Protein AF-0000000068095167 (afdb_homodimer)

InterPro domains:
  IPR005475 Transketolase-like, pyrimidine-binding domain [PF02779] (12-166)
  IPR005475 Transketolase-like, pyrimidine-binding domain [SM00861] (5-170)
  IPR009014 Transketolase C-terminal/Pyruvate-ferredoxin oxidoreductase domain II [G3DSA:3.40.50.920] (181-313)
  IPR009014 Transketolase C-terminal/Pyruvate-ferredoxin oxidoreductase domain II [SSF52922] (176-312)
  IPR029061 Thiamin diphosphate-binding fold [SSF52518] (6-178)
  IPR033248 Transketolase, C-terminal domain [PF02780] (181-286)
  IPR051157 Pyruvate Dehydrogenase/Transketolase [PTHR43825] (8-312)

Sequence (626 aa):
MSNAEHLANVMVQAFIDAVENGVDLVPVVADSTSTAKIAPFISRFPDRLVNVGIAEQSMVGTAAGLALGGKVAVTCNAAPFLISRANEQIKVDVCYNNTNVKLFGLNAGASYGPLASTHHSIDDLAIMRGFGNIQIFAPSSPRECRQIIDYALAYQGPVYIRMDGKALPELYDEGYRFVPGAVVTLREGEELALVATGSTVHEVVDAAALLADAGIQATVVSVPSIRPCDTQALLAALKGCKVVMTVEEHNVNGGLGSLVAEALAEAGSGAVLKRSGIPDGEYAAAADRGWMRQHHRFDARSVAEQAQELLKRMSNAEHLANVMVQAFIDAVENGVDLVPVVADSTSTAKIAPFISRFPDRLVNVGIAEQSMVGTAAGLALGGKVAVTCNAAPFLISRANEQIKVDVCYNNTNVKLFGLNAGASYGPLASTHHSIDDLAIMRGFGNIQIFAPSSPRECRQIIDYALAYQGPVYIRMDGKALPELYDEGYRFVPGAVVTLREGEELALVATGSTVHEVVDAAALLADAGIQATVVSVPSIRPCDTQALLAALKGCKVVMTVEEHNVNGGLGSLVAEALAEAGSGAVLKRSGIPDGEYAAAADRGWMRQHHRFDARSVAEQAQELLKR

Secondary structure (DSSP, 8-state):
----B-HHHHHHHHHHHHHHTT--EEEEESS-HHHHT-HHHHHH-TTS-EE--S-HHHHHHHHHHHHHTT-EEEEEEEHHHHHHHSHHHIIIIIIITT--EEEEEES-BTTTGGGGGGT-BSSHHHHHHTSSS-EEE--SSHHHHHHHHHHHHHSSS-EEEE--SS-B---S-TT----TB--EEEE--SSEEEEE-TTHHHHHHHHHHHHHHTT--EEEEE--EEESB-HHHHHHHTTT-SEEEEEEEEESSSSHHHHHHHHHHHHT--PEEEEEEEPTT----SS-HHHHHHHTT-SHHHHHHHHHHHH--/----B-HHHHHHHHHHHHHHTT--EEEEESS-HHHHT-HHHHHH-TTS-EE--S-HHHHHHHHHHHHHTT-EEEEEEEHHHHHHHSHHHIIIIIIITT--EEEEEES-BTTTGGGGGGT-BSSHHHHHHTSSS-EEE--SSHHHHHHHHHHHHHSSS-EEEE--SS-B---S-TT----TB--EEEE--SSEEEEE-TTHHHHHHHHHHHHHHTT--EEEEE--EEESB-HHHHHHHTTT-SEEEEEEEEESSSSHHHHHHHHHHHHT--PEEEEEEEPTT----SS-HHHHHHHTT-SHHHHHHHHHHHH--

Solvent-accessible surface area (backbone atoms only — not comparable to full-atom values): 29665 Å² total; per-residue (Å²): 129,80,71,53,37,43,46,45,57,48,49,37,53,50,51,47,52,38,42,76,69,67,43,60,58,33,48,28,24,36,66,35,49,73,84,36,50,37,57,68,45,41,72,76,39,67,87,46,61,46,70,61,39,89,29,44,44,57,25,50,47,49,28,28,52,41,14,74,70,69,30,43,13,31,36,37,34,51,20,30,49,47,49,30,58,14,31,41,40,45,48,45,52,25,20,70,62,50,19,30,28,36,38,36,22,32,31,24,17,56,52,55,15,66,64,22,72,82,42,28,21,37,32,55,57,15,44,54,52,35,36,29,59,48,31,33,35,20,40,52,20,45,70,53,35,44,46,50,50,55,50,52,74,70,47,89,31,21,34,37,38,45,31,54,58,54,63,30,45,65,80,70,66,90,83,65,74,83,54,91,15,48,62,43,75,79,36,84,46,50,51,32,31,37,35,19,33,19,64,36,33,58,26,46,54,50,14,36,54,56,30,41,76,72,74,39,52,38,18,31,35,38,39,37,23,70,32,55,49,41,56,66,59,48,48,59,73,46,57,80,25,53,35,37,35,28,36,37,69,27,26,38,44,31,26,68,38,26,51,50,16,38,50,39,14,46,66,24,63,40,31,28,39,44,67,34,25,32,53,82,49,47,71,69,62,59,28,54,63,72,59,31,31,48,73,55,40,52,26,26,68,43,40,34,53,50,52,53,57,60,67,74,101,128,80,71,54,37,44,45,45,56,47,50,36,52,50,52,47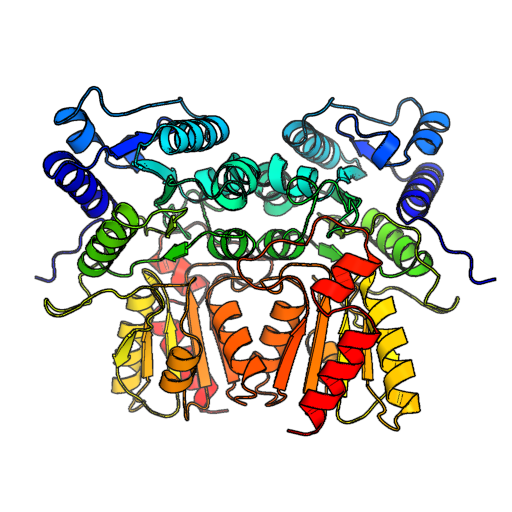,52,37,42,74,70,65,44,61,59,34,47,27,25,36,66,35,50,73,83,33,52,38,58,69,42,41,72,76,40,68,87,47,62,45,69,60,38,87,30,42,43,57,24,50,48,49,27,27,52,43,14,74,72,70,30,44,12,31,37,39,35,51,20,31,49,46,50,30,59,15,29,41,39,45,50,44,52,26,19,70,62,47,20,30,28,37,38,37,23,32,30,24,16,57,52,55,16,66,65,23,70,83,43,28,20,37,33,56,57,15,45,55,52,35,34,30,42,54,34,34,34,20,41,50,20,45,68,53,37,46,46,49,50,55,49,52,73,70,46,89,32,23,33,38,37,44,31,56,58,54,64,28,45,64,80,72,64,92,82,67,75,82,54,92,15,46,62,45,76,80,37,85,46,50,50,32,30,38,36,20,33,20,65,37,34,59,27,47,56,51,13,37,51,57,30,41,76,72,72,40,52,36,18,31,34,38,39,39,24,69,31,53,50,42,55,67,60,48,49,59,74,46,58,80,24,51,34,37,35,29,35,38,66,26,26,39,45,32,27,68,36,26,53,51,17,38,48,39,15,46,66,25,62,39,31,28,39,43,67,36,26,30,53,80,48,47,73,68,62,58,28,54,61,71,59,32,31,48,73,56,40,51,28,26,68,43,41,33,52,50,50,54,57,59,66,74,101

Nearest PDB structures (foldseek):
  6yak-assembly1_DDD  TM=9.620E-01  e=6.729E-33  Carboxydothermus hydrogenoformans
  6yaj-assembly1_BBB  TM=9.297E-01  e=1.425E-29  Carboxydothermus hydrogenoformans
  6yaj-assembly1_CCC  TM=9.189E-01  e=1.425E-29  Carboxydothermus hydrogenoformans
  6yaj-assembly1_AAA  TM=9.345E-01  e=6.905E-29  Carboxydothermus hydrogenoformans
  3ooy-assembly1_A  TM=9.356E-01  e=1.429E-24  Homo sapiens

Foldseek 3Di:
DQDFDALLVLLLVLQVVCVVVPAQEAEEEAPPCVLSVNVVVCVVPVPRYHYPHNQLLVRLLVQLVVQVVPHQYEYGDAQLCNCVVNVVSCQPSAAVVQGNYEYEHTQEFCLVFQVWDSRYHQCNLLSVVVGHFEWEFADQGSVRSNQVSVVSSVDRGHYYYYGHHDTHGHDDDPPDHDDAQDKDWSFAFAQEEEEEEHNLLVQQVLLQVVLVVVVHHYTYIYDRTQPPHPLVNVCVSCQRHQEYEYAYSHECPRHPVVSNVVSCVVVVVNRHYHYQYAYPPGTQDRHHPVVSCVVSQSGNNSVNVVRVVVVVD/DQDFDALLVLLLVLQVVCVVVPAQEAEEEAPPCVLSVNVVVCVVPVPRYHYPHNQLLVRLLVQLVVQVVPHQYEYGDAQLCNCVVNVVSCQPSAQVVFGNYEYEHTQEFCLVFQVWDSRYHQCNLLSVLPGHWEWEFADQGSVRSNQVSVVSSVDRGHYYYYGHHDTHGHDDDPPDHDDAQDKDWSFAFAQEEEEEEHNLLVQQVLLQVVLVVVVHHYTYIYDRTQPPHPLVNVCVSCQRHQEYEYAYSHECPRHPVVSNVVSCVVVVVNRHYHYQYAYPPGTQDRHHPVVSCVVSQSGNNSVNVVRVVVVVD

Organism: Citrobacter rodentium (strain ICC168) (NCBI:txid637910)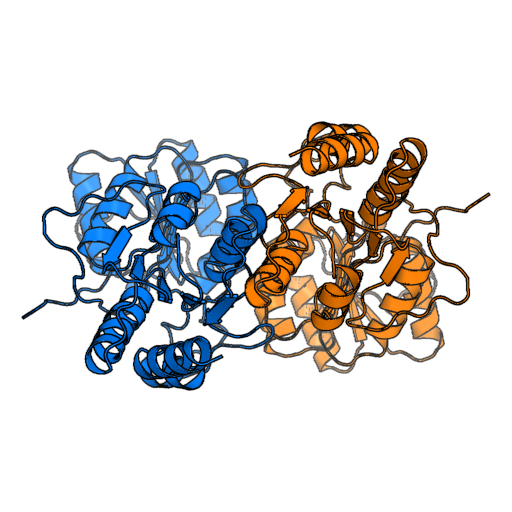

Radius of gyration: 23.98 Å; Cα contacts (8 Å, |Δi|>4): 1539; chains: 2; bounding box: 58×77×54 Å

Structure (mmCIF, N/CA/C/O backbone):
data_AF-0000000068095167-model_v1
#
loop_
_entity.id
_entity.type
_entity.pdbx_description
1 polymer 'C-terminal region of transketolase'
#
loop_
_atom_site.group_PDB
_atom_site.id
_atom_site.type_symbol
_atom_site.label_atom_id
_atom_site.label_alt_id
_atom_site.label_comp_id
_atom_site.label_asym_id
_atom_site.label_entity_id
_atom_site.label_seq_id
_atom_site.pdbx_PDB_ins_code
_atom_site.Cartn_x
_atom_site.Cartn_y
_atom_site.Cartn_z
_atom_site.occupancy
_atom_site.B_iso_or_equiv
_atom_site.auth_seq_id
_atom_site.auth_comp_id
_atom_site.auth_asym_id
_atom_site.auth_atom_id
_atom_site.pdbx_PDB_model_num
ATOM 1 N N . MET A 1 1 ? -8.812 38.562 4.949 1 40.34 1 MET A N 1
ATOM 2 C CA . MET A 1 1 ? -8.047 37.969 3.855 1 40.34 1 MET A CA 1
ATOM 3 C C . MET A 1 1 ? -7.441 36.625 4.273 1 40.34 1 MET A C 1
ATOM 5 O O . MET A 1 1 ? -6.707 36.562 5.262 1 40.34 1 MET A O 1
ATOM 9 N N . SER A 1 2 ? -8.031 35.5 4.145 1 52.94 2 SER A N 1
ATOM 10 C CA . SER A 1 2 ? -7.777 34.156 4.703 1 52.94 2 SER A CA 1
ATOM 11 C C . SER A 1 2 ? -6.355 33.719 4.414 1 52.94 2 SER A C 1
ATOM 13 O O . SER A 1 2 ? -5.98 33.5 3.254 1 52.94 2 SER A O 1
ATOM 15 N N . ASN A 1 3 ? -5.254 34.188 5.102 1 78.06 3 ASN A N 1
ATOM 16 C CA . ASN A 1 3 ? -3.832 34.125 4.77 1 78.06 3 ASN A CA 1
ATOM 17 C C . ASN A 1 3 ? -3.33 32.688 4.633 1 78.06 3 ASN A C 1
ATOM 19 O O . ASN A 1 3 ? -3.322 31.953 5.609 1 78.06 3 ASN A O 1
ATOM 23 N N . ALA A 1 4 ? -3.17 32.156 3.379 1 93.12 4 ALA A N 1
ATOM 24 C CA . ALA A 1 4 ? -2.574 30.875 3.039 1 93.12 4 ALA A CA 1
ATOM 25 C C . ALA A 1 4 ? -1.133 30.781 3.535 1 93.12 4 ALA A C 1
ATOM 27 O O . ALA A 1 4 ? -0.44 31.797 3.627 1 93.12 4 ALA A O 1
ATOM 28 N N . GLU A 1 5 ? -0.794 29.719 4.023 1 96.5 5 GLU A N 1
ATOM 29 C CA . GLU A 1 5 ? 0.551 29.516 4.551 1 96.5 5 GLU A CA 1
ATOM 30 C C . GLU A 1 5 ? 1.123 28.172 4.082 1 96.5 5 GLU A C 1
ATOM 32 O O . GLU A 1 5 ? 0.403 27.172 4.004 1 96.5 5 GLU A O 1
ATOM 37 N N . HIS A 1 6 ? 2.395 28.266 3.734 1 96.88 6 HIS A N 1
ATOM 38 C CA . HIS A 1 6 ? 3.094 27.016 3.434 1 96.88 6 HIS A CA 1
ATOM 39 C C . HIS A 1 6 ? 3.283 26.172 4.688 1 96.88 6 HIS A C 1
ATOM 41 O O . HIS A 1 6 ? 3.824 26.656 5.688 1 96.88 6 HIS A O 1
ATOM 47 N N . LEU A 1 7 ? 2.943 24.922 4.645 1 97.88 7 LEU A N 1
ATOM 48 C CA . LEU A 1 7 ? 2.994 24.062 5.824 1 97.88 7 LEU A CA 1
ATOM 49 C C . LEU A 1 7 ? 4.434 23.875 6.289 1 97.88 7 LEU A C 1
ATOM 51 O O . LEU A 1 7 ? 4.688 23.672 7.477 1 97.88 7 LEU A O 1
ATOM 55 N N . ALA A 1 8 ? 5.367 23.922 5.363 1 97.62 8 ALA A N 1
ATOM 56 C CA . ALA A 1 8 ? 6.773 23.828 5.746 1 97.62 8 ALA A CA 1
ATOM 57 C C . ALA A 1 8 ? 7.176 24.969 6.676 1 97.62 8 ALA A C 1
ATOM 59 O O . ALA A 1 8 ? 8.008 24.781 7.57 1 97.62 8 ALA A O 1
ATOM 60 N N . ASN A 1 9 ? 6.629 26.156 6.418 1 97.81 9 ASN A N 1
ATOM 61 C CA . ASN A 1 9 ? 6.887 27.266 7.32 1 97.81 9 ASN A CA 1
ATOM 62 C C . ASN A 1 9 ? 6.316 27 8.711 1 97.81 9 ASN A C 1
ATOM 64 O O . ASN A 1 9 ? 6.945 27.344 9.719 1 97.81 9 ASN A O 1
ATOM 68 N N . VAL A 1 10 ? 5.121 26.438 8.734 1 98.25 10 VAL A N 1
ATOM 69 C CA . VAL A 1 10 ? 4.5 26.047 10 1 98.25 10 VAL A CA 1
ATOM 70 C C . VAL A 1 10 ? 5.395 25.047 10.734 1 98.25 10 VAL A C 1
ATOM 72 O O . VAL A 1 10 ? 5.609 25.172 11.945 1 98.25 10 VAL A O 1
ATOM 75 N N . MET A 1 11 ? 5.918 24.094 10.031 1 98.5 11 MET A N 1
ATOM 76 C CA . MET A 1 11 ? 6.809 23.062 10.547 1 98.5 11 MET A CA 1
ATOM 77 C C . MET A 1 11 ? 8.047 23.672 11.188 1 98.5 11 MET A C 1
ATOM 79 O O . MET A 1 11 ? 8.375 23.375 12.336 1 98.5 11 MET A O 1
ATOM 83 N N . VAL A 1 12 ? 8.711 24.547 10.453 1 98.44 12 VAL A N 1
ATOM 84 C CA . VAL A 1 12 ? 9.961 25.141 10.906 1 98.44 12 VAL A CA 1
ATOM 85 C C . VAL A 1 12 ? 9.719 25.953 12.172 1 98.44 12 VAL A C 1
ATOM 87 O O . VAL A 1 12 ? 10.492 25.875 13.133 1 98.44 12 VAL A O 1
ATOM 90 N N . GLN A 1 13 ? 8.656 26.734 12.156 1 98.5 13 GLN A N 1
ATOM 91 C CA . GLN A 1 13 ? 8.328 27.5 13.344 1 98.5 13 GLN A CA 1
ATOM 92 C C . GLN A 1 13 ? 8.031 26.594 14.531 1 98.5 13 GLN A C 1
ATOM 94 O O . GLN A 1 13 ? 8.406 26.891 15.664 1 98.5 13 GLN A O 1
ATOM 99 N N . ALA A 1 14 ? 7.336 25.5 14.312 1 98.69 14 ALA A N 1
ATOM 100 C CA . ALA A 1 14 ? 7.051 24.531 15.367 1 98.69 14 ALA A CA 1
ATOM 101 C C . ALA A 1 14 ? 8.344 23.953 15.938 1 98.69 14 ALA A C 1
ATOM 103 O O . ALA A 1 14 ? 8.453 23.75 17.156 1 98.69 14 ALA A O 1
ATOM 104 N N . PHE A 1 15 ? 9.312 23.625 15.086 1 98.69 15 PHE A N 1
ATOM 105 C CA . PHE A 1 15 ? 10.609 23.125 15.531 1 98.69 15 PHE A CA 1
ATOM 106 C C . PHE A 1 15 ? 11.305 24.125 16.438 1 98.69 15 PHE A C 1
ATOM 108 O O . PHE A 1 15 ? 11.805 23.75 17.5 1 98.69 15 PHE A O 1
ATOM 115 N N . ILE A 1 16 ? 11.32 25.375 16 1 98.75 16 ILE A N 1
ATOM 116 C CA . ILE A 1 16 ? 11.969 26.438 16.766 1 98.75 16 ILE A CA 1
ATOM 117 C C . ILE A 1 16 ? 11.312 26.547 18.141 1 98.75 16 ILE A C 1
ATOM 119 O O . ILE A 1 16 ? 12 26.547 19.172 1 98.75 16 ILE A O 1
ATOM 123 N N . ASP A 1 17 ? 10.008 26.625 18.141 1 98.75 17 ASP A N 1
ATOM 124 C CA . ASP A 1 17 ? 9.266 26.719 19.391 1 98.75 17 ASP A CA 1
ATOM 125 C C . ASP A 1 17 ? 9.57 25.531 20.312 1 98.75 17 ASP A C 1
ATOM 127 O O . ASP A 1 17 ? 9.727 25.703 21.516 1 98.75 17 ASP A O 1
ATOM 131 N N . ALA A 1 18 ? 9.617 24.375 19.781 1 98.56 18 ALA A N 1
ATOM 132 C CA . ALA A 1 18 ? 9.867 23.156 20.562 1 98.56 18 ALA A CA 1
ATOM 133 C C . ALA A 1 18 ? 11.219 23.219 21.25 1 98.56 18 ALA A C 1
ATOM 135 O O . ALA A 1 18 ? 11.328 22.938 22.453 1 98.56 18 ALA A O 1
ATOM 136 N N . VAL A 1 19 ? 12.25 23.562 20.5 1 98.31 19 VAL A N 1
ATOM 137 C CA . VAL A 1 19 ? 13.594 23.656 21.062 1 98.31 19 VAL A CA 1
ATOM 138 C C . VAL A 1 19 ? 13.625 24.734 22.156 1 98.31 19 VAL A C 1
ATOM 140 O O . VAL A 1 19 ? 14.18 24.516 23.234 1 98.31 19 VAL A O 1
ATOM 143 N N . GLU A 1 20 ? 12.992 25.812 21.906 1 98.38 20 GLU A N 1
ATOM 144 C CA . GLU A 1 20 ? 12.938 26.891 22.875 1 98.38 20 GLU A CA 1
ATOM 145 C C . GLU A 1 20 ? 12.188 26.469 24.141 1 98.38 20 GLU A C 1
ATOM 147 O O . GLU A 1 20 ? 12.484 26.953 25.234 1 98.38 20 GLU A O 1
ATOM 152 N N . ASN A 1 21 ? 11.352 25.594 23.953 1 98.06 21 ASN A N 1
ATOM 153 C CA . ASN A 1 21 ? 10.578 25.094 25.094 1 98.06 21 ASN A CA 1
ATOM 154 C C . ASN A 1 21 ? 11.234 23.875 25.734 1 98.06 21 ASN A C 1
ATOM 156 O O . ASN A 1 21 ? 10.625 23.188 26.547 1 98.06 21 ASN A O 1
ATOM 160 N N . GLY A 1 22 ? 12.391 23.531 25.312 1 97.06 22 GLY A N 1
ATOM 161 C CA . GLY A 1 22 ? 13.195 22.562 26.031 1 97.06 22 GLY A CA 1
ATOM 162 C C . GLY A 1 22 ? 13.219 21.188 25.375 1 97.06 22 GLY A C 1
ATOM 163 O O . GLY A 1 22 ? 13.852 20.266 25.875 1 97.06 22 GLY A O 1
ATOM 164 N N . VAL A 1 23 ? 12.578 21.047 24.25 1 97.31 23 VAL A N 1
ATOM 165 C CA . VAL A 1 23 ? 12.602 19.766 23.531 1 97.31 23 VAL A CA 1
ATOM 166 C C . VAL A 1 23 ? 13.961 19.578 22.875 1 97.31 23 VAL A C 1
ATOM 168 O O . VAL A 1 23 ? 14.469 20.484 22.203 1 97.31 23 VAL A O 1
ATOM 171 N N . ASP A 1 24 ? 14.578 18.453 23.094 1 97.75 24 ASP A N 1
ATOM 172 C CA . ASP A 1 24 ? 15.852 18.141 22.453 1 97.75 24 ASP A CA 1
ATOM 173 C C . ASP A 1 24 ? 15.648 17.625 21.031 1 97.75 24 ASP A C 1
ATOM 175 O O . ASP A 1 24 ? 15.938 16.469 20.734 1 97.75 24 ASP A O 1
ATOM 179 N N . LEU A 1 25 ? 15.219 18.484 20.219 1 98.19 25 LEU A N 1
ATOM 180 C CA . LEU A 1 25 ? 14.859 18.219 18.828 1 98.19 25 LEU A CA 1
ATOM 181 C C . LEU A 1 25 ? 16.047 18.438 17.906 1 98.19 25 LEU A C 1
ATOM 183 O O . LEU A 1 25 ? 16.75 19.438 18.016 1 98.19 25 LEU A O 1
ATOM 187 N N . VAL A 1 26 ? 16.297 17.453 16.984 1 98.31 26 VAL A N 1
ATOM 188 C CA . VAL A 1 26 ? 17.391 17.531 16.031 1 98.31 26 VAL A CA 1
ATOM 189 C C . VAL A 1 26 ? 16.875 17.203 14.625 1 98.31 26 VAL A C 1
ATOM 191 O O . VAL A 1 26 ? 16.547 16.047 14.352 1 98.31 26 VAL A O 1
ATOM 194 N N . PRO A 1 27 ? 16.797 18.172 13.773 1 98.12 27 PRO A N 1
ATOM 195 C CA . PRO A 1 27 ? 16.469 17.859 12.375 1 98.12 27 PRO A CA 1
ATOM 196 C C . PRO A 1 27 ? 17.625 17.203 11.633 1 98.12 27 PRO A C 1
ATOM 198 O O . PRO A 1 27 ? 18.797 17.547 11.852 1 98.12 27 PRO A O 1
ATOM 201 N N . VAL A 1 28 ? 17.312 16.203 10.867 1 97.5 28 VAL A N 1
ATOM 202 C CA . VAL A 1 28 ? 18.234 15.547 9.953 1 97.5 28 VAL A CA 1
ATOM 203 C C . VAL A 1 28 ? 17.766 15.734 8.516 1 97.5 28 VAL A C 1
ATOM 205 O O . VAL A 1 28 ? 16.625 15.414 8.188 1 97.5 28 VAL A O 1
ATOM 208 N N . VAL A 1 29 ? 18.609 16.25 7.621 1 95.5 29 VAL A N 1
ATOM 209 C CA . VAL A 1 29 ? 18.203 16.531 6.25 1 95.5 29 VAL A CA 1
ATOM 210 C C . VAL A 1 29 ? 19.172 15.875 5.277 1 95.5 29 VAL A C 1
ATOM 212 O O . VAL A 1 29 ? 20.328 15.617 5.625 1 95.5 29 VAL A O 1
ATOM 215 N N . ALA A 1 30 ? 18.672 15.586 4.078 1 94.5 30 ALA A N 1
ATOM 216 C CA . ALA A 1 30 ? 19.484 15.117 2.965 1 94.5 30 ALA A CA 1
ATOM 217 C C . ALA A 1 30 ? 19.703 16.219 1.935 1 94.5 30 ALA A C 1
ATOM 219 O O . ALA A 1 30 ? 19.203 16.141 0.809 1 94.5 30 ALA A O 1
ATOM 220 N N . ASP A 1 31 ? 20.469 17.188 2.275 1 87.06 31 ASP A N 1
ATOM 221 C CA . ASP A 1 31 ? 20.859 18.359 1.502 1 87.06 31 ASP A CA 1
ATOM 222 C C . ASP A 1 31 ? 19.641 19.125 0.991 1 87.06 31 ASP A C 1
ATOM 224 O O . ASP A 1 31 ? 19.766 19.984 0.114 1 87.06 31 ASP A O 1
ATOM 228 N N . SER A 1 32 ? 18.484 18.859 1.393 1 84.56 32 SER A N 1
ATOM 229 C CA . SER A 1 32 ? 17.25 19.516 0.994 1 84.56 32 SER A CA 1
ATOM 230 C C . SER A 1 32 ? 16.875 20.641 1.958 1 84.56 32 SER A C 1
ATOM 232 O O . SER A 1 32 ? 15.773 20.656 2.502 1 84.56 32 SER A O 1
ATOM 234 N N . THR A 1 33 ? 17.734 21.609 2 1 87.25 33 THR A N 1
ATOM 235 C CA . THR A 1 33 ? 17.484 22.672 2.955 1 87.25 33 THR A CA 1
ATOM 236 C C . THR A 1 33 ? 16.469 23.672 2.412 1 87.25 33 THR A C 1
ATOM 238 O O . THR A 1 33 ? 15.68 24.234 3.172 1 87.25 33 THR A O 1
ATOM 241 N N . SER A 1 34 ? 16.516 23.828 1.08 1 88 34 SER A N 1
ATOM 242 C CA . SER A 1 34 ? 15.547 24.734 0.468 1 88 34 SER A CA 1
ATOM 243 C C . SER A 1 34 ? 14.141 24.141 0.49 1 88 34 SER A C 1
ATOM 245 O O . SER A 1 34 ? 13.18 24.828 0.85 1 88 34 SER A O 1
ATOM 247 N N . THR A 1 35 ? 14.039 22.844 0.141 1 88.12 35 THR A N 1
ATOM 248 C CA . THR A 1 35 ? 12.75 22.156 0.156 1 88.12 35 THR A CA 1
ATOM 249 C C . THR A 1 35 ? 12.133 22.188 1.553 1 88.12 35 THR A C 1
ATOM 251 O O . THR A 1 35 ? 10.93 22.406 1.702 1 88.12 35 THR A O 1
ATOM 254 N N . ALA A 1 36 ? 12.938 22.094 2.525 1 92.25 36 ALA A N 1
ATOM 255 C CA . ALA A 1 36 ? 12.477 22.031 3.91 1 92.25 36 ALA A CA 1
ATOM 256 C C . ALA A 1 36 ? 12.227 23.438 4.469 1 92.25 36 ALA A C 1
ATOM 258 O O . ALA A 1 36 ? 11.648 23.578 5.547 1 92.25 36 ALA A O 1
ATOM 259 N N . LYS A 1 37 ? 12.719 24.438 3.781 1 94.62 37 LYS A N 1
ATOM 260 C CA . LYS A 1 37 ? 12.625 25.812 4.254 1 94.62 37 LYS A CA 1
ATOM 261 C C . LYS A 1 37 ? 13.195 25.953 5.66 1 94.62 37 LYS A C 1
ATOM 263 O O . LYS A 1 37 ? 12.625 26.641 6.508 1 94.62 37 LYS A O 1
ATOM 268 N N . ILE A 1 38 ? 14.312 25.297 5.91 1 96.44 38 ILE A N 1
ATOM 269 C CA . ILE A 1 38 ? 14.773 25.078 7.277 1 96.44 38 ILE A CA 1
ATOM 270 C C . ILE A 1 38 ? 15.766 26.172 7.668 1 96.44 38 ILE A C 1
ATOM 272 O O . ILE A 1 38 ? 16.281 26.188 8.789 1 96.44 38 ILE A O 1
ATOM 276 N N . ALA A 1 39 ? 15.969 27.172 6.824 1 96.44 39 ALA A N 1
ATOM 277 C CA . ALA A 1 39 ? 16.953 28.219 7.023 1 96.44 39 ALA A CA 1
ATOM 278 C C . ALA A 1 39 ? 16.719 28.969 8.336 1 96.44 39 ALA A C 1
ATOM 280 O O . ALA A 1 39 ? 17.656 29.219 9.094 1 96.44 39 ALA A O 1
ATOM 281 N N . PRO A 1 40 ? 15.461 29.328 8.633 1 97.56 40 PRO A N 1
ATOM 282 C CA . PRO A 1 40 ? 15.242 30.031 9.906 1 97.56 40 PRO A CA 1
ATOM 283 C C . PRO A 1 40 ? 15.672 29.203 11.117 1 97.56 40 PRO A C 1
ATOM 285 O O . PRO A 1 40 ? 16.188 29.75 12.086 1 97.56 40 PRO A O 1
ATOM 288 N N . PHE A 1 41 ? 15.5 27.953 11.117 1 97.94 41 PHE A N 1
ATOM 289 C CA . PHE A 1 41 ? 15.93 27.078 12.195 1 97.94 41 PHE A CA 1
ATOM 290 C C . PHE A 1 41 ? 17.453 27.062 12.312 1 97.94 41 PHE A C 1
ATOM 292 O O . PHE A 1 41 ? 18 27.156 13.414 1 97.94 41 PHE A O 1
ATOM 299 N N . ILE A 1 42 ? 18.078 26.891 11.133 1 96.56 42 ILE A N 1
ATOM 300 C CA . ILE A 1 42 ? 19.531 26.859 11.094 1 96.56 42 ILE A CA 1
ATOM 301 C C . ILE A 1 42 ? 20.094 28.156 11.656 1 96.56 42 ILE A C 1
ATOM 303 O O . ILE A 1 42 ? 21.094 28.141 12.398 1 96.56 42 ILE A O 1
ATOM 307 N N . SER A 1 43 ? 19.531 29.219 11.289 1 97.5 43 SER A N 1
ATOM 308 C CA . SER A 1 43 ? 19.969 30.531 11.758 1 97.5 43 SER A CA 1
ATOM 309 C C . SER A 1 43 ? 19.875 30.625 13.281 1 97.5 43 SER A C 1
ATOM 311 O O . SER A 1 43 ? 20.766 31.188 13.93 1 97.5 43 SER A O 1
ATOM 313 N N . ARG A 1 44 ? 18.844 30.125 13.859 1 97.5 44 ARG A N 1
ATOM 314 C CA . ARG A 1 44 ? 18.594 30.234 15.297 1 97.5 44 ARG A CA 1
ATOM 315 C C . ARG A 1 44 ? 19.406 29.203 16.078 1 97.5 44 ARG A C 1
ATOM 317 O O . ARG A 1 44 ? 19.859 29.484 17.188 1 97.5 44 ARG A O 1
ATOM 324 N N . PHE A 1 45 ? 19.547 28.047 15.461 1 97.5 45 PHE A N 1
ATOM 325 C CA . PHE A 1 45 ? 20.25 26.953 16.109 1 97.5 45 PHE A CA 1
ATOM 326 C C . PHE A 1 45 ? 21.266 26.328 15.164 1 97.5 45 PHE A C 1
ATOM 328 O O . PHE A 1 45 ? 21.141 25.156 14.789 1 97.5 45 PHE A O 1
ATOM 335 N N . PRO A 1 46 ? 22.359 26.938 14.82 1 94.62 46 PRO A N 1
ATOM 336 C CA . PRO A 1 46 ? 23.281 26.484 13.773 1 94.62 46 PRO A CA 1
ATOM 337 C C . PRO A 1 46 ? 23.922 25.141 14.086 1 94.62 46 PRO A C 1
ATOM 339 O O . PRO A 1 46 ? 24.312 24.406 13.172 1 94.62 46 PRO A O 1
ATOM 342 N N . ASP A 1 47 ? 23.984 24.703 15.336 1 94.56 47 ASP A N 1
ATOM 343 C CA . ASP A 1 47 ? 24.688 23.484 15.703 1 94.56 47 ASP A CA 1
ATOM 344 C C . ASP A 1 47 ? 23.703 22.328 15.922 1 94.56 47 ASP A C 1
ATOM 346 O O . ASP A 1 47 ? 24.094 21.25 16.375 1 94.56 47 ASP A O 1
ATOM 350 N N . ARG A 1 48 ? 22.469 22.531 15.586 1 95.94 48 ARG A N 1
ATOM 351 C CA . ARG A 1 48 ? 21.469 21.531 15.945 1 95.94 48 ARG A CA 1
ATOM 352 C C . ARG A 1 48 ? 20.938 20.812 14.703 1 95.94 48 ARG A C 1
ATOM 354 O O . ARG A 1 48 ? 19.984 20.031 14.789 1 95.94 48 ARG A O 1
ATOM 361 N N . LEU A 1 49 ? 21.484 21 13.523 1 95.69 49 LEU A N 1
ATOM 362 C CA . LEU A 1 49 ? 21.062 20.344 12.281 1 95.69 49 LEU A CA 1
ATOM 363 C C . LEU A 1 49 ? 22.141 19.375 11.797 1 95.69 49 LEU A C 1
ATOM 365 O O . LEU A 1 49 ? 23.328 19.688 11.812 1 95.69 49 LEU A O 1
ATOM 369 N N . VAL A 1 50 ? 21.672 18.172 11.406 1 96.06 50 VAL A N 1
ATOM 370 C CA . VAL A 1 50 ? 22.562 17.203 10.781 1 96.06 50 VAL A CA 1
ATOM 371 C C . VAL A 1 50 ? 22.25 17.094 9.289 1 96.06 50 VAL A C 1
ATOM 373 O O . VAL A 1 50 ? 21.125 16.75 8.906 1 96.06 50 VAL A O 1
ATOM 376 N N . ASN A 1 51 ? 23.109 17.422 8.461 1 95.38 51 ASN A N 1
ATOM 377 C CA . ASN A 1 51 ? 23.016 17.281 7.012 1 95.38 51 ASN A CA 1
ATOM 378 C C . ASN A 1 51 ? 23.875 16.109 6.508 1 95.38 51 ASN A C 1
ATOM 380 O O . ASN A 1 51 ? 25.109 16.141 6.629 1 95.38 51 ASN A O 1
ATOM 384 N N . VAL A 1 52 ? 23.25 15.172 5.883 1 94.81 52 VAL A N 1
ATOM 385 C CA . VAL A 1 52 ? 23.984 13.953 5.531 1 94.81 52 VAL A CA 1
ATOM 386 C C . VAL A 1 52 ? 24.281 13.953 4.031 1 94.81 52 VAL A C 1
ATOM 388 O O . VAL A 1 52 ? 24.656 12.914 3.473 1 94.81 52 VAL A O 1
ATOM 391 N N . GLY A 1 53 ? 24.109 15.07 3.352 1 90.75 53 GLY A N 1
ATOM 392 C CA . GLY A 1 53 ? 24.172 15.055 1.898 1 90.75 53 GLY A CA 1
ATOM 393 C C . GLY A 1 53 ? 22.969 14.383 1.261 1 90.75 53 GLY A C 1
ATOM 394 O O . GLY A 1 53 ? 22.016 14.031 1.95 1 90.75 53 GLY A O 1
ATOM 395 N N . ILE A 1 54 ? 22.938 14.211 -0.022 1 88.06 54 ILE A N 1
ATOM 396 C CA . ILE A 1 54 ? 21.812 13.586 -0.714 1 88.06 54 ILE A CA 1
ATOM 397 C C . ILE A 1 54 ? 21.859 12.07 -0.493 1 88.06 54 ILE A C 1
ATOM 399 O O . ILE A 1 54 ? 22.297 11.32 -1.368 1 88.06 54 ILE A O 1
ATOM 403 N N . ALA A 1 55 ? 21.531 11.664 0.667 1 93.19 55 ALA A N 1
ATOM 404 C CA . ALA A 1 55 ? 21.578 10.273 1.11 1 93.19 55 ALA A CA 1
ATOM 405 C C . ALA A 1 55 ? 20.422 9.953 2.059 1 93.19 55 ALA A C 1
ATOM 407 O O . ALA A 1 55 ? 20.609 9.922 3.279 1 93.19 55 ALA A O 1
ATOM 408 N N . GLU A 1 56 ? 19.359 9.664 1.502 1 94.31 56 GLU A N 1
ATOM 409 C CA . GLU A 1 56 ? 18.141 9.5 2.291 1 94.31 56 GLU A CA 1
ATOM 410 C C . GLU A 1 56 ? 18.25 8.289 3.221 1 94.31 56 GLU A C 1
ATOM 412 O O . GLU A 1 56 ? 17.703 8.312 4.328 1 94.31 56 GLU A O 1
ATOM 417 N N . GLN A 1 57 ? 18.875 7.219 2.762 1 95.44 57 GLN A N 1
ATOM 418 C CA . GLN A 1 57 ? 19.078 6.066 3.639 1 95.44 57 GLN A CA 1
ATOM 419 C C . GLN A 1 57 ? 19.875 6.453 4.883 1 95.44 57 GLN A C 1
ATOM 421 O O . GLN A 1 57 ? 19.484 6.113 6 1 95.44 57 GLN A O 1
ATOM 426 N N . SER A 1 58 ? 20.906 7.199 4.637 1 96 58 SER A N 1
ATOM 427 C CA . SER A 1 58 ? 21.719 7.68 5.742 1 96 58 SER A CA 1
ATOM 428 C C . SER A 1 58 ? 20.938 8.641 6.633 1 96 58 SER A C 1
ATOM 430 O O . SER A 1 58 ? 21.109 8.641 7.855 1 96 58 SER A O 1
ATOM 432 N N . MET A 1 59 ? 20.141 9.445 6.062 1 97.19 59 MET A N 1
ATOM 433 C CA . MET A 1 59 ? 19.312 10.398 6.801 1 97.19 59 MET A CA 1
ATOM 434 C C . MET A 1 59 ? 18.422 9.688 7.805 1 97.19 59 MET A C 1
ATOM 436 O O . MET A 1 59 ? 18.438 10 9 1 97.19 59 MET A O 1
ATOM 440 N N . VAL A 1 60 ? 17.719 8.703 7.34 1 98.06 60 VAL A N 1
ATOM 441 C CA . VAL A 1 60 ? 16.781 7.984 8.195 1 98.06 60 VAL A CA 1
ATOM 442 C C . VAL A 1 60 ? 17.547 7.156 9.227 1 98.06 60 VAL A C 1
ATOM 444 O O . VAL A 1 60 ? 17.172 7.113 10.398 1 98.06 60 VAL A O 1
ATOM 447 N N . GLY A 1 61 ? 18.609 6.48 8.773 1 97.94 61 GLY A N 1
ATOM 448 C CA . GLY A 1 61 ? 19.422 5.746 9.719 1 97.94 61 GLY A CA 1
ATOM 449 C C . GLY A 1 61 ? 20 6.621 10.82 1 97.94 61 GLY A C 1
ATOM 450 O O . GLY A 1 61 ? 20 6.238 11.992 1 97.94 61 GLY A O 1
ATOM 451 N N . THR A 1 62 ? 20.516 7.789 10.414 1 98.06 62 THR A N 1
ATOM 452 C CA . THR A 1 62 ? 21.047 8.75 11.375 1 98.06 62 THR A CA 1
ATOM 453 C C . THR A 1 62 ? 19.969 9.211 12.344 1 98.06 62 THR A C 1
ATOM 455 O O . THR A 1 62 ? 20.203 9.273 13.555 1 98.06 62 THR A O 1
ATOM 458 N N . ALA A 1 63 ? 18.781 9.508 11.875 1 98.5 63 ALA A N 1
ATOM 459 C CA . ALA A 1 63 ? 17.672 9.922 12.719 1 98.5 63 ALA A CA 1
ATOM 460 C C . ALA A 1 63 ? 17.328 8.844 13.742 1 98.5 63 ALA A C 1
ATOM 462 O O . ALA A 1 63 ? 17.078 9.141 14.914 1 98.5 63 ALA A O 1
ATOM 463 N N . ALA A 1 64 ? 17.266 7.609 13.312 1 98.25 64 ALA A N 1
ATOM 464 C CA . ALA A 1 64 ? 17 6.496 14.219 1 98.25 64 ALA A CA 1
ATOM 465 C C . ALA A 1 64 ? 18.047 6.41 15.32 1 98.25 64 ALA A C 1
ATOM 467 O O . ALA A 1 64 ? 17.703 6.203 16.484 1 98.25 64 ALA A O 1
ATOM 468 N N . GLY A 1 65 ? 19.297 6.547 14.898 1 97.94 65 GLY A N 1
ATOM 469 C CA . GLY A 1 65 ? 20.375 6.543 15.891 1 97.94 65 GLY A CA 1
ATOM 470 C C . GLY A 1 65 ? 20.234 7.648 16.922 1 97.94 65 GLY A C 1
ATOM 471 O O . GLY A 1 65 ? 20.422 7.418 18.109 1 97.94 65 GLY A O 1
ATOM 472 N N . LEU A 1 66 ? 19.984 8.883 16.484 1 97.94 66 LEU A N 1
ATOM 473 C CA . LEU A 1 66 ? 19.781 10.023 17.359 1 97.94 66 LEU A CA 1
ATOM 474 C C . LEU A 1 66 ? 18.625 9.766 18.328 1 97.94 66 LEU A C 1
ATOM 476 O O . LEU A 1 66 ? 18.719 10.078 19.516 1 97.94 66 LEU A O 1
ATOM 480 N N . ALA A 1 67 ? 17.516 9.234 17.828 1 97.88 67 ALA A N 1
ATOM 481 C CA . ALA A 1 67 ? 16.359 8.914 18.641 1 97.88 67 ALA A CA 1
ATOM 482 C C . ALA A 1 67 ? 16.719 7.914 19.734 1 97.88 67 ALA A C 1
ATOM 484 O O . ALA A 1 67 ? 16.297 8.062 20.891 1 97.88 67 ALA A O 1
ATOM 485 N N . LEU A 1 68 ? 17.469 6.91 19.391 1 97.12 68 LEU A N 1
ATOM 486 C CA . LEU A 1 68 ? 17.906 5.922 20.375 1 97.12 68 LEU A CA 1
ATOM 487 C C . LEU A 1 68 ? 18.797 6.562 21.438 1 97.12 68 LEU A C 1
ATOM 489 O O . LEU A 1 68 ? 18.891 6.062 22.562 1 97.12 68 LEU A O 1
ATOM 493 N N . GLY A 1 69 ? 19.406 7.633 21.031 1 96.94 69 GLY A N 1
ATOM 494 C CA . GLY A 1 69 ? 20.234 8.391 21.953 1 96.94 69 GLY A CA 1
ATOM 495 C C . GLY A 1 69 ? 19.438 9.367 22.797 1 96.94 69 GLY A C 1
ATOM 496 O O . GLY A 1 69 ? 20 10.117 23.594 1 96.94 69 GLY A O 1
ATOM 497 N N . GLY A 1 70 ? 18.141 9.445 22.578 1 96.75 70 GLY A N 1
ATOM 498 C CA . GLY A 1 70 ? 17.281 10.227 23.469 1 96.75 70 GLY A CA 1
ATOM 499 C C . GLY A 1 70 ? 16.781 11.508 22.828 1 96.75 70 GLY A C 1
ATOM 500 O O . GLY A 1 70 ? 16.031 12.266 23.438 1 96.75 70 GLY A O 1
ATOM 501 N N . LYS A 1 71 ? 17.156 11.766 21.609 1 97.38 71 LYS A N 1
ATOM 502 C CA . LYS A 1 71 ? 16.703 12.969 20.906 1 97.38 71 LYS A CA 1
ATOM 503 C C . LYS A 1 71 ? 15.328 12.766 20.281 1 97.38 71 LYS A C 1
ATOM 505 O O . LYS A 1 71 ? 14.906 11.633 20.047 1 97.38 71 LYS A O 1
ATOM 510 N N . VAL A 1 72 ? 14.633 13.828 20.109 1 97.94 72 VAL A N 1
ATOM 511 C CA . VAL A 1 72 ? 13.523 13.844 19.156 1 97.94 72 VAL A CA 1
ATOM 512 C C . VAL A 1 72 ? 14.047 14.148 17.75 1 97.94 72 VAL A C 1
ATOM 514 O O . VAL A 1 72 ? 14.266 15.312 17.406 1 97.94 72 VAL A O 1
ATOM 517 N N . ALA A 1 73 ? 14.25 13.102 17 1 98.5 73 ALA A N 1
ATOM 518 C CA . ALA A 1 73 ? 14.797 13.258 15.664 1 98.5 73 ALA A CA 1
ATOM 519 C C . ALA A 1 73 ? 13.695 13.492 14.641 1 98.5 73 ALA A C 1
ATOM 521 O O . ALA A 1 73 ? 12.695 12.773 14.617 1 98.5 73 ALA A O 1
ATOM 522 N N . VAL A 1 74 ? 13.883 14.516 13.836 1 98.56 74 VAL A N 1
ATOM 523 C CA . VAL A 1 74 ? 12.93 14.805 12.781 1 98.56 74 VAL A CA 1
ATOM 524 C C . VAL A 1 74 ? 13.641 14.82 11.43 1 98.56 74 VAL A C 1
ATOM 526 O O . VAL A 1 74 ? 14.766 15.305 11.32 1 98.56 74 VAL A O 1
ATOM 529 N N . THR A 1 75 ? 13.016 14.109 10.453 1 97.94 75 THR A N 1
ATOM 530 C CA . THR A 1 75 ? 13.5 14.234 9.078 1 97.94 75 THR A CA 1
ATOM 531 C C . THR A 1 75 ? 12.578 15.125 8.258 1 97.94 75 THR A C 1
ATOM 533 O O . THR A 1 75 ? 11.359 15.102 8.438 1 97.94 75 THR A O 1
ATOM 536 N N . CYS A 1 76 ? 13.188 15.922 7.41 1 95.56 76 CYS A N 1
ATOM 537 C CA . CYS A 1 76 ? 12.469 16.828 6.523 1 95.56 76 CYS A CA 1
ATOM 538 C C . CYS A 1 76 ? 12.945 16.672 5.086 1 95.56 76 CYS A C 1
ATOM 540 O O . CYS A 1 76 ? 13.984 17.203 4.711 1 95.56 76 CYS A O 1
ATOM 542 N N . ASN A 1 77 ? 12.234 16 4.301 1 95.38 77 ASN A N 1
ATOM 543 C CA . ASN A 1 77 ? 12.641 15.703 2.932 1 95.38 77 ASN A CA 1
ATOM 544 C C . ASN A 1 77 ? 11.438 15.547 2.012 1 95.38 77 ASN A C 1
ATOM 546 O O . ASN A 1 77 ? 10.312 15.336 2.48 1 95.38 77 ASN A O 1
ATOM 550 N N . ALA A 1 78 ? 11.727 15.773 0.694 1 96.06 78 ALA A N 1
ATOM 551 C CA . ALA A 1 78 ? 10.672 15.477 -0.272 1 96.06 78 ALA A CA 1
ATOM 552 C C . ALA A 1 78 ? 10.117 14.078 -0.061 1 96.06 78 ALA A C 1
ATOM 554 O O . ALA A 1 78 ? 10.875 13.109 0.07 1 96.06 78 ALA A O 1
ATOM 555 N N . ALA A 1 79 ? 8.812 13.969 -0.014 1 96.94 79 ALA A N 1
ATOM 556 C CA . ALA A 1 79 ? 8.117 12.727 0.334 1 96.94 79 ALA A CA 1
ATOM 557 C C . ALA A 1 79 ? 8.539 11.586 -0.592 1 96.94 79 ALA A C 1
ATOM 559 O O . ALA A 1 79 ? 8.812 10.477 -0.135 1 96.94 79 ALA A O 1
ATOM 560 N N . PRO A 1 80 ? 8.617 11.789 -1.942 1 95.19 80 PRO A N 1
ATOM 561 C CA . PRO A 1 80 ? 8.969 10.68 -2.83 1 95.19 80 PRO A CA 1
ATOM 562 C C . PRO A 1 80 ? 10.352 10.102 -2.535 1 95.19 80 PRO A C 1
ATOM 564 O O . PRO A 1 80 ? 10.547 8.891 -2.629 1 95.19 80 PRO A O 1
ATOM 567 N N . PHE A 1 81 ? 11.281 10.953 -2.125 1 95.88 81 PHE A N 1
ATOM 568 C CA . PHE A 1 81 ? 12.648 10.508 -1.854 1 95.88 81 PHE A CA 1
ATOM 569 C C . PHE A 1 81 ? 12.75 9.906 -0.461 1 95.88 81 PHE A C 1
ATOM 571 O O . PHE A 1 81 ? 13.398 8.867 -0.276 1 95.88 81 PHE A O 1
ATOM 578 N N . LEU A 1 82 ? 12.094 10.586 0.467 1 96.69 82 LEU A N 1
ATOM 579 C CA . LEU A 1 82 ? 12.086 10.078 1.836 1 96.69 82 LEU A CA 1
ATOM 580 C C . LEU A 1 82 ? 11.547 8.656 1.89 1 96.69 82 LEU A C 1
ATOM 582 O O . LEU A 1 82 ? 12.18 7.77 2.469 1 96.69 82 LEU A O 1
ATOM 586 N N . ILE A 1 83 ? 10.445 8.438 1.221 1 96.62 83 ILE A N 1
ATOM 587 C CA . ILE A 1 83 ? 9.703 7.191 1.383 1 96.62 83 ILE A CA 1
ATOM 588 C C . ILE A 1 83 ? 10.297 6.117 0.479 1 96.62 83 ILE A C 1
ATOM 590 O O . ILE A 1 83 ? 10.516 4.984 0.914 1 96.62 83 ILE A O 1
ATOM 594 N N . SER A 1 84 ? 10.625 6.418 -0.751 1 95.5 84 SER A N 1
ATOM 595 C CA . SER A 1 84 ? 11.023 5.398 -1.716 1 95.5 84 SER A CA 1
ATOM 596 C C . SER A 1 84 ? 12.508 5.07 -1.6 1 95.5 84 SER A C 1
ATOM 598 O O . SER A 1 84 ? 12.914 3.93 -1.829 1 95.5 84 SER A O 1
ATOM 600 N N . ARG A 1 85 ? 13.344 6.066 -1.258 1 95.75 85 ARG A N 1
ATOM 601 C CA . ARG A 1 85 ? 14.781 5.824 -1.232 1 95.75 85 ARG A CA 1
ATOM 602 C C . ARG A 1 85 ? 15.219 5.254 0.113 1 95.75 85 ARG A C 1
ATOM 604 O O . ARG A 1 85 ? 16.234 4.57 0.201 1 95.75 85 ARG A O 1
ATOM 611 N N . ALA A 1 86 ? 14.422 5.555 1.166 1 97.19 86 ALA A N 1
ATOM 612 C CA . ALA A 1 86 ? 14.781 5.066 2.496 1 97.19 86 ALA A CA 1
ATOM 613 C C . ALA A 1 86 ? 13.734 4.074 3.012 1 97.19 86 ALA A C 1
ATOM 615 O O . ALA A 1 86 ? 13.523 3.965 4.223 1 97.19 86 ALA A O 1
ATOM 616 N N . ASN A 1 87 ? 13.156 3.365 2.141 1 96.81 87 ASN A N 1
ATOM 617 C CA . ASN A 1 87 ? 12.023 2.502 2.473 1 96.81 87 ASN A CA 1
ATOM 618 C C . ASN A 1 87 ? 12.406 1.468 3.529 1 96.81 87 ASN A C 1
ATOM 620 O O . ASN A 1 87 ? 11.742 1.358 4.562 1 96.81 87 ASN A O 1
ATOM 624 N N . GLU A 1 88 ? 13.477 0.732 3.311 1 96.12 88 GLU A N 1
ATOM 625 C CA . GLU A 1 88 ? 13.898 -0.306 4.246 1 96.12 88 GLU A CA 1
ATOM 626 C C . GLU A 1 88 ? 14.273 0.291 5.602 1 96.12 88 GLU A C 1
ATOM 628 O O . GLU A 1 88 ? 13.953 -0.28 6.645 1 96.12 88 GLU A O 1
ATOM 633 N N . GLN A 1 89 ? 14.977 1.394 5.621 1 97.31 89 GLN A N 1
ATOM 634 C CA . GLN A 1 89 ? 15.383 2.043 6.859 1 97.31 89 GLN A CA 1
ATOM 635 C C . GLN A 1 89 ? 14.172 2.49 7.676 1 97.31 89 GLN A C 1
ATOM 637 O O . GLN A 1 89 ? 14.172 2.389 8.906 1 97.31 89 GLN A O 1
ATOM 642 N N . ILE A 1 90 ? 13.156 2.998 6.984 1 98.25 90 ILE A N 1
ATOM 643 C CA . ILE A 1 90 ? 11.945 3.385 7.691 1 98.25 90 ILE A CA 1
ATOM 644 C C . ILE A 1 90 ? 11.266 2.146 8.273 1 98.25 90 ILE A C 1
ATOM 646 O O . ILE A 1 90 ? 10.898 2.131 9.453 1 98.25 90 ILE A O 1
ATOM 650 N N . LYS A 1 91 ? 11.18 1.136 7.512 1 97.12 91 LYS A N 1
ATOM 651 C CA . LYS A 1 91 ? 10.516 -0.105 7.895 1 97.12 91 LYS A CA 1
ATOM 652 C C . LYS A 1 91 ? 11.188 -0.747 9.102 1 97.12 91 LYS A C 1
ATOM 654 O O . LYS A 1 91 ? 10.523 -1.177 10.039 1 97.12 91 LYS A O 1
ATOM 659 N N . VAL A 1 92 ? 12.477 -0.751 9.078 1 96.12 92 VAL A N 1
ATOM 660 C CA . VAL A 1 92 ? 13.203 -1.554 10.062 1 96.12 92 VAL A CA 1
ATOM 661 C C . VAL A 1 92 ? 13.758 -0.65 11.156 1 96.12 92 VAL A C 1
ATOM 663 O O . VAL A 1 92 ? 13.422 -0.81 12.336 1 96.12 92 VAL A O 1
ATOM 666 N N . ASP A 1 93 ? 14.508 0.357 10.766 1 97 93 ASP A N 1
ATOM 667 C CA . ASP A 1 93 ? 15.195 1.18 11.75 1 97 93 ASP A CA 1
ATOM 668 C C . ASP A 1 93 ? 14.211 2.041 12.531 1 97 93 ASP A C 1
ATOM 670 O O . ASP A 1 93 ? 14.406 2.299 13.727 1 97 93 ASP A O 1
ATOM 674 N N . VAL A 1 94 ? 13.164 2.439 11.906 1 98.06 94 VAL A N 1
ATOM 675 C CA . VAL A 1 94 ? 12.234 3.355 12.547 1 98.06 94 VAL A CA 1
ATOM 676 C C . VAL A 1 94 ? 11.055 2.574 13.125 1 98.06 94 VAL A C 1
ATOM 678 O O . VAL A 1 94 ? 10.859 2.531 14.336 1 98.06 94 VAL A O 1
ATOM 681 N N . CYS A 1 95 ? 10.359 1.859 12.297 1 97.81 95 CYS A N 1
ATOM 682 C CA . CYS A 1 95 ? 9.094 1.249 12.695 1 97.81 95 CYS A CA 1
ATOM 683 C C . CYS A 1 95 ? 9.336 0.021 13.562 1 97.81 95 CYS A C 1
ATOM 685 O O . CYS A 1 95 ? 8.805 -0.076 14.672 1 97.81 95 CYS A O 1
ATOM 687 N N . TYR A 1 96 ? 10.109 -0.87 13.062 1 95.56 96 TYR A N 1
ATOM 688 C CA . TYR A 1 96 ? 10.305 -2.119 13.789 1 95.56 96 TYR A CA 1
ATOM 689 C C . TYR A 1 96 ? 10.977 -1.865 15.133 1 95.56 96 TYR A C 1
ATOM 691 O O . TYR A 1 96 ? 10.617 -2.48 16.141 1 95.56 96 TYR A O 1
ATOM 699 N N . ASN A 1 97 ? 11.914 -0.948 15.164 1 96.12 97 ASN A N 1
ATOM 700 C CA . ASN A 1 97 ? 12.625 -0.622 16.406 1 96.12 97 ASN A CA 1
ATOM 701 C C . ASN A 1 97 ? 11.852 0.391 17.234 1 96.12 97 ASN A C 1
ATOM 703 O O . ASN A 1 97 ? 12.297 0.77 18.328 1 96.12 97 ASN A O 1
ATOM 707 N N . ASN A 1 98 ? 10.758 0.86 16.719 1 97 98 ASN A N 1
ATOM 708 C CA . ASN A 1 98 ? 9.867 1.791 17.406 1 97 98 ASN A CA 1
ATOM 709 C C . ASN A 1 98 ? 10.625 3.021 17.906 1 97 98 ASN A C 1
ATOM 711 O O . ASN A 1 98 ? 10.508 3.393 19.078 1 97 98 ASN A O 1
ATOM 715 N N . THR A 1 99 ? 11.461 3.557 17.031 1 97.75 99 THR A N 1
ATOM 716 C CA . THR A 1 99 ? 12.273 4.699 17.422 1 97.75 99 THR A CA 1
ATOM 717 C C . THR A 1 99 ? 11.469 5.988 17.375 1 97.75 99 THR A C 1
ATOM 719 O O . THR A 1 99 ? 10.5 6.094 16.609 1 97.75 99 THR A O 1
ATOM 722 N N . ASN A 1 100 ? 11.852 6.961 18.203 1 98.12 100 ASN A N 1
ATOM 723 C CA . ASN A 1 100 ? 11.18 8.25 18.297 1 98.12 100 ASN A CA 1
ATOM 724 C C . ASN A 1 100 ? 11.578 9.188 17.172 1 98.12 100 ASN A C 1
ATOM 726 O O . ASN A 1 100 ? 12.086 10.281 17.406 1 98.12 100 ASN A O 1
ATOM 730 N N . VAL A 1 101 ? 11.336 8.797 15.969 1 98.75 101 VAL A N 1
ATOM 731 C CA . VAL A 1 101 ? 11.633 9.555 14.758 1 98.75 101 VAL A CA 1
ATOM 732 C C . VAL A 1 101 ? 10.336 10.094 14.156 1 98.75 101 VAL A C 1
ATOM 734 O O . VAL A 1 101 ? 9.344 9.367 14.047 1 98.75 101 VAL A O 1
ATOM 737 N N . LYS A 1 102 ? 10.328 11.383 13.891 1 98.88 102 LYS A N 1
ATOM 738 C CA . LYS A 1 102 ? 9.242 12.008 13.148 1 98.88 102 LYS A CA 1
ATOM 739 C C . LYS A 1 102 ? 9.656 12.289 11.703 1 98.88 102 LYS A C 1
ATOM 741 O O . LYS A 1 102 ? 10.625 13.008 11.461 1 98.88 102 LYS A O 1
ATOM 746 N N . LEU A 1 103 ? 8.906 11.656 10.812 1 98.88 103 LEU A N 1
ATOM 747 C CA . LEU A 1 103 ? 9.203 11.789 9.391 1 98.88 103 LEU A CA 1
ATOM 748 C C . LEU A 1 103 ? 8.273 12.805 8.734 1 98.88 103 LEU A C 1
ATOM 750 O O . LEU A 1 103 ? 7.062 12.594 8.664 1 98.88 103 LEU A O 1
ATOM 754 N N . PHE A 1 104 ? 8.859 13.883 8.305 1 98.75 104 PHE A N 1
ATOM 755 C CA . PHE A 1 104 ? 8.094 14.883 7.578 1 98.75 104 PHE A CA 1
ATOM 756 C C . PHE A 1 104 ? 8.281 14.719 6.074 1 98.75 104 PHE A C 1
ATOM 758 O O . PHE A 1 104 ? 9.367 14.969 5.547 1 98.75 104 PHE A O 1
ATOM 765 N N . GLY A 1 105 ? 7.211 14.219 5.418 1 98.31 105 GLY A N 1
ATOM 766 C CA . GLY A 1 105 ? 7.207 14.117 3.967 1 98.31 105 GLY A CA 1
ATOM 767 C C . GLY A 1 105 ? 6.723 15.391 3.287 1 98.31 105 GLY A C 1
ATOM 768 O O . GLY A 1 105 ? 5.516 15.633 3.211 1 98.31 105 GLY A O 1
ATOM 769 N N . LEU A 1 106 ? 7.625 16.094 2.688 1 97.75 106 LEU A N 1
ATOM 770 C CA . LEU A 1 106 ? 7.34 17.406 2.113 1 97.75 106 LEU A CA 1
ATOM 771 C C . LEU A 1 106 ? 6.941 17.281 0.647 1 97.75 106 LEU A C 1
ATOM 773 O O . LEU A 1 106 ? 7.355 16.344 -0.036 1 97.75 106 LEU A O 1
ATOM 777 N N . ASN A 1 107 ? 6.129 18.203 0.157 1 96.69 107 ASN A N 1
ATOM 778 C CA . ASN A 1 107 ? 5.703 18.25 -1.238 1 96.69 107 ASN A CA 1
ATOM 779 C C . ASN A 1 107 ? 5.109 16.922 -1.69 1 96.69 107 ASN A C 1
ATOM 781 O O . ASN A 1 107 ? 5.496 16.375 -2.729 1 96.69 107 ASN A O 1
ATOM 785 N N . ALA A 1 108 ? 4.32 16.328 -0.863 1 97.44 108 ALA A N 1
ATOM 786 C CA . ALA A 1 108 ? 3.719 15.039 -1.154 1 97.44 108 ALA A CA 1
ATOM 787 C C . ALA A 1 108 ? 2.729 15.141 -2.311 1 97.44 108 ALA A C 1
ATOM 789 O O . ALA A 1 108 ? 2.441 16.234 -2.795 1 97.44 108 ALA A O 1
ATOM 790 N N . GLY A 1 109 ? 2.182 14 -2.746 1 97.38 109 GLY A N 1
ATOM 791 C CA . GLY A 1 109 ? 1.28 13.984 -3.889 1 97.38 109 GLY A CA 1
ATOM 792 C C . GLY A 1 109 ? 1.948 14.414 -5.18 1 97.38 109 GLY A C 1
ATOM 793 O O . GLY A 1 109 ? 3.025 13.922 -5.523 1 97.38 109 GLY A O 1
ATOM 794 N N . ALA A 1 110 ? 1.26 15.266 -5.91 1 96.62 110 ALA A N 1
ATOM 795 C CA . ALA A 1 110 ? 1.792 15.781 -7.172 1 96.62 110 ALA A CA 1
ATOM 796 C C . ALA A 1 110 ? 2.213 17.234 -7.031 1 96.62 110 ALA A C 1
ATOM 798 O O . ALA A 1 110 ? 2.133 18 -7.992 1 96.62 110 ALA A O 1
ATOM 799 N N . SER A 1 111 ? 2.631 17.609 -5.898 1 92.19 111 SER A N 1
ATOM 800 C CA . SER A 1 111 ? 2.924 19 -5.57 1 92.19 111 SER A CA 1
ATOM 801 C C . SER A 1 111 ? 4.051 19.547 -6.438 1 92.19 111 SER A C 1
ATOM 803 O O . SER A 1 111 ? 4.113 20.75 -6.699 1 92.19 111 SER A O 1
ATOM 805 N N . TYR A 1 112 ? 4.93 18.656 -6.902 1 89.44 112 TYR A N 1
ATOM 806 C CA . TYR A 1 112 ? 6.055 19.094 -7.719 1 89.44 112 TYR A CA 1
ATOM 807 C C . TYR A 1 112 ? 5.609 19.422 -9.141 1 89.44 112 TYR A C 1
ATOM 809 O O . TYR A 1 112 ? 6.367 20 -9.922 1 89.44 112 TYR A O 1
ATOM 817 N N . GLY A 1 113 ? 4.461 18.984 -9.492 1 90.81 113 GLY A N 1
ATOM 818 C CA . GLY A 1 113 ? 3.846 19.406 -10.742 1 90.81 113 GLY A CA 1
ATOM 819 C C . GLY A 1 113 ? 4.559 18.859 -11.969 1 90.81 113 GLY A C 1
ATOM 820 O O . GLY A 1 113 ? 4.641 17.641 -12.156 1 90.81 113 GLY A O 1
ATOM 821 N N . PRO A 1 114 ? 5.234 19.75 -12.617 1 85.06 114 PRO A N 1
ATOM 822 C CA . PRO A 1 114 ? 5.781 19.359 -13.914 1 85.06 114 PRO A CA 1
ATOM 823 C C . PRO A 1 114 ? 7.004 18.453 -13.797 1 85.06 114 PRO A C 1
ATOM 825 O O . PRO A 1 114 ? 7.445 17.875 -14.797 1 85.06 114 PRO A O 1
ATOM 828 N N . LEU A 1 115 ? 7.539 18.281 -12.602 1 84.06 115 LEU A N 1
ATOM 829 C CA . LEU A 1 115 ? 8.703 17.422 -12.43 1 84.06 115 LEU A CA 1
ATOM 830 C C . LEU A 1 115 ? 8.312 15.961 -12.539 1 84.06 115 LEU A C 1
ATOM 832 O O . LEU A 1 115 ? 9.188 15.086 -12.617 1 84.06 115 LEU A O 1
ATOM 836 N N . ALA A 1 116 ? 7.031 15.68 -12.523 1 85.31 116 ALA A N 1
ATOM 837 C CA . ALA A 1 116 ? 6.434 14.422 -12.961 1 85.31 116 ALA A CA 1
ATOM 838 C C . ALA A 1 116 ? 6.734 13.297 -11.977 1 85.31 116 ALA A C 1
ATOM 840 O O . ALA A 1 116 ? 6.844 13.531 -10.773 1 85.31 116 ALA A O 1
ATOM 841 N N . SER A 1 117 ? 6.723 12.07 -12.445 1 83.12 117 SER A N 1
ATOM 842 C CA . SER A 1 117 ? 6.562 10.844 -11.664 1 83.12 117 SER A CA 1
ATOM 843 C C . SER A 1 117 ? 7.781 10.586 -10.781 1 83.12 117 SER A C 1
ATOM 845 O O . SER A 1 117 ? 7.664 9.961 -9.727 1 83.12 117 SER A O 1
ATOM 847 N N . THR A 1 118 ? 8.883 11.141 -11.141 1 84.44 118 THR A N 1
ATOM 848 C CA . THR A 1 118 ? 10.062 10.953 -10.305 1 84.44 118 THR A CA 1
ATOM 849 C C . THR A 1 118 ? 9.945 11.758 -9.016 1 84.44 118 THR A C 1
ATOM 851 O O . THR A 1 118 ? 10.562 11.414 -8.008 1 84.44 118 THR A O 1
ATOM 854 N N . HIS A 1 119 ? 9.133 12.789 -9.109 1 90.81 119 HIS A N 1
ATOM 855 C CA . HIS A 1 119 ? 9.055 13.695 -7.969 1 90.81 119 HIS A CA 1
ATOM 856 C C . HIS A 1 119 ? 7.688 13.609 -7.293 1 90.81 119 HIS A C 1
ATOM 858 O O . HIS A 1 119 ? 7.48 14.195 -6.227 1 90.81 119 HIS A O 1
ATOM 864 N N . HIS A 1 120 ? 6.824 12.898 -7.914 1 94.69 120 HIS A N 1
ATOM 865 C CA . HIS A 1 120 ? 5.512 12.727 -7.297 1 94.69 120 HIS A CA 1
ATOM 866 C C . HIS A 1 120 ? 5.539 11.641 -6.23 1 94.69 120 HIS A C 1
ATOM 868 O O . HIS A 1 120 ? 6.289 10.672 -6.348 1 94.69 120 HIS A O 1
ATOM 874 N N . SER A 1 121 ? 4.812 11.836 -5.195 1 96.19 121 SER A N 1
ATOM 875 C CA . SER A 1 121 ? 4.609 10.859 -4.133 1 96.19 121 SER A CA 1
ATOM 876 C C . SER A 1 121 ? 3.137 10.492 -3.984 1 96.19 121 SER A C 1
ATOM 878 O O . SER A 1 121 ? 2.445 11.031 -3.115 1 96.19 121 SER A O 1
ATOM 880 N N . ILE A 1 122 ? 2.693 9.555 -4.75 1 97.62 122 ILE A N 1
ATOM 881 C CA . ILE A 1 122 ? 1.277 9.195 -4.754 1 97.62 122 ILE A CA 1
ATOM 882 C C . ILE A 1 122 ? 1.094 7.801 -4.16 1 97.62 122 ILE A C 1
ATOM 884 O O . ILE A 1 122 ? 0.113 7.117 -4.461 1 97.62 122 ILE A O 1
ATOM 888 N N . ASP A 1 123 ? 2.043 7.297 -3.377 1 97.75 123 ASP A N 1
ATOM 889 C CA . ASP A 1 123 ? 1.98 5.941 -2.836 1 97.75 123 ASP A CA 1
ATOM 890 C C . ASP A 1 123 ? 2.463 5.906 -1.388 1 97.75 123 ASP A C 1
ATOM 892 O O . ASP A 1 123 ? 2.533 4.836 -0.777 1 97.75 123 ASP A O 1
ATOM 896 N N . ASP A 1 124 ? 2.781 7.055 -0.841 1 98.44 124 ASP A N 1
ATOM 897 C CA . ASP A 1 124 ? 3.408 7.129 0.475 1 98.44 124 ASP A CA 1
ATOM 898 C C . ASP A 1 124 ? 2.461 6.633 1.563 1 98.44 124 ASP A C 1
ATOM 900 O O . ASP A 1 124 ? 2.871 5.891 2.461 1 98.44 124 ASP A O 1
ATOM 904 N N . LEU A 1 125 ? 1.195 7.008 1.498 1 98.69 125 LEU A N 1
ATOM 905 C CA . LEU A 1 125 ? 0.244 6.539 2.498 1 98.69 125 LEU A CA 1
ATOM 906 C C . LEU A 1 125 ? 0.103 5.02 2.441 1 98.69 125 LEU A C 1
ATOM 908 O O . LEU A 1 125 ? 0.095 4.355 3.48 1 98.69 125 LEU A O 1
ATOM 912 N N . ALA A 1 126 ? -0.006 4.488 1.248 1 98.44 126 ALA A N 1
ATOM 913 C CA . ALA A 1 126 ? -0.117 3.043 1.062 1 98.44 126 ALA A CA 1
ATOM 914 C C . ALA A 1 126 ? 1.088 2.32 1.657 1 98.44 126 ALA A C 1
ATOM 916 O O . ALA A 1 126 ? 0.936 1.305 2.34 1 98.44 126 ALA A O 1
ATOM 917 N N . ILE A 1 127 ? 2.27 2.838 1.403 1 98.25 127 ILE A N 1
ATOM 918 C CA . ILE A 1 127 ? 3.504 2.236 1.896 1 98.25 127 ILE A CA 1
ATOM 919 C C . ILE A 1 127 ? 3.527 2.283 3.422 1 98.25 127 ILE A C 1
ATOM 921 O O . ILE A 1 127 ? 3.766 1.267 4.078 1 98.25 127 ILE A O 1
ATOM 925 N N . MET A 1 128 ? 3.195 3.4 3.996 1 98.56 128 MET A N 1
ATOM 926 C CA . MET A 1 128 ? 3.273 3.582 5.441 1 98.56 128 MET A CA 1
ATOM 927 C C . MET A 1 128 ? 2.244 2.715 6.156 1 98.56 128 MET A C 1
ATOM 929 O O . MET A 1 128 ? 2.494 2.229 7.262 1 98.56 128 MET A O 1
ATOM 933 N N . ARG A 1 129 ? 1.09 2.508 5.547 1 98.56 129 ARG A N 1
ATOM 934 C CA . ARG A 1 129 ? 0.044 1.694 6.156 1 98.56 129 ARG A CA 1
ATOM 935 C C . ARG A 1 129 ? 0.458 0.228 6.219 1 98.56 129 ARG A C 1
ATOM 937 O O . ARG A 1 129 ? -0.167 -0.57 6.922 1 98.56 129 ARG A O 1
ATOM 944 N N . GLY A 1 130 ? 1.462 -0.104 5.453 1 97.56 130 GLY A N 1
ATOM 945 C CA . GLY A 1 130 ? 1.97 -1.467 5.484 1 97.56 130 GLY A CA 1
ATOM 946 C C . GLY A 1 130 ? 2.965 -1.707 6.605 1 97.56 130 GLY A C 1
ATOM 947 O O . GLY A 1 130 ? 3.324 -2.852 6.887 1 97.56 130 GLY A O 1
ATOM 948 N N . PHE A 1 131 ? 3.432 -0.664 7.262 1 97.38 131 PHE A N 1
ATOM 949 C CA . PHE A 1 131 ? 4.453 -0.771 8.297 1 97.38 131 PHE A CA 1
ATOM 950 C C . PHE A 1 131 ? 3.82 -0.832 9.68 1 97.38 131 PHE A C 1
ATOM 952 O O . PHE A 1 131 ? 2.699 -0.36 9.875 1 97.38 131 PHE A O 1
ATOM 959 N N . GLY A 1 132 ? 4.523 -1.434 10.633 1 95.06 132 GLY A N 1
ATOM 960 C CA . GLY A 1 132 ? 4.066 -1.463 12.016 1 95.06 132 GLY A CA 1
ATOM 961 C C . GLY A 1 132 ? 4.488 -0.24 12.805 1 95.06 132 GLY A C 1
ATOM 962 O O . GLY A 1 132 ? 5.445 0.445 12.438 1 95.06 132 GLY A O 1
ATOM 963 N N . ASN A 1 133 ? 3.803 0.113 13.836 1 94.69 133 ASN A N 1
ATOM 964 C CA . ASN A 1 133 ? 4.137 1.036 14.914 1 94.69 133 ASN A CA 1
ATOM 965 C C . ASN A 1 133 ? 4.078 2.488 14.453 1 94.69 133 ASN A C 1
ATOM 967 O O . ASN A 1 133 ? 4.207 3.41 15.258 1 94.69 133 ASN A O 1
ATOM 971 N N . ILE A 1 134 ? 3.812 2.861 13.25 1 98.44 134 ILE A N 1
ATOM 972 C CA . ILE A 1 134 ? 3.955 4.238 12.789 1 98.44 134 ILE A CA 1
ATOM 973 C C . ILE A 1 134 ? 2.58 4.898 12.703 1 98.44 134 ILE A C 1
ATOM 975 O O . ILE A 1 134 ? 1.625 4.293 12.211 1 98.44 134 ILE A O 1
ATOM 979 N N . GLN A 1 135 ? 2.486 6.133 13.289 1 98.88 135 GLN A N 1
ATOM 980 C CA . GLN A 1 135 ? 1.303 6.961 13.078 1 98.88 135 GLN A CA 1
ATOM 981 C C . GLN A 1 135 ? 1.42 7.766 11.789 1 98.88 135 GLN A C 1
ATOM 983 O O . GLN A 1 135 ? 2.525 8.086 11.352 1 98.88 135 GLN A O 1
ATOM 988 N N . ILE A 1 136 ? 0.294 8.031 11.148 1 98.94 136 ILE A N 1
ATOM 989 C CA . ILE A 1 136 ? 0.288 8.648 9.82 1 98.94 136 ILE A CA 1
ATOM 990 C C . ILE A 1 136 ? -0.724 9.789 9.789 1 98.94 136 ILE A C 1
ATOM 992 O O . ILE A 1 136 ? -1.923 9.57 9.977 1 98.94 136 ILE A O 1
ATOM 996 N N . PHE A 1 137 ? -0.275 11 9.508 1 98.94 137 PHE A N 1
ATOM 997 C CA . PHE A 1 137 ? -1.143 12.172 9.5 1 98.94 137 PHE A CA 1
ATOM 998 C C . PHE A 1 137 ? -0.967 12.969 8.211 1 98.94 137 PHE A C 1
ATOM 1000 O O . PHE A 1 137 ? 0.119 12.984 7.625 1 98.94 137 PHE A O 1
ATOM 1007 N N . ALA A 1 138 ? 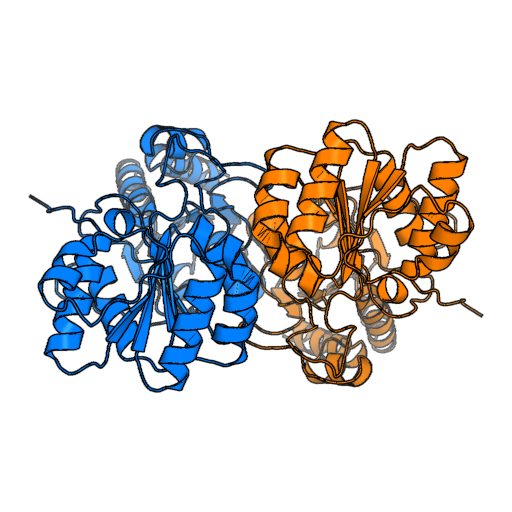-2.016 13.617 7.742 1 98.94 138 ALA A N 1
ATOM 1008 C CA . ALA A 1 138 ? -2.014 14.5 6.574 1 98.94 138 ALA A CA 1
ATOM 1009 C C . ALA A 1 138 ? -2.844 15.75 6.832 1 98.94 138 ALA A C 1
ATOM 1011 O O . ALA A 1 138 ? -4.051 15.766 6.582 1 98.94 138 ALA A O 1
ATOM 1012 N N . PRO A 1 139 ? -2.205 16.797 7.289 1 98.88 139 PRO A N 1
ATOM 1013 C CA . PRO A 1 139 ? -2.939 18.031 7.629 1 98.88 139 PRO A CA 1
ATOM 1014 C C . PRO A 1 139 ? -3.541 18.719 6.402 1 98.88 139 PRO A C 1
ATOM 1016 O O . PRO A 1 139 ? -2.926 18.719 5.332 1 98.88 139 PRO A O 1
ATOM 1019 N N . SER A 1 140 ? -4.621 19.406 6.598 1 98.69 140 SER A N 1
ATOM 1020 C CA . SER A 1 140 ? -5.324 20.078 5.512 1 98.69 140 SER A CA 1
ATOM 1021 C C . SER A 1 140 ? -5.191 21.594 5.625 1 98.69 140 SER A C 1
ATOM 1023 O O . SER A 1 140 ? -5.57 22.328 4.707 1 98.69 140 SER A O 1
ATOM 1025 N N . SER A 1 141 ? -4.652 22.109 6.73 1 98.44 141 SER A N 1
ATOM 1026 C CA . SER A 1 141 ? -4.551 23.547 6.961 1 98.44 141 SER A CA 1
ATOM 1027 C C . SER A 1 141 ? -3.396 23.875 7.902 1 98.44 141 SER A C 1
ATOM 1029 O O . SER A 1 141 ? -2.852 22.984 8.562 1 98.44 141 SER A O 1
ATOM 1031 N N . PRO A 1 142 ? -3.01 25.172 7.941 1 98.44 142 PRO A N 1
ATOM 1032 C CA . PRO A 1 142 ? -1.903 25.562 8.812 1 98.44 142 PRO A CA 1
ATOM 1033 C C . PRO A 1 142 ? -2.191 25.281 10.289 1 98.44 142 PRO A C 1
ATOM 1035 O O . PRO A 1 142 ? -1.338 24.734 11 1 98.44 142 PRO A O 1
ATOM 1038 N N . ARG A 1 143 ? -3.393 25.578 10.758 1 98.44 143 ARG A N 1
ATOM 1039 C CA . ARG A 1 143 ? -3.748 25.359 12.156 1 98.44 143 ARG A CA 1
ATOM 1040 C C . ARG A 1 143 ? -3.721 23.875 12.5 1 98.44 143 ARG A C 1
ATOM 1042 O O . ARG A 1 143 ? -3.201 23.5 13.555 1 98.44 143 ARG A O 1
ATOM 1049 N N . GLU A 1 144 ? -4.301 23.062 11.688 1 98.75 144 GLU A N 1
ATOM 1050 C CA . GLU A 1 144 ? -4.27 21.625 11.883 1 98.75 144 GLU A CA 1
ATOM 1051 C C . GLU A 1 144 ? -2.842 21.094 11.836 1 98.75 144 GLU A C 1
ATOM 1053 O O . GLU A 1 144 ? -2.459 20.25 12.656 1 98.75 144 GLU A O 1
ATOM 1058 N N . CYS A 1 145 ? -2.078 21.578 10.93 1 98.75 145 CYS A N 1
ATOM 1059 C CA . CYS A 1 145 ? -0.683 21.172 10.797 1 98.75 145 CYS A CA 1
ATOM 1060 C C . CYS A 1 145 ? 0.092 21.453 12.078 1 98.75 145 CYS A C 1
ATOM 1062 O O . CYS A 1 145 ? 0.799 20.578 12.578 1 98.75 145 CYS A O 1
ATOM 1064 N N . ARG A 1 146 ? -0.066 22.641 12.562 1 98.69 146 ARG A N 1
ATOM 1065 C CA . ARG A 1 146 ? 0.628 23.016 13.789 1 98.69 146 ARG A CA 1
ATOM 1066 C C . ARG A 1 146 ? 0.276 22.078 14.938 1 98.69 146 ARG A C 1
ATOM 1068 O O . ARG A 1 146 ? 1.162 21.578 15.641 1 98.69 146 ARG A O 1
ATOM 1075 N N . GLN A 1 147 ? -0.938 21.797 15.078 1 98.88 147 GLN A N 1
ATOM 1076 C CA . GLN A 1 147 ? -1.382 20.953 16.188 1 98.88 147 GLN A CA 1
ATOM 1077 C C . GLN A 1 147 ? -0.924 19.516 16 1 98.88 147 GLN A C 1
ATOM 1079 O O . GLN A 1 147 ? -0.57 18.844 16.969 1 98.88 147 GLN A O 1
ATOM 1084 N N . ILE A 1 148 ? -0.918 19 14.781 1 98.94 148 ILE A N 1
ATOM 1085 C CA . ILE A 1 148 ? -0.415 17.672 14.492 1 98.94 148 ILE A CA 1
ATOM 1086 C C . ILE A 1 148 ? 1.065 17.578 14.852 1 98.94 148 ILE A C 1
ATOM 1088 O O . ILE A 1 148 ? 1.504 16.609 15.469 1 98.94 148 ILE A O 1
ATOM 1092 N N . ILE A 1 149 ? 1.817 18.609 14.477 1 98.88 149 ILE A N 1
ATOM 1093 C CA . ILE A 1 149 ? 3.252 18.609 14.75 1 98.88 149 ILE A CA 1
ATOM 1094 C C . ILE A 1 149 ? 3.492 18.672 16.266 1 98.88 149 ILE A C 1
ATOM 1096 O O . ILE A 1 149 ? 4.328 17.922 16.781 1 98.88 149 ILE A O 1
ATOM 1100 N N . ASP A 1 150 ? 2.746 19.531 16.953 1 98.81 150 ASP A N 1
ATOM 1101 C CA . ASP A 1 150 ? 2.877 19.594 18.406 1 98.81 150 ASP A CA 1
ATOM 1102 C C . ASP A 1 150 ? 2.604 18.234 19.031 1 98.81 150 ASP A C 1
ATOM 1104 O O . ASP A 1 150 ? 3.354 17.781 19.906 1 98.81 150 ASP A O 1
ATOM 1108 N N . TYR A 1 151 ? 1.58 17.578 18.625 1 98.88 151 TYR A N 1
ATOM 1109 C CA . TYR A 1 151 ? 1.273 16.234 19.109 1 98.88 151 TYR A CA 1
ATOM 1110 C C . TYR A 1 151 ? 2.418 15.266 18.812 1 98.88 151 TYR A C 1
ATOM 1112 O O . TYR A 1 151 ? 2.857 14.523 19.688 1 98.88 151 TYR A O 1
ATOM 1120 N N . ALA A 1 152 ? 2.855 15.273 17.562 1 98.81 152 ALA A N 1
ATOM 1121 C CA . ALA A 1 152 ? 3.885 14.336 17.125 1 98.81 152 ALA A CA 1
ATOM 1122 C C . ALA A 1 152 ? 5.16 14.5 17.938 1 98.81 152 ALA A C 1
ATOM 1124 O O . ALA A 1 152 ? 5.789 13.508 18.328 1 98.81 152 ALA A O 1
ATOM 1125 N N . LEU A 1 153 ? 5.559 15.719 18.203 1 98.62 153 LEU A N 1
ATOM 1126 C CA . LEU A 1 153 ? 6.793 15.984 18.922 1 98.62 153 LEU A CA 1
ATOM 1127 C C . LEU A 1 153 ? 6.68 15.523 20.375 1 98.62 153 LEU A C 1
ATOM 1129 O O . LEU A 1 153 ? 7.684 15.164 21 1 98.62 153 LEU A O 1
ATOM 1133 N N . ALA A 1 154 ? 5.469 15.508 20.906 1 98.19 154 ALA A N 1
ATOM 1134 C CA . ALA A 1 154 ? 5.246 15.07 22.281 1 98.19 154 ALA A CA 1
ATOM 1135 C C . ALA A 1 154 ? 5.082 13.547 22.359 1 98.19 154 ALA A C 1
ATOM 1137 O O . ALA A 1 154 ? 5.355 12.938 23.391 1 98.19 154 ALA A O 1
ATOM 1138 N N . TYR A 1 155 ? 4.68 12.945 21.312 1 98.25 155 TYR A N 1
ATOM 1139 C CA . TYR A 1 155 ? 4.441 11.508 21.234 1 98.25 155 TYR A CA 1
ATOM 1140 C C . TYR A 1 155 ? 5.758 10.742 21.188 1 98.25 155 TYR A C 1
ATOM 1142 O O . TYR A 1 155 ? 6.699 11.156 20.5 1 98.25 155 TYR A O 1
ATOM 1150 N N . GLN A 1 156 ? 5.828 9.672 21.984 1 97.75 156 GLN A N 1
ATOM 1151 C CA . GLN A 1 156 ? 6.996 8.805 21.938 1 97.75 156 GLN A CA 1
ATOM 1152 C C . GLN A 1 156 ? 6.793 7.652 20.953 1 97.75 156 GLN A C 1
ATOM 1154 O O . GLN A 1 156 ? 6.105 6.676 21.266 1 97.75 156 GLN A O 1
ATOM 1159 N N . GLY A 1 157 ? 7.441 7.707 19.766 1 97.88 157 GLY A N 1
ATOM 1160 C CA . GLY A 1 157 ? 7.316 6.695 18.734 1 97.88 157 GLY A CA 1
ATOM 1161 C C . GLY A 1 157 ? 7.352 7.27 17.328 1 97.88 157 GLY A C 1
ATOM 1162 O O . GLY A 1 157 ? 7.461 8.484 17.156 1 97.88 157 GLY A O 1
ATOM 1163 N N . PRO A 1 158 ? 7.297 6.43 16.328 1 98.75 158 PRO A N 1
ATOM 1164 C CA . PRO A 1 158 ? 7.398 6.863 14.938 1 98.75 158 PRO A CA 1
ATOM 1165 C C . PRO A 1 158 ? 6.129 7.555 14.438 1 98.75 158 PRO A C 1
ATOM 1167 O O . PRO A 1 158 ? 5.02 7.109 14.742 1 98.75 158 PRO A O 1
ATOM 1170 N N . VAL A 1 159 ? 6.316 8.656 13.75 1 98.94 159 VAL A N 1
ATOM 1171 C CA . VAL A 1 159 ? 5.223 9.391 13.133 1 98.94 159 VAL A CA 1
ATOM 1172 C C . VAL A 1 159 ? 5.621 9.812 11.719 1 98.94 159 VAL A C 1
ATOM 1174 O O . VAL A 1 159 ? 6.754 10.234 11.484 1 98.94 159 VAL A O 1
ATOM 1177 N N . TYR A 1 160 ? 4.77 9.625 10.812 1 98.94 160 TYR A N 1
ATOM 1178 C CA . TYR A 1 160 ? 4.879 10.195 9.477 1 98.94 160 TYR A CA 1
ATOM 1179 C C . TYR A 1 160 ? 3.842 11.289 9.258 1 98.94 160 TYR A C 1
ATOM 1181 O O . TYR A 1 160 ? 2.65 11.078 9.5 1 98.94 160 TYR A O 1
ATOM 1189 N N . ILE A 1 161 ? 4.273 12.414 8.844 1 98.94 161 ILE A N 1
ATOM 1190 C CA . ILE A 1 161 ? 3.385 13.531 8.523 1 98.94 161 ILE A CA 1
ATOM 1191 C C . ILE A 1 161 ? 3.529 13.906 7.051 1 98.94 161 ILE A C 1
ATOM 1193 O O . ILE A 1 161 ? 4.586 14.367 6.621 1 98.94 161 ILE A O 1
ATOM 1197 N N . ARG A 1 162 ? 2.482 13.719 6.281 1 98.81 162 ARG A N 1
ATOM 1198 C CA . ARG A 1 162 ? 2.404 14.023 4.859 1 98.81 162 ARG A CA 1
ATOM 1199 C C . ARG A 1 162 ? 2.023 15.484 4.633 1 98.81 162 ARG A C 1
ATOM 1201 O O . ARG A 1 162 ? 0.912 15.898 4.969 1 98.81 162 ARG A O 1
ATOM 1208 N N . MET A 1 163 ? 2.883 16.219 4.035 1 98.12 163 MET A N 1
ATOM 1209 C CA . MET A 1 163 ? 2.664 17.656 3.912 1 98.12 163 MET A CA 1
ATOM 1210 C C . MET A 1 163 ? 2.545 18.078 2.449 1 98.12 163 MET A C 1
ATOM 1212 O O . MET A 1 163 ? 3.307 17.594 1.603 1 98.12 163 MET A O 1
ATOM 1216 N N . ASP A 1 164 ? 1.59 18.922 2.203 1 97.19 164 ASP A N 1
ATOM 1217 C CA . ASP A 1 164 ? 1.433 19.5 0.872 1 97.19 164 ASP A CA 1
ATOM 1218 C C . ASP A 1 164 ? 2.545 20.516 0.574 1 97.19 164 ASP A C 1
ATOM 1220 O O . ASP A 1 164 ? 3.121 21.094 1.492 1 97.19 164 ASP A O 1
ATOM 1224 N N . GLY A 1 165 ? 2.82 20.766 -0.696 1 95.5 165 GLY A N 1
ATOM 1225 C CA . GLY A 1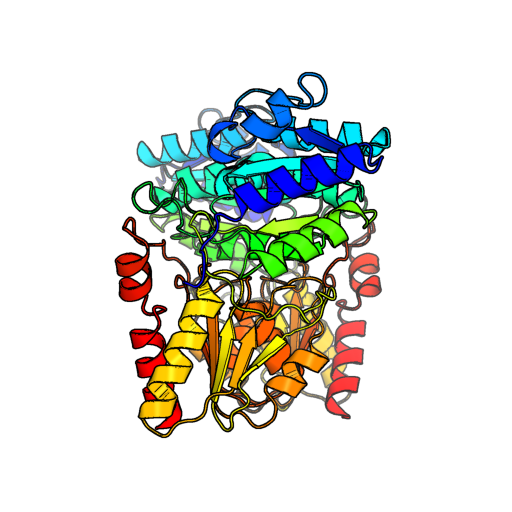 165 ? 3.945 21.594 -1.087 1 95.5 165 GLY A CA 1
ATOM 1226 C C . GLY A 1 165 ? 3.535 23 -1.481 1 95.5 165 GLY A C 1
ATOM 1227 O O . GLY A 1 165 ? 4.371 23.797 -1.919 1 95.5 165 GLY A O 1
ATOM 1228 N N . LYS A 1 166 ? 2.27 23.297 -1.389 1 95.19 166 LYS A N 1
ATOM 1229 C CA . LYS A 1 166 ? 1.761 24.641 -1.689 1 95.19 166 LYS A CA 1
ATOM 1230 C C . LYS A 1 166 ? 1.11 25.266 -0.46 1 95.19 166 LYS A C 1
ATOM 1232 O O . LYS A 1 166 ? 0.724 24.562 0.474 1 95.19 166 LYS A O 1
ATOM 1237 N N . ALA A 1 167 ? 1.082 26.609 -0.544 1 96.94 167 ALA A N 1
ATOM 1238 C CA . ALA A 1 167 ? 0.387 27.297 0.532 1 96.94 167 ALA A CA 1
ATOM 1239 C C . ALA A 1 167 ? -1.089 26.922 0.575 1 96.94 167 ALA A C 1
ATOM 1241 O O . ALA A 1 167 ? -1.737 26.797 -0.467 1 96.94 167 ALA A O 1
ATOM 1242 N N . LEU A 1 168 ? -1.538 26.609 1.757 1 97.69 168 LEU A N 1
ATOM 1243 C CA . LEU A 1 168 ? -2.939 26.25 1.95 1 97.69 168 LEU A CA 1
ATOM 1244 C C . LEU A 1 168 ? -3.652 27.297 2.799 1 97.69 168 LEU A C 1
ATOM 1246 O O . LEU A 1 168 ? -3.08 27.828 3.758 1 97.69 168 LEU A O 1
ATOM 1250 N N . PRO A 1 169 ? -4.883 27.641 2.432 1 97.06 169 PRO A N 1
ATOM 1251 C CA . PRO A 1 169 ? -5.668 28.5 3.311 1 97.06 169 PRO A CA 1
ATOM 1252 C C . PRO A 1 169 ? -6.074 27.812 4.609 1 97.06 169 PRO A C 1
ATOM 1254 O O . PRO A 1 169 ? -6.047 26.578 4.695 1 97.06 169 PRO A O 1
ATOM 1257 N N . GLU A 1 170 ? -6.391 28.641 5.602 1 97.5 170 GLU A N 1
ATOM 1258 C CA . GLU A 1 170 ? -6.941 28.078 6.828 1 97.5 170 GLU A CA 1
ATOM 1259 C C . GLU A 1 170 ? -8.336 27.5 6.594 1 97.5 170 GLU A C 1
ATOM 1261 O O . GLU A 1 170 ? -9.125 28.062 5.828 1 97.5 170 GLU A O 1
ATOM 1266 N N . LEU A 1 171 ? -8.602 26.422 7.254 1 97 171 LEU A N 1
ATOM 1267 C CA . LEU A 1 171 ? -9.875 25.734 7.109 1 97 171 LEU A CA 1
ATOM 1268 C C . LEU A 1 171 ? -10.656 25.766 8.422 1 97 171 LEU A C 1
ATOM 1270 O O . LEU A 1 171 ? -11.891 25.766 8.406 1 97 171 LEU A O 1
ATOM 1274 N N . TYR A 1 172 ? -9.945 25.828 9.578 1 97.25 172 TYR A N 1
ATOM 1275 C CA . TYR A 1 172 ? -10.555 25.641 10.891 1 97.25 172 TYR A CA 1
ATOM 1276 C C . TYR A 1 172 ? -10.531 26.922 11.695 1 97.25 172 TYR A C 1
ATOM 1278 O O . TYR A 1 172 ? -9.648 27.766 11.508 1 97.25 172 TYR A O 1
ATOM 1286 N N . ASP A 1 173 ? -11.5 27.047 12.594 1 96.19 173 ASP A N 1
ATOM 1287 C CA . ASP A 1 173 ? -11.516 28.203 13.492 1 96.19 173 ASP A CA 1
ATOM 1288 C C . ASP A 1 173 ? -10.562 28 14.664 1 96.19 173 ASP A C 1
ATOM 1290 O O . ASP A 1 173 ? -9.891 26.969 14.75 1 96.19 173 ASP A O 1
ATOM 1294 N N . GLU A 1 174 ? -10.477 28.906 15.5 1 96.19 174 GLU A N 1
ATOM 1295 C CA . GLU A 1 174 ? -9.516 28.891 16.594 1 96.19 174 GLU A CA 1
ATOM 1296 C C . GLU A 1 174 ? -9.844 27.797 17.609 1 96.19 174 GLU A C 1
ATOM 1298 O O . GLU A 1 174 ? -8.984 27.375 18.375 1 96.19 174 GLU A O 1
ATOM 1303 N N . GLY A 1 175 ? -11.055 27.344 17.609 1 97.31 175 GLY A N 1
ATOM 1304 C CA . GLY A 1 175 ? -11.492 26.328 18.578 1 97.31 175 GLY A CA 1
ATOM 1305 C C . GLY A 1 175 ? -11.133 24.922 18.156 1 97.31 175 GLY A C 1
ATOM 1306 O O . GLY A 1 175 ? -11.25 23.984 18.953 1 97.31 175 GLY A O 1
ATOM 1307 N N . TYR A 1 176 ? -10.609 24.781 17 1 97.94 176 TYR A N 1
ATOM 1308 C CA . TYR A 1 176 ? -10.242 23.453 16.516 1 97.94 176 TYR A CA 1
ATOM 1309 C C . TYR A 1 176 ? -9.148 22.844 17.391 1 97.94 176 TYR A C 1
ATOM 1311 O O . TYR A 1 176 ? -8.188 23.516 17.766 1 97.94 176 TYR A O 1
ATOM 1319 N N . ARG A 1 177 ? -9.32 21.562 17.734 1 98.56 177 ARG A N 1
ATOM 1320 C CA . ARG A 1 177 ? -8.328 20.766 18.453 1 98.56 177 ARG A CA 1
ATOM 1321 C C . ARG A 1 177 ? -8.102 19.438 17.766 1 98.56 177 ARG A C 1
ATOM 1323 O O . ARG A 1 177 ? -9.039 18.656 17.562 1 98.56 177 ARG A O 1
ATOM 1330 N N . PHE A 1 178 ? -6.887 19.203 17.438 1 98.75 178 PHE A N 1
ATOM 1331 C CA . PHE A 1 178 ? -6.539 17.938 16.797 1 98.75 178 PHE A CA 1
ATOM 1332 C C . PHE A 1 178 ? -6.527 16.797 17.828 1 98.75 178 PHE A C 1
ATOM 1334 O O . PHE A 1 178 ? -5.984 16.953 18.922 1 98.75 178 PHE A O 1
ATOM 1341 N N . VAL A 1 179 ? -7.129 15.703 17.531 1 98.75 179 VAL A N 1
ATOM 1342 C CA . VAL A 1 179 ? -7.086 14.453 18.281 1 98.75 179 VAL A CA 1
ATOM 1343 C C . VAL A 1 179 ? -6.688 13.305 17.359 1 98.75 179 VAL A C 1
ATOM 1345 O O . VAL A 1 179 ? -7.355 13.047 16.359 1 98.75 179 VAL A O 1
ATOM 1348 N N . PRO A 1 180 ? -5.555 12.609 17.672 1 98.69 180 PRO A N 1
ATOM 1349 C CA . PRO A 1 180 ? -5.18 11.469 16.828 1 98.69 180 PRO A CA 1
ATOM 1350 C C . PRO A 1 180 ? -6.309 10.445 16.672 1 98.69 180 PRO A C 1
ATOM 1352 O O . PRO A 1 180 ? -6.938 10.062 17.672 1 98.69 180 PRO A O 1
ATOM 1355 N N . GLY A 1 181 ? -6.59 10.062 15.492 1 98.75 181 GLY A N 1
ATOM 1356 C CA . GLY A 1 181 ? -7.609 9.062 15.203 1 98.75 181 GLY A CA 1
ATOM 1357 C C . GLY A 1 181 ? -8.953 9.672 14.852 1 98.75 181 GLY A C 1
ATOM 1358 O O . GLY A 1 181 ? -9.797 9.016 14.242 1 98.75 181 GLY A O 1
ATOM 1359 N N . ALA A 1 182 ? -9.164 10.898 15.172 1 98.62 182 ALA A N 1
ATOM 1360 C CA . ALA A 1 182 ? -10.469 11.531 14.977 1 98.62 182 ALA A CA 1
ATOM 1361 C C . ALA A 1 182 ? -10.703 11.867 13.508 1 98.62 182 ALA A C 1
ATOM 1363 O O . ALA A 1 182 ? -9.766 12.188 12.781 1 98.62 182 ALA A O 1
ATOM 1364 N N . VAL A 1 183 ? -11.906 11.773 13.055 1 98.56 183 VAL A N 1
ATOM 1365 C CA . VAL A 1 183 ? -12.367 12.328 11.789 1 98.56 183 VAL A CA 1
ATOM 1366 C C . VAL A 1 183 ? -13.156 13.609 12.039 1 98.56 183 VAL A C 1
ATOM 1368 O O . VAL A 1 183 ? -13.727 13.797 13.117 1 98.56 183 VAL A O 1
ATOM 1371 N N . VAL A 1 184 ? -13.141 14.531 11.117 1 98.62 184 VAL A N 1
ATOM 1372 C CA . VAL A 1 184 ? -13.727 15.852 11.32 1 98.62 184 VAL A CA 1
ATOM 1373 C C . VAL A 1 184 ? -14.867 16.062 10.328 1 98.62 184 VAL A C 1
ATOM 1375 O O . VAL A 1 184 ? -14.641 16.156 9.117 1 98.62 184 VAL A O 1
ATOM 1378 N N . THR A 1 185 ? -16.078 16.172 10.812 1 98.62 185 THR A N 1
ATOM 1379 C CA . THR A 1 185 ? -17.203 16.547 9.953 1 98.62 185 THR A CA 1
ATOM 1380 C C . THR A 1 185 ? -17.234 18.062 9.758 1 98.62 185 THR A C 1
ATOM 1382 O O . THR A 1 185 ? -17.469 18.812 10.711 1 98.62 185 THR A O 1
ATOM 1385 N N . LEU A 1 186 ? -17.016 18.5 8.578 1 98.5 186 LEU A N 1
ATOM 1386 C CA . LEU A 1 186 ? -16.953 19.922 8.281 1 98.5 186 LEU A CA 1
ATOM 1387 C C . LEU A 1 186 ? -18.328 20.453 7.879 1 98.5 186 LEU A C 1
ATOM 1389 O O . LEU A 1 186 ? -18.594 21.656 7.98 1 98.5 186 LEU A O 1
ATOM 1393 N N . ARG A 1 187 ? -19.141 19.594 7.324 1 97.88 187 ARG A N 1
ATOM 1394 C CA . ARG A 1 187 ? -20.5 19.906 6.895 1 97.88 187 ARG A CA 1
ATOM 1395 C C . ARG A 1 187 ? -21.406 18.688 7.059 1 97.88 187 ARG A C 1
ATOM 1397 O O . ARG A 1 187 ? -21.016 17.562 6.727 1 97.88 187 ARG A O 1
ATOM 1404 N N . GLU A 1 188 ? -22.547 18.891 7.664 1 97.88 188 GLU A N 1
ATOM 1405 C CA . GLU A 1 188 ? -23.547 17.828 7.738 1 97.88 188 GLU A CA 1
ATOM 1406 C C . GLU A 1 188 ? -24.438 17.812 6.492 1 97.88 188 GLU A C 1
ATOM 1408 O O . GLU A 1 188 ? -24.812 18.859 5.977 1 97.88 188 GLU A O 1
ATOM 1413 N N . GLY A 1 189 ? -24.609 16.578 6.004 1 97.38 189 GLY A N 1
ATOM 1414 C CA . GLY A 1 189 ? -25.484 16.391 4.855 1 97.38 189 GLY A CA 1
ATOM 1415 C C . GLY A 1 189 ? -26.344 15.156 4.949 1 97.38 189 GLY A C 1
ATOM 1416 O O . GLY A 1 189 ? -26.719 14.734 6.043 1 97.38 189 GLY A O 1
ATOM 1417 N N . GLU A 1 190 ? -26.781 14.648 3.799 1 93.12 190 GLU A N 1
ATOM 1418 C CA . GLU A 1 190 ? -27.766 13.562 3.783 1 93.12 190 GLU A CA 1
ATOM 1419 C C . GLU A 1 190 ? -27.234 12.352 3.029 1 93.12 190 GLU A C 1
ATOM 1421 O O . GLU A 1 190 ? -26.266 11.719 3.461 1 93.12 190 GLU A O 1
ATOM 1426 N N . GLU A 1 191 ? -27.578 12.203 1.79 1 96.06 191 GLU A N 1
ATOM 1427 C CA . GLU A 1 191 ? -27.422 10.969 1.03 1 96.06 191 GLU A CA 1
ATOM 1428 C C . GLU A 1 191 ? -26.031 10.875 0.41 1 96.06 191 GLU A C 1
ATOM 1430 O O . GLU A 1 191 ? -25.641 9.82 -0.094 1 96.06 191 GLU A O 1
ATOM 1435 N N . LEU A 1 192 ? -25.234 11.914 0.492 1 98.56 192 LEU A N 1
ATOM 1436 C CA . LEU A 1 192 ? -23.906 11.977 -0.133 1 98.56 192 LEU A CA 1
ATOM 1437 C C . LEU A 1 192 ? -22.859 12.414 0.874 1 98.56 192 LEU A C 1
ATOM 1439 O O . LEU A 1 192 ? -23.047 13.383 1.605 1 98.56 192 LEU A O 1
ATOM 1443 N N . ALA A 1 193 ? -21.797 11.648 0.933 1 98.88 193 ALA A N 1
ATOM 1444 C CA . ALA A 1 193 ? -20.641 12.078 1.727 1 98.88 193 ALA A CA 1
ATOM 1445 C C . ALA A 1 193 ? -19.406 12.25 0.852 1 98.88 193 ALA A C 1
ATOM 1447 O O . ALA A 1 193 ? -19.156 11.438 -0.043 1 98.88 193 ALA A O 1
ATOM 1448 N N . LEU A 1 194 ? -18.719 13.312 1.024 1 98.94 194 LEU A N 1
ATOM 1449 C CA . LEU A 1 194 ? -17.406 13.57 0.463 1 98.94 194 LEU A CA 1
ATOM 1450 C C . LEU A 1 194 ? -16.328 13.484 1.539 1 98.94 194 LEU A C 1
ATOM 1452 O O . LEU A 1 194 ? -16.359 14.227 2.523 1 98.94 194 LEU A O 1
ATOM 1456 N N . VAL A 1 195 ? -15.398 12.562 1.397 1 98.94 195 VAL A N 1
ATOM 1457 C CA . VAL A 1 195 ? -14.352 12.297 2.387 1 98.94 195 VAL A CA 1
ATOM 1458 C C . VAL A 1 195 ? -12.984 12.594 1.783 1 98.94 195 VAL A C 1
ATOM 1460 O O . VAL A 1 195 ? -12.672 12.133 0.682 1 98.94 195 VAL A O 1
ATOM 1463 N N . ALA A 1 196 ? -12.172 13.359 2.443 1 98.94 196 ALA A N 1
ATOM 1464 C CA . ALA A 1 196 ? -10.867 13.727 1.885 1 98.94 196 ALA A CA 1
ATOM 1465 C C . ALA A 1 196 ? -9.805 13.82 2.977 1 98.94 196 ALA A C 1
ATOM 1467 O O . ALA A 1 196 ? -10.125 13.75 4.168 1 98.94 196 ALA A O 1
ATOM 1468 N N . THR A 1 197 ? -8.562 13.891 2.629 1 98.94 197 THR A N 1
ATOM 1469 C CA . THR A 1 197 ? -7.41 14.078 3.504 1 98.94 197 THR A CA 1
ATOM 1470 C C . THR A 1 197 ? -6.41 15.039 2.879 1 98.94 197 THR A C 1
ATOM 1472 O O . THR A 1 197 ? -6.355 15.18 1.656 1 98.94 197 THR A O 1
ATOM 1475 N N . GLY A 1 198 ? -5.633 15.734 3.723 1 98.62 198 GLY A N 1
ATOM 1476 C CA . GLY A 1 198 ? -4.648 16.672 3.201 1 98.62 198 GLY A CA 1
ATOM 1477 C C . GLY A 1 198 ? -5.266 17.812 2.424 1 98.62 198 GLY A C 1
ATOM 1478 O O . GLY A 1 198 ? -6.344 18.297 2.775 1 98.62 198 GLY A O 1
ATOM 1479 N N . SER A 1 199 ? -4.648 18.25 1.404 1 98.12 199 SER A N 1
ATOM 1480 C CA . SER A 1 199 ? -5.047 19.469 0.699 1 98.12 199 SER A CA 1
ATOM 1481 C C . SER A 1 199 ? -6.336 19.25 -0.085 1 98.12 199 SER A C 1
ATOM 1483 O O . SER A 1 199 ? -7.035 20.219 -0.41 1 98.12 199 SER A O 1
ATOM 1485 N N . THR A 1 200 ? -6.703 18.016 -0.403 1 98.81 200 THR A N 1
ATOM 1486 C CA . THR A 1 200 ? -7.906 17.766 -1.189 1 98.81 200 THR A CA 1
ATOM 1487 C C . THR A 1 200 ? -9.164 18.031 -0.363 1 98.81 200 THR A C 1
ATOM 1489 O O . THR A 1 200 ? -10.266 18.078 -0.904 1 98.81 200 THR A O 1
ATOM 1492 N N . VAL A 1 201 ? -9.008 18.203 0.945 1 98.88 201 VAL A N 1
ATOM 1493 C CA . VAL A 1 201 ? -10.141 18.609 1.771 1 98.88 201 VAL A CA 1
ATOM 1494 C C . VAL A 1 201 ? -10.719 19.922 1.229 1 98.88 201 VAL A C 1
ATOM 1496 O O . VAL A 1 201 ? -11.938 20.109 1.238 1 98.88 201 VAL A O 1
ATOM 1499 N N . HIS A 1 202 ? -9.867 20.812 0.746 1 98.69 202 HIS A N 1
ATOM 1500 C CA . HIS A 1 202 ? -10.336 22.047 0.156 1 98.69 202 HIS A CA 1
ATOM 1501 C C . HIS A 1 202 ? -11.203 21.781 -1.074 1 98.69 202 HIS A C 1
ATOM 1503 O O . HIS A 1 202 ? -12.195 22.469 -1.3 1 98.69 202 HIS A O 1
ATOM 1509 N N . GLU A 1 203 ? -10.82 20.781 -1.9 1 98.81 203 GLU A N 1
ATOM 1510 C CA . GLU A 1 203 ? -11.594 20.406 -3.082 1 98.81 203 GLU A CA 1
ATOM 1511 C C . GLU A 1 203 ? -13 19.953 -2.701 1 98.81 203 GLU A C 1
ATOM 1513 O O . GLU A 1 203 ? -13.984 20.344 -3.336 1 98.81 203 GLU A O 1
ATOM 1518 N N . VAL A 1 204 ? -13.07 19.125 -1.648 1 98.88 204 VAL A N 1
ATOM 1519 C CA . VAL A 1 204 ? -14.383 18.578 -1.325 1 98.88 204 VAL A CA 1
ATOM 1520 C C . VAL A 1 204 ? -15.227 19.625 -0.61 1 98.88 204 VAL A C 1
ATOM 1522 O O . VAL A 1 204 ? -16.453 19.625 -0.74 1 98.88 204 VAL A O 1
ATOM 1525 N N . VAL A 1 205 ? -14.641 20.531 0.158 1 98.81 205 VAL A N 1
ATOM 1526 C CA . VAL A 1 205 ? -15.375 21.656 0.739 1 98.81 205 VAL A CA 1
ATOM 1527 C C . VAL A 1 205 ? -15.984 22.516 -0.373 1 98.81 205 VAL A C 1
ATOM 1529 O O . VAL A 1 205 ? -17.172 22.828 -0.34 1 98.81 205 VAL A O 1
ATOM 1532 N N . ASP A 1 206 ? -15.148 22.844 -1.396 1 98.81 206 ASP A N 1
ATOM 1533 C CA . ASP A 1 206 ? -15.609 23.625 -2.529 1 98.81 206 ASP A CA 1
ATOM 1534 C C . ASP A 1 206 ? -16.672 22.875 -3.332 1 98.81 206 ASP A C 1
ATOM 1536 O O . ASP A 1 206 ? -17.656 23.469 -3.779 1 98.81 206 ASP A O 1
ATOM 1540 N N . ALA A 1 207 ? -16.453 21.578 -3.543 1 98.88 207 ALA A N 1
ATOM 1541 C CA . ALA A 1 207 ? -17.422 20.75 -4.262 1 98.88 207 ALA A CA 1
ATOM 1542 C C . ALA A 1 207 ? -18.766 20.734 -3.541 1 98.88 207 ALA A C 1
ATOM 1544 O O . ALA A 1 207 ? -19.812 20.812 -4.18 1 98.88 207 ALA A O 1
ATOM 1545 N N . ALA A 1 208 ? -18.703 20.625 -2.215 1 98.81 208 ALA A N 1
ATOM 1546 C CA . ALA A 1 208 ? -19.938 20.609 -1.422 1 98.81 208 ALA A CA 1
ATOM 1547 C C . ALA A 1 208 ? -20.703 21.922 -1.578 1 98.81 208 ALA A C 1
ATOM 1549 O O . ALA A 1 208 ? -21.938 21.922 -1.598 1 98.81 208 ALA A O 1
ATOM 1550 N N . ALA A 1 209 ? -19.969 23.047 -1.639 1 98.62 209 ALA A N 1
ATOM 1551 C CA . ALA A 1 209 ? -20.609 24.344 -1.866 1 98.62 209 ALA A CA 1
ATOM 1552 C C . ALA A 1 209 ? -21.312 24.375 -3.223 1 98.62 209 ALA A C 1
ATOM 1554 O O . ALA A 1 209 ? -22.438 24.844 -3.33 1 98.62 209 ALA A O 1
ATOM 1555 N N . LEU A 1 210 ? -20.641 23.859 -4.242 1 98.69 210 LEU A N 1
ATOM 1556 C CA . LEU A 1 210 ? -21.234 23.781 -5.57 1 98.69 210 LEU A CA 1
ATOM 1557 C C . LEU A 1 210 ? -22.484 22.906 -5.559 1 98.69 210 LEU A C 1
ATOM 1559 O O . LEU A 1 210 ? -23.5 23.25 -6.176 1 98.69 210 LEU A O 1
ATOM 1563 N N . LEU A 1 211 ? -22.438 21.812 -4.867 1 98.56 211 LEU A N 1
ATOM 1564 C CA . LEU A 1 211 ? -23.562 20.891 -4.762 1 98.56 211 LEU A CA 1
ATOM 1565 C C . LEU A 1 211 ? -24.734 21.531 -4.031 1 98.56 211 LEU A C 1
ATOM 1567 O O . LEU A 1 211 ? -25.891 21.359 -4.414 1 98.56 211 LEU A O 1
ATOM 1571 N N . ALA A 1 212 ? -24.391 22.281 -3 1 98.25 212 ALA A N 1
ATOM 1572 C CA . ALA A 1 212 ? -25.438 22.969 -2.244 1 98.25 212 ALA A CA 1
ATOM 1573 C C . ALA A 1 212 ? -26.203 23.953 -3.135 1 98.25 212 ALA A C 1
ATOM 1575 O O . ALA A 1 212 ? -27.422 24.094 -3 1 98.25 212 ALA A O 1
ATOM 1576 N N . ASP A 1 213 ? -25.453 24.594 -3.969 1 97.81 213 ASP A N 1
ATOM 1577 C CA . ASP A 1 213 ? -26.078 25.516 -4.922 1 97.81 213 ASP A CA 1
ATOM 1578 C C . ASP A 1 213 ? -27.062 24.781 -5.832 1 97.81 213 ASP A C 1
ATOM 1580 O O . ASP A 1 213 ? -28.016 25.375 -6.336 1 97.81 213 ASP A O 1
ATOM 1584 N N . ALA A 1 214 ? -26.859 23.531 -6.02 1 96.5 214 ALA A N 1
ATOM 1585 C CA . ALA A 1 214 ? -27.734 22.719 -6.863 1 96.5 214 ALA A CA 1
ATOM 1586 C C . ALA A 1 214 ? -28.781 21.984 -6.027 1 96.5 214 ALA A C 1
ATOM 1588 O O . ALA A 1 214 ? -29.469 21.094 -6.531 1 96.5 214 ALA A O 1
ATOM 1589 N N . GLY A 1 215 ? -28.797 22.219 -4.75 1 97 215 GLY A N 1
ATOM 1590 C CA . GLY A 1 215 ? -29.828 21.688 -3.877 1 97 215 GLY A CA 1
ATOM 1591 C C . GLY A 1 215 ? -29.422 20.375 -3.227 1 97 215 GLY A C 1
ATOM 1592 O O . GLY A 1 215 ? -30.266 19.672 -2.646 1 97 215 GLY A O 1
ATOM 1593 N N . ILE A 1 216 ? -28.219 19.969 -3.361 1 97.75 216 ILE A N 1
ATOM 1594 C CA . ILE A 1 216 ? -27.719 18.734 -2.787 1 97.75 216 ILE A CA 1
ATOM 1595 C C . ILE A 1 216 ? -26.844 19.031 -1.569 1 97.75 216 ILE A C 1
ATOM 1597 O O . ILE A 1 216 ? -25.828 19.719 -1.684 1 97.75 216 ILE A O 1
ATOM 1601 N N . GLN A 1 217 ? -27.266 18.578 -0.439 1 98.19 217 GLN A N 1
ATOM 1602 C CA . GLN A 1 217 ? -26.5 18.766 0.784 1 98.19 217 GLN A CA 1
ATOM 1603 C C . GLN A 1 217 ? -25.594 17.562 1.062 1 98.19 217 GLN A C 1
ATOM 1605 O O . GLN A 1 217 ? -26.062 16.516 1.479 1 98.19 217 GLN A O 1
ATOM 1610 N N . ALA A 1 218 ? -24.359 17.734 0.879 1 98.62 218 ALA A N 1
ATOM 1611 C CA . ALA A 1 218 ? -23.391 16.656 1.076 1 98.62 218 ALA A CA 1
ATOM 1612 C C . ALA A 1 218 ? -22.75 16.734 2.463 1 98.62 218 ALA A C 1
ATOM 1614 O O . ALA A 1 218 ? -22.453 17.828 2.953 1 98.62 218 ALA A O 1
ATOM 1615 N N . THR A 1 219 ? -22.609 15.594 3.135 1 98.81 219 THR A N 1
ATOM 1616 C CA . THR A 1 219 ? -21.719 15.5 4.289 1 98.81 219 THR A CA 1
ATOM 1617 C C . THR A 1 219 ? -20.266 15.617 3.861 1 98.81 219 THR A C 1
ATOM 1619 O O . THR A 1 219 ? -19.844 15.008 2.875 1 98.81 219 THR A O 1
ATOM 1622 N N . VAL A 1 220 ? -19.469 16.469 4.488 1 98.94 220 VAL A N 1
ATOM 1623 C CA . VAL A 1 220 ? -18.062 16.625 4.199 1 98.94 220 VAL A CA 1
ATOM 1624 C C . VAL A 1 220 ? -17.234 16.188 5.402 1 98.94 220 VAL A C 1
ATOM 1626 O O . VAL A 1 220 ? -17.406 16.703 6.508 1 98.94 220 VAL A O 1
ATOM 1629 N N . VAL A 1 221 ? -16.359 15.219 5.207 1 98.94 221 VAL A N 1
ATOM 1630 C CA . VAL A 1 221 ? -15.555 14.656 6.285 1 98.94 221 VAL A CA 1
ATOM 1631 C C . VAL A 1 221 ? -14.07 14.781 5.945 1 98.94 221 VAL A C 1
ATOM 1633 O O . VAL A 1 221 ? -13.641 14.391 4.863 1 98.94 221 VAL A O 1
ATOM 1636 N N . SER A 1 222 ? -13.305 15.391 6.812 1 98.94 222 SER A N 1
ATOM 1637 C CA . SER A 1 222 ? -11.844 15.43 6.742 1 98.94 222 SER A CA 1
ATOM 1638 C C . SER A 1 222 ? -11.227 14.336 7.605 1 98.94 222 SER A C 1
ATOM 1640 O O . SER A 1 222 ? -11.68 14.086 8.727 1 98.94 222 SER A O 1
ATOM 1642 N N . VAL A 1 223 ? -10.242 13.625 7.066 1 98.94 223 VAL A N 1
ATOM 1643 C CA . VAL A 1 223 ? -9.547 12.57 7.789 1 98.94 223 VAL A CA 1
ATOM 1644 C C . VAL A 1 223 ? -8.055 12.906 7.879 1 98.94 223 VAL A C 1
ATOM 1646 O O . VAL A 1 223 ? -7.25 12.383 7.109 1 98.94 223 VAL A O 1
ATOM 1649 N N . PRO A 1 224 ? -7.68 13.742 8.812 1 98.81 224 PRO A N 1
ATOM 1650 C CA . PRO A 1 224 ? -6.27 14.102 8.945 1 98.81 224 PRO A CA 1
ATOM 1651 C C . PRO A 1 224 ? -5.422 12.969 9.523 1 98.81 224 PRO A C 1
ATOM 1653 O O . PRO A 1 224 ? -4.195 12.992 9.406 1 98.81 224 PRO A O 1
ATOM 1656 N N . SER A 1 225 ? -6.035 11.992 10.242 1 98.88 225 SER A N 1
ATOM 1657 C CA . SER A 1 225 ? -5.367 10.852 10.859 1 98.88 225 SER A CA 1
ATOM 1658 C C . SER A 1 225 ? -5.672 9.555 10.117 1 98.88 225 SER A C 1
ATOM 1660 O O . SER A 1 225 ? -6.734 8.961 10.305 1 98.88 225 SER A O 1
ATOM 1662 N N . ILE A 1 226 ? -4.719 9.102 9.375 1 98.88 226 ILE A N 1
ATOM 1663 C CA . ILE A 1 226 ? -4.883 7.863 8.609 1 98.88 226 ILE A CA 1
ATOM 1664 C C . ILE A 1 226 ? -4.66 6.66 9.523 1 98.88 226 ILE A C 1
ATOM 1666 O O . ILE A 1 226 ? -5.371 5.66 9.43 1 98.88 226 ILE A O 1
ATOM 1670 N N . ARG A 1 227 ? -3.66 6.824 10.367 1 98.62 227 ARG A N 1
ATOM 1671 C CA . ARG A 1 227 ? -3.389 5.863 11.43 1 98.62 227 ARG A CA 1
ATOM 1672 C C . ARG A 1 227 ? -2.895 6.566 12.695 1 98.62 227 ARG A C 1
ATOM 1674 O O . ARG A 1 227 ? -1.852 7.223 12.672 1 98.62 227 ARG A O 1
ATOM 1681 N N . PRO A 1 228 ? -3.533 6.406 13.812 1 98.44 228 PRO A N 1
ATOM 1682 C CA . PRO A 1 228 ? -4.793 5.672 13.938 1 98.44 228 PRO A CA 1
ATOM 1683 C C . PRO A 1 228 ? -5.961 6.383 13.258 1 98.44 228 PRO A C 1
ATOM 1685 O O . PRO A 1 228 ? -5.867 7.57 12.945 1 98.44 228 PRO A O 1
ATOM 1688 N N . CYS A 1 229 ? -6.949 5.609 12.93 1 98.75 229 CYS A N 1
ATOM 1689 C CA . CYS A 1 229 ? -8.211 6.152 12.438 1 98.75 229 CYS A CA 1
ATOM 1690 C C . CYS A 1 229 ? -9.391 5.551 13.195 1 98.75 229 CYS A C 1
ATOM 1692 O O . CYS A 1 229 ? -9.539 4.328 13.258 1 98.75 229 CYS A O 1
ATOM 1694 N N . ASP A 1 230 ? -10.164 6.344 13.852 1 98.75 230 ASP A N 1
ATOM 1695 C CA . ASP A 1 230 ? -11.398 5.887 14.477 1 98.75 230 ASP A CA 1
ATOM 1696 C C . ASP A 1 230 ? -12.445 5.535 13.422 1 98.75 230 ASP A C 1
ATOM 1698 O O . ASP A 1 230 ? -13.312 6.355 13.102 1 98.75 230 ASP A O 1
ATOM 1702 N N . THR A 1 231 ? -12.43 4.309 12.977 1 98.44 231 THR A N 1
ATOM 1703 C CA . THR A 1 231 ? -13.289 3.887 11.875 1 98.44 231 THR A CA 1
ATOM 1704 C C . THR A 1 231 ? -14.75 3.854 12.312 1 98.44 231 THR A C 1
ATOM 1706 O O . THR A 1 231 ? -15.656 3.982 11.484 1 98.44 231 THR A O 1
ATOM 1709 N N . GLN A 1 232 ? -15 3.691 13.602 1 98.5 232 GLN A N 1
ATOM 1710 C CA . GLN A 1 232 ? -16.375 3.77 14.078 1 98.5 232 GLN A CA 1
ATOM 1711 C C . GLN A 1 232 ? -16.922 5.184 13.938 1 98.5 232 GLN A C 1
ATOM 1713 O O . GLN A 1 232 ? -18.078 5.367 13.523 1 98.5 232 GLN A O 1
ATOM 1718 N N . ALA A 1 233 ? -16.109 6.141 14.258 1 98.75 233 ALA A N 1
ATOM 1719 C CA . ALA A 1 233 ? -16.516 7.531 14.07 1 98.75 233 ALA A CA 1
ATOM 1720 C C . ALA A 1 233 ? -16.703 7.855 12.594 1 98.75 233 ALA A C 1
ATOM 1722 O O . ALA A 1 233 ? -17.625 8.586 12.227 1 98.75 233 ALA A O 1
ATOM 1723 N N . LEU A 1 234 ? -15.812 7.34 11.789 1 98.81 234 LEU A N 1
ATOM 1724 C CA . LEU A 1 234 ? -15.938 7.52 10.344 1 98.81 234 LEU A CA 1
ATOM 1725 C C . LEU A 1 234 ? -17.266 6.961 9.844 1 98.81 234 LEU A C 1
ATOM 1727 O O . LEU A 1 234 ? -18 7.645 9.125 1 98.81 234 LEU A O 1
ATOM 1731 N N . LEU A 1 235 ? -17.609 5.742 10.273 1 98.75 235 LEU A N 1
ATOM 1732 C CA . LEU A 1 235 ? -18.859 5.102 9.859 1 98.75 235 LEU A CA 1
ATOM 1733 C C . LEU A 1 235 ? -20.062 5.883 10.359 1 98.75 235 LEU A C 1
ATOM 1735 O O . LEU A 1 235 ? -21.078 6 9.664 1 98.75 235 LEU A O 1
ATOM 1739 N N . ALA A 1 236 ? -19.922 6.391 11.562 1 98.56 236 ALA A N 1
ATOM 1740 C CA . ALA A 1 236 ? -21 7.199 12.109 1 98.56 236 ALA A CA 1
ATOM 1741 C C . ALA A 1 236 ? -21.234 8.445 11.266 1 98.56 236 ALA A C 1
ATOM 1743 O O . ALA A 1 236 ? -22.391 8.82 11.016 1 98.56 236 ALA A O 1
ATOM 1744 N N . ALA A 1 237 ? -20.172 9.086 10.797 1 98.31 237 ALA A N 1
ATOM 1745 C CA . ALA A 1 237 ? -20.281 10.281 9.969 1 98.31 237 ALA A CA 1
ATOM 1746 C C . ALA A 1 237 ? -20.906 9.961 8.617 1 98.31 237 ALA A C 1
ATOM 1748 O O . ALA A 1 237 ? -21.484 10.836 7.969 1 98.31 237 ALA A O 1
ATOM 1749 N N . LEU A 1 238 ? -20.797 8.711 8.164 1 98.31 238 LEU A N 1
ATOM 1750 C CA . LEU A 1 238 ? -21.266 8.312 6.84 1 98.31 238 LEU A CA 1
ATOM 1751 C C . LEU A 1 238 ? -22.625 7.637 6.926 1 98.31 238 LEU A C 1
ATOM 1753 O O . LEU A 1 238 ? -23.172 7.191 5.91 1 98.31 238 LEU A O 1
ATOM 1757 N N . LYS A 1 239 ? -23.078 7.488 8.133 1 96.25 239 LYS A N 1
ATOM 1758 C CA . LYS A 1 239 ? -24.344 6.77 8.344 1 96.25 239 LYS A CA 1
ATOM 1759 C C . LYS A 1 239 ? -25.469 7.375 7.508 1 96.25 239 LYS A C 1
ATOM 1761 O O . LYS A 1 239 ? -25.641 8.594 7.488 1 96.25 239 LYS A O 1
ATOM 1766 N N . GLY A 1 240 ? -26.188 6.531 6.816 1 95.12 240 GLY A N 1
ATOM 1767 C CA . GLY A 1 240 ? -27.328 6.984 6.051 1 95.12 240 GLY A CA 1
ATOM 1768 C C . GLY A 1 240 ? -26.984 7.406 4.637 1 95.12 240 GLY A C 1
ATOM 1769 O O . GLY A 1 240 ? -27.859 7.578 3.795 1 95.12 240 GLY A O 1
ATOM 1770 N N . CYS A 1 241 ? -25.734 7.58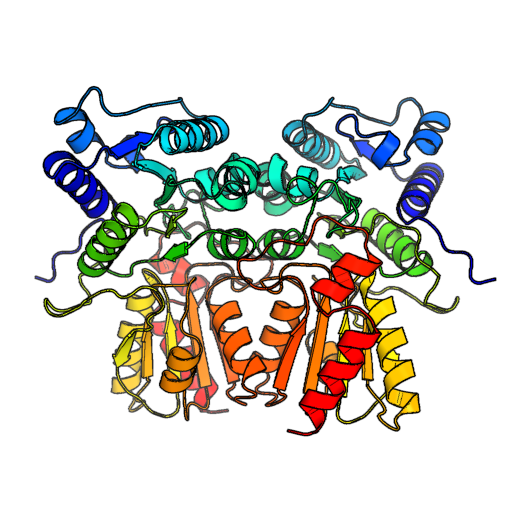6 4.285 1 97.69 241 CYS A N 1
ATOM 1771 C CA . CYS A 1 241 ? -25.312 7.977 2.939 1 97.69 241 CYS A CA 1
ATOM 1772 C C . CYS A 1 241 ? -25.469 6.812 1.966 1 97.69 241 CYS A C 1
ATOM 1774 O O . CYS A 1 241 ? -25.047 5.691 2.266 1 97.69 241 CYS A O 1
ATOM 1776 N N . LYS A 1 242 ? -26.016 7.121 0.839 1 97.88 242 LYS A N 1
ATOM 1777 C CA . LYS A 1 242 ? -26.141 6.145 -0.238 1 97.88 242 LYS A CA 1
ATOM 1778 C C . LYS A 1 242 ? -24.844 6.082 -1.062 1 97.88 242 LYS A C 1
ATOM 1780 O O . LYS A 1 242 ? -24.5 5.027 -1.599 1 97.88 242 LYS A O 1
ATOM 1785 N N . VAL A 1 243 ? -24.297 7.262 -1.151 1 98.62 243 VAL A N 1
ATOM 1786 C CA . VAL A 1 243 ? -23.078 7.41 -1.941 1 98.62 243 VAL A CA 1
ATOM 1787 C C . VAL A 1 243 ? -21.984 8.031 -1.084 1 98.62 243 VAL A C 1
ATOM 1789 O O . VAL A 1 243 ? -22.234 8.992 -0.347 1 98.62 243 VAL A O 1
ATOM 1792 N N . VAL A 1 244 ? -20.844 7.461 -1.103 1 98.88 244 VAL A N 1
ATOM 1793 C CA . VAL A 1 244 ? -19.641 7.996 -0.482 1 98.88 244 VAL A CA 1
ATOM 1794 C C . VAL A 1 244 ? -18.547 8.203 -1.543 1 98.88 244 VAL A C 1
ATOM 1796 O O . VAL A 1 244 ? -18.281 7.305 -2.348 1 98.88 244 VAL A O 1
ATOM 1799 N N . MET A 1 245 ? -18 9.359 -1.629 1 98.94 245 MET A N 1
ATOM 1800 C CA . MET A 1 245 ? -16.906 9.648 -2.539 1 98.94 245 MET A CA 1
ATOM 1801 C C . MET A 1 245 ? -15.656 10.086 -1.767 1 98.94 245 MET A C 1
ATOM 1803 O O . MET A 1 245 ? -15.719 11.008 -0.953 1 98.94 245 MET A O 1
ATOM 1807 N N . THR A 1 246 ? -14.594 9.352 -1.926 1 98.94 246 THR A N 1
ATOM 1808 C CA . THR A 1 246 ? -13.32 9.773 -1.356 1 98.94 246 THR A CA 1
ATOM 1809 C C . THR A 1 246 ? -12.5 10.547 -2.381 1 98.94 246 THR A C 1
ATOM 1811 O O . THR A 1 246 ? -12.516 10.227 -3.572 1 98.94 246 THR A O 1
ATOM 1814 N N . VAL A 1 247 ? -11.805 11.555 -1.94 1 98.94 247 VAL A N 1
ATOM 1815 C CA . VAL A 1 247 ? -10.945 12.375 -2.781 1 98.94 247 VAL A CA 1
ATOM 1816 C C . VAL A 1 247 ? -9.562 12.5 -2.145 1 98.94 247 VAL A C 1
ATOM 1818 O O . VAL A 1 247 ? -9.438 12.977 -1.012 1 98.94 247 VAL A O 1
ATOM 1821 N N . GLU A 1 248 ? -8.531 12.102 -2.826 1 98.88 248 GLU A N 1
ATOM 1822 C CA . GLU A 1 248 ? -7.164 12.18 -2.326 1 98.88 248 GLU A CA 1
ATOM 1823 C C . GLU A 1 248 ? -6.176 12.43 -3.463 1 98.88 248 GLU A C 1
ATOM 1825 O O . GLU A 1 248 ? -6.395 11.984 -4.594 1 98.88 248 GLU A O 1
ATOM 1830 N N . GLU A 1 249 ? -5.168 13.211 -3.225 1 98.56 249 GLU A N 1
ATOM 1831 C CA . GLU A 1 249 ? -4.059 13.328 -4.168 1 98.56 249 GLU A CA 1
ATOM 1832 C C . GLU A 1 249 ? -3.031 12.219 -3.951 1 98.56 249 GLU A C 1
ATOM 1834 O O . GLU A 1 249 ? -1.905 12.484 -3.525 1 98.56 249 GLU A O 1
ATOM 1839 N N . HIS A 1 250 ? -3.385 11.039 -4.215 1 98.5 250 HIS A N 1
ATOM 1840 C CA . HIS A 1 250 ? -2.76 9.734 -4.016 1 98.5 250 HIS A CA 1
ATOM 1841 C C . HIS A 1 250 ? -3.316 8.703 -4.988 1 98.5 250 HIS A C 1
ATOM 1843 O O . HIS A 1 250 ? -4.406 8.883 -5.539 1 98.5 250 HIS A O 1
ATOM 1849 N N . ASN A 1 251 ? -2.508 7.699 -5.297 1 98 251 ASN A N 1
ATOM 1850 C CA . ASN A 1 251 ? -3.115 6.543 -5.945 1 98 251 ASN A CA 1
ATOM 1851 C C . ASN A 1 251 ? -4.348 6.055 -5.188 1 98 251 ASN A C 1
ATOM 1853 O O . ASN A 1 251 ? -4.363 6.055 -3.955 1 98 251 ASN A O 1
ATOM 1857 N N . VAL A 1 252 ? -5.332 5.562 -5.871 1 98.38 252 VAL A N 1
ATOM 1858 C CA . VAL A 1 252 ? -6.582 5.176 -5.227 1 98.38 252 VAL A CA 1
ATOM 1859 C C . VAL A 1 252 ? -6.367 3.916 -4.391 1 98.38 252 VAL A C 1
ATOM 1861 O O . VAL A 1 252 ? -7.219 3.549 -3.576 1 98.38 252 VAL A O 1
ATOM 1864 N N . ASN A 1 253 ? -5.211 3.273 -4.574 1 98.31 253 ASN A N 1
ATOM 1865 C CA . ASN A 1 253 ? -4.918 2.043 -3.844 1 98.31 253 ASN A CA 1
ATOM 1866 C C . ASN A 1 253 ? -4.141 2.324 -2.561 1 98.31 253 ASN A C 1
ATOM 1868 O O . ASN A 1 253 ? -3.105 2.992 -2.592 1 98.31 253 ASN A O 1
ATOM 1872 N N . GLY A 1 254 ? -4.645 1.881 -1.477 1 98.5 254 GLY A N 1
ATOM 1873 C CA . GLY A 1 254 ? -3.863 1.771 -0.254 1 98.5 254 GLY A CA 1
ATOM 1874 C C . GLY A 1 254 ? -3.947 3.006 0.622 1 98.5 254 GLY A C 1
ATOM 1875 O O . GLY A 1 254 ? -3.521 2.984 1.778 1 98.5 254 GLY A O 1
ATOM 1876 N N . GLY A 1 255 ? -4.465 4.125 0.094 1 98.56 255 GLY A N 1
ATOM 1877 C CA . GLY A 1 255 ? -4.574 5.359 0.851 1 98.56 255 GLY A CA 1
ATOM 1878 C C . GLY A 1 255 ? -5.926 5.535 1.513 1 98.56 255 GLY A C 1
ATOM 1879 O O . GLY A 1 255 ? -6.449 4.605 2.125 1 98.56 255 GLY A O 1
ATOM 1880 N N . LEU A 1 256 ? -6.434 6.734 1.473 1 98.88 256 LEU A N 1
ATOM 1881 C CA . LEU A 1 256 ? -7.707 7.074 2.098 1 98.88 256 LEU A CA 1
ATOM 1882 C C . LEU A 1 256 ? -8.844 6.273 1.479 1 98.88 256 LEU A C 1
ATOM 1884 O O . LEU A 1 256 ? -9.711 5.766 2.193 1 98.88 256 LEU A O 1
ATOM 1888 N N . GLY A 1 257 ? -8.859 6.215 0.153 1 98.88 257 GLY A N 1
ATOM 1889 C CA . GLY A 1 257 ? -9.914 5.477 -0.528 1 98.88 257 GLY A CA 1
ATOM 1890 C C . GLY A 1 257 ? -10.031 4.039 -0.066 1 98.88 257 GLY A C 1
ATOM 1891 O O . GLY A 1 257 ? -11.133 3.541 0.17 1 98.88 257 GLY A O 1
ATOM 1892 N N . SER A 1 258 ? -8.891 3.373 0.055 1 98.88 258 SER A N 1
ATOM 1893 C CA . SER A 1 258 ? -8.883 1.997 0.542 1 98.88 258 SER A CA 1
ATOM 1894 C C . SER A 1 258 ? -9.328 1.925 2 1 98.88 258 SER A C 1
ATOM 1896 O O . SER A 1 258 ? -10.078 1.026 2.383 1 98.88 258 SER A O 1
ATOM 1898 N N . LEU A 1 259 ? -8.859 2.861 2.799 1 98.88 259 LEU A N 1
ATOM 1899 C CA . LEU A 1 259 ? -9.234 2.902 4.207 1 98.88 259 LEU A CA 1
ATOM 1900 C C . LEU A 1 259 ? -10.75 2.992 4.363 1 98.88 259 LEU A C 1
ATOM 1902 O O . LEU A 1 259 ? -11.344 2.246 5.145 1 98.88 259 LEU A O 1
ATOM 1906 N N . VAL A 1 260 ? -11.352 3.873 3.596 1 98.94 260 VAL A N 1
ATOM 1907 C CA . VAL A 1 260 ? -12.797 4.059 3.652 1 98.94 260 VAL A CA 1
ATOM 1908 C C . VAL A 1 260 ? -13.5 2.816 3.109 1 98.94 260 VAL A C 1
ATOM 1910 O O . VAL A 1 260 ? -14.492 2.357 3.676 1 98.94 260 VAL A O 1
ATOM 1913 N N . ALA A 1 261 ? -13 2.229 2.016 1 98.94 261 ALA A N 1
ATOM 1914 C CA . ALA A 1 261 ? -13.562 0.998 1.458 1 98.94 261 ALA A CA 1
ATOM 1915 C C . ALA A 1 261 ? -13.562 -0.123 2.494 1 98.94 261 ALA A C 1
ATOM 1917 O O . ALA A 1 261 ? -14.555 -0.84 2.641 1 98.94 261 ALA A O 1
ATOM 1918 N N . GLU A 1 262 ? -12.43 -0.274 3.135 1 98.94 262 GLU A N 1
ATOM 1919 C CA . GLU A 1 262 ? -12.273 -1.297 4.164 1 98.94 262 GLU A CA 1
ATOM 1920 C C . GLU A 1 262 ? -13.305 -1.113 5.277 1 98.94 262 GLU A C 1
ATOM 1922 O O . GLU A 1 262 ? -13.969 -2.07 5.68 1 98.94 262 GLU A O 1
ATOM 1927 N N . ALA A 1 263 ? -13.445 0.137 5.742 1 98.88 263 ALA A N 1
ATOM 1928 C CA . ALA A 1 263 ? -14.406 0.432 6.801 1 98.88 263 ALA A CA 1
ATOM 1929 C C . ALA A 1 263 ? -15.828 0.123 6.348 1 98.88 263 ALA A C 1
ATOM 1931 O O . ALA A 1 263 ? -16.594 -0.526 7.07 1 98.88 263 ALA A O 1
ATOM 1932 N N . LEU A 1 264 ? -16.219 0.57 5.152 1 98.88 264 LEU A N 1
ATOM 1933 C CA . LEU A 1 264 ? -17.562 0.366 4.625 1 98.88 264 LEU A CA 1
ATOM 1934 C C . LEU A 1 264 ? -17.859 -1.119 4.449 1 98.88 264 LEU A C 1
ATOM 1936 O O . LEU A 1 264 ? -18.938 -1.591 4.824 1 98.88 264 LEU A O 1
ATOM 1940 N N . ALA A 1 265 ? -16.875 -1.851 3.857 1 98.81 265 ALA A N 1
ATOM 1941 C CA . ALA A 1 265 ? -17.078 -3.268 3.566 1 98.81 265 ALA A CA 1
ATOM 1942 C C . ALA A 1 265 ? -17.172 -4.082 4.855 1 98.81 265 ALA A C 1
ATOM 1944 O O . ALA A 1 265 ? -18.016 -4.973 4.969 1 98.81 265 ALA A O 1
ATOM 1945 N N . GLU A 1 266 ? -16.312 -3.797 5.797 1 98.75 266 GLU A N 1
ATOM 1946 C CA . GLU A 1 266 ? -16.344 -4.539 7.055 1 98.75 266 GLU A CA 1
ATOM 1947 C C . GLU A 1 266 ? -17.641 -4.305 7.812 1 98.75 266 GLU A C 1
ATOM 1949 O O . GLU A 1 266 ? -18.125 -5.188 8.531 1 98.75 266 GLU A O 1
ATOM 1954 N N . ALA A 1 267 ? -18.234 -3.143 7.629 1 98.38 267 ALA A N 1
ATOM 1955 C CA . ALA A 1 267 ? -19.5 -2.807 8.305 1 98.38 267 ALA A CA 1
ATOM 1956 C C . ALA A 1 267 ? -20.688 -3.328 7.516 1 98.38 267 ALA A C 1
ATOM 1958 O O . ALA A 1 267 ? -21.828 -3.318 8.016 1 98.38 267 ALA A O 1
ATOM 1959 N N . GLY A 1 268 ? -20.469 -3.82 6.262 1 98.06 268 GLY A N 1
ATOM 1960 C CA . GLY A 1 268 ? -21.594 -4.176 5.406 1 98.06 268 GLY A CA 1
ATOM 1961 C C . GLY A 1 268 ? -22.516 -3.01 5.133 1 98.06 268 GLY A C 1
ATOM 1962 O O . GLY A 1 268 ? -23.75 -3.166 5.168 1 98.06 268 GLY A O 1
ATOM 1963 N N . SER A 1 269 ? -21.984 -1.815 4.902 1 97.19 269 SER A N 1
ATOM 1964 C CA . SER A 1 269 ? -22.75 -0.569 4.848 1 97.19 269 SER A CA 1
ATOM 1965 C C . SER A 1 269 ? -23.734 -0.58 3.691 1 97.19 269 SER A C 1
ATOM 1967 O O . SER A 1 269 ? -24.844 -0.047 3.814 1 97.19 269 SER A O 1
ATOM 1969 N N . GLY A 1 270 ? -23.375 -1.097 2.541 1 97.38 270 GLY A N 1
ATOM 1970 C CA . GLY A 1 270 ? -24.203 -1.096 1.344 1 97.38 270 GLY A CA 1
ATOM 1971 C C . GLY A 1 270 ? -24.094 0.193 0.549 1 97.38 270 GLY A C 1
ATOM 1972 O O . GLY A 1 270 ? -24.625 0.287 -0.561 1 97.38 270 GLY A O 1
ATOM 1973 N N . ALA A 1 271 ? -23.469 1.249 1.168 1 98.19 271 ALA A N 1
ATOM 1974 C CA . ALA A 1 271 ? -23.234 2.479 0.417 1 98.19 271 ALA A CA 1
ATOM 1975 C C . ALA A 1 271 ? -22.344 2.217 -0.795 1 98.19 271 ALA A C 1
ATOM 1977 O O . ALA A 1 271 ? -21.438 1.38 -0.741 1 98.19 271 ALA A O 1
ATOM 1978 N N . VAL A 1 272 ? -22.578 2.947 -1.862 1 98.69 272 VAL A N 1
ATOM 1979 C CA . VAL A 1 272 ? -21.734 2.855 -3.051 1 98.69 272 VAL A CA 1
ATOM 1980 C C . VAL A 1 272 ? -20.562 3.807 -2.918 1 98.69 272 VAL A C 1
ATOM 1982 O O . VAL A 1 272 ? -20.734 5.004 -2.684 1 98.69 272 VAL A O 1
ATOM 1985 N N . LEU A 1 273 ? -19.391 3.287 -3.053 1 98.88 273 LEU A N 1
ATOM 1986 C CA . LEU A 1 273 ? -18.172 4.07 -2.902 1 98.88 273 LEU A CA 1
ATOM 1987 C C . LEU A 1 273 ? -17.594 4.441 -4.262 1 98.88 273 LEU A C 1
ATOM 1989 O O . LEU A 1 273 ? -17.531 3.607 -5.168 1 98.88 273 LEU A O 1
ATOM 1993 N N . LYS A 1 274 ? -17.234 5.629 -4.441 1 98.88 274 LYS A N 1
ATOM 1994 C CA . LYS A 1 274 ? -16.391 6.086 -5.535 1 98.88 274 LYS A CA 1
ATOM 1995 C C . LYS A 1 274 ? -15.062 6.625 -5.008 1 98.88 274 LYS A C 1
ATOM 1997 O O . LYS A 1 274 ? -15.039 7.551 -4.195 1 98.88 274 LYS A O 1
ATOM 2002 N N . ARG A 1 275 ? -14.023 6.031 -5.398 1 98.88 275 ARG A N 1
ATOM 2003 C CA . ARG A 1 275 ? -12.695 6.496 -5.004 1 98.88 275 ARG A CA 1
ATOM 2004 C C . ARG A 1 275 ? -12.078 7.383 -6.082 1 98.88 275 ARG A C 1
ATOM 2006 O O . ARG A 1 275 ? -11.844 6.934 -7.203 1 98.88 275 ARG A O 1
ATOM 2013 N N . SER A 1 276 ? -11.82 8.633 -5.719 1 98.81 276 SER A N 1
ATOM 2014 C CA . SER A 1 276 ? -11.266 9.594 -6.664 1 98.81 276 SER A CA 1
ATOM 2015 C C . SER A 1 276 ? -9.828 9.953 -6.305 1 98.81 276 SER A C 1
ATOM 2017 O O . SER A 1 276 ? -9.547 10.344 -5.172 1 98.81 276 SER A O 1
ATOM 2019 N N . GLY A 1 277 ? -8.922 9.805 -7.098 1 98.5 277 GLY A N 1
ATOM 2020 C CA . GLY A 1 277 ? -7.488 10.039 -7.051 1 98.5 277 GLY A CA 1
ATOM 2021 C C . GLY A 1 277 ? -6.777 9.648 -8.328 1 98.5 277 GLY A C 1
ATOM 2022 O O . GLY A 1 277 ? -7.34 9.766 -9.422 1 98.5 277 GLY A O 1
ATOM 2023 N N . ILE A 1 278 ? -5.52 9.258 -8.258 1 98.44 278 ILE A N 1
ATOM 2024 C CA . ILE A 1 278 ? -4.824 8.727 -9.422 1 98.44 278 ILE A CA 1
ATOM 2025 C C . ILE A 1 278 ? -5.242 7.277 -9.656 1 98.44 278 ILE A C 1
ATOM 2027 O O . ILE A 1 278 ? -5.086 6.43 -8.773 1 98.44 278 ILE A O 1
ATOM 2031 N N . PRO A 1 279 ? -5.719 6.965 -10.773 1 97.75 279 PRO A N 1
ATOM 2032 C CA . PRO A 1 279 ? -6.297 5.641 -11.016 1 97.75 279 PRO A CA 1
ATOM 2033 C C . PRO A 1 279 ? -5.262 4.52 -10.945 1 97.75 279 PRO A C 1
ATOM 2035 O O . PRO A 1 279 ? -4.07 4.766 -11.164 1 97.75 279 PRO A O 1
ATOM 2038 N N . ASP A 1 280 ? -5.73 3.342 -10.609 1 97.31 280 ASP A N 1
ATOM 2039 C CA . ASP A 1 280 ? -4.918 2.129 -10.578 1 97.31 280 ASP A CA 1
ATOM 2040 C C . ASP A 1 280 ? -4.086 1.985 -11.852 1 97.31 280 ASP A C 1
ATOM 2042 O O . ASP A 1 280 ? -4.629 2.008 -12.953 1 97.31 280 ASP A O 1
ATOM 2046 N N . GLY A 1 281 ? -2.807 1.862 -11.625 1 95.81 281 GLY A N 1
ATOM 2047 C CA . GLY A 1 281 ? -1.912 1.601 -12.742 1 95.81 281 GLY A CA 1
ATOM 2048 C C . GLY A 1 281 ? -1.521 2.855 -13.5 1 95.81 281 GLY A C 1
ATOM 2049 O O . GLY A 1 281 ? -0.792 2.787 -14.492 1 95.81 281 GLY A O 1
ATOM 2050 N N . GLU A 1 282 ? -1.952 4.012 -13.047 1 96.44 282 GLU A N 1
ATOM 2051 C CA . GLU A 1 282 ? -1.67 5.258 -13.758 1 96.44 282 GLU A CA 1
ATOM 2052 C C . GLU A 1 282 ? -0.729 6.148 -12.953 1 96.44 282 GLU A C 1
ATOM 2054 O O . GLU A 1 282 ? -0.365 5.82 -11.82 1 96.44 282 GLU A O 1
ATOM 2059 N N . TYR A 1 283 ? -0.254 7.176 -13.633 1 96.44 283 TYR A N 1
ATOM 2060 C CA . TYR A 1 283 ? 0.605 8.195 -13.039 1 96.44 283 TYR A CA 1
ATOM 2061 C C . TYR A 1 283 ? -0.11 9.539 -12.977 1 96.44 283 TYR A C 1
ATOM 2063 O O . TYR A 1 283 ? -1.014 9.812 -13.766 1 96.44 283 TYR A O 1
ATOM 2071 N N . ALA A 1 284 ? 0.234 10.312 -11.992 1 96.44 284 ALA A N 1
ATOM 2072 C CA . ALA A 1 284 ? -0.244 11.688 -12 1 96.44 284 ALA A CA 1
ATOM 2073 C C . ALA A 1 284 ? 0.303 12.453 -13.203 1 96.44 284 ALA A C 1
ATOM 2075 O O . ALA A 1 284 ? 1.477 12.312 -13.555 1 96.44 284 ALA A O 1
ATOM 2076 N N . ALA A 1 285 ? -0.538 13.227 -13.766 1 94.75 285 ALA A N 1
ATOM 2077 C CA . ALA A 1 285 ? -0.109 14.039 -14.898 1 94.75 285 ALA A CA 1
ATOM 2078 C C . ALA A 1 285 ? 0.941 15.062 -14.469 1 94.75 285 ALA A C 1
ATOM 2080 O O . ALA A 1 285 ? 0.833 15.664 -13.398 1 94.75 285 ALA A O 1
ATOM 2081 N N . ALA A 1 286 ? 1.95 15.242 -15.32 1 94.31 286 ALA A N 1
ATOM 2082 C CA . ALA A 1 286 ? 2.951 16.281 -15.102 1 94.31 286 ALA A CA 1
ATOM 2083 C C . ALA A 1 286 ? 2.414 17.656 -15.5 1 94.31 286 ALA A C 1
ATOM 2085 O O . ALA A 1 286 ? 2.445 18.031 -16.672 1 94.31 286 ALA A O 1
ATOM 2086 N N . ALA A 1 287 ? 1.895 18.375 -14.57 1 94.38 287 ALA A N 1
ATOM 2087 C CA . ALA A 1 287 ? 1.229 19.656 -14.82 1 94.38 287 ALA A CA 1
ATOM 2088 C C . ALA A 1 287 ? 1.055 20.453 -13.531 1 94.38 287 ALA A C 1
ATOM 2090 O O . ALA A 1 287 ? 1.493 20.016 -12.461 1 94.38 287 ALA A O 1
ATOM 2091 N N . ASP A 1 288 ? 0.588 21.594 -13.734 1 94.81 288 ASP A N 1
ATOM 2092 C CA . ASP A 1 288 ? 0.227 22.344 -12.523 1 94.81 288 ASP A CA 1
ATOM 2093 C C . ASP A 1 288 ? -0.942 21.672 -11.805 1 94.81 288 ASP A C 1
ATOM 2095 O O . ASP A 1 288 ? -1.68 20.891 -12.398 1 94.81 288 ASP A O 1
ATOM 2099 N N . ARG A 1 289 ? -1.096 22.016 -10.539 1 94.94 289 ARG A N 1
ATOM 2100 C CA . ARG A 1 289 ? -2.055 21.359 -9.656 1 94.94 289 ARG A CA 1
ATOM 2101 C C . ARG A 1 289 ? -3.467 21.438 -10.234 1 94.94 289 ARG A C 1
ATOM 2103 O O . ARG A 1 289 ? -4.184 20.438 -10.266 1 94.94 289 ARG A O 1
ATOM 2110 N N . GLY A 1 290 ? -3.85 22.688 -10.594 1 96.56 290 GLY A N 1
ATOM 2111 C CA . GLY A 1 290 ? -5.199 22.859 -11.102 1 96.56 290 GLY A CA 1
ATOM 2112 C C . GLY A 1 290 ? -5.52 21.953 -12.281 1 96.56 290 GLY A C 1
ATOM 2113 O O . GLY A 1 290 ? -6.527 21.25 -12.266 1 96.56 290 GLY A O 1
ATOM 2114 N N . TRP A 1 291 ? -4.684 21.953 -13.281 1 97.12 291 TRP A N 1
ATOM 2115 C CA . TRP A 1 291 ? -4.895 21.125 -14.461 1 97.12 291 TRP A CA 1
ATOM 2116 C C . TRP A 1 291 ? -4.832 19.641 -14.109 1 97.12 291 TRP A C 1
ATOM 2118 O O . TRP A 1 291 ? -5.652 18.859 -14.586 1 97.12 291 TRP A O 1
ATOM 2128 N N . MET A 1 292 ? -3.852 19.281 -13.344 1 97.38 292 MET A N 1
ATOM 2129 C CA . MET A 1 292 ? -3.656 17.891 -12.953 1 97.38 292 MET A CA 1
ATOM 2130 C C . MET A 1 292 ? -4.895 17.344 -12.25 1 97.38 292 MET A C 1
ATOM 2132 O O . MET A 1 292 ? -5.383 16.266 -12.594 1 97.38 292 MET A O 1
ATOM 2136 N N . ARG A 1 293 ? -5.457 18.062 -11.242 1 98.06 293 ARG A N 1
ATOM 2137 C CA . ARG A 1 293 ? -6.625 17.609 -10.5 1 98.06 293 ARG A CA 1
ATOM 2138 C C . ARG A 1 293 ? -7.859 17.562 -11.398 1 98.06 293 ARG A C 1
ATOM 2140 O O . ARG A 1 293 ? -8.703 16.672 -11.25 1 98.06 293 ARG A O 1
ATOM 2147 N N . GLN A 1 294 ? -7.938 18.469 -12.352 1 98.38 294 GLN A N 1
ATOM 2148 C CA . GLN A 1 294 ? -9.031 18.453 -13.32 1 98.38 294 GLN A CA 1
ATOM 2149 C C . GLN A 1 294 ? -8.906 17.25 -14.258 1 98.38 294 GLN A C 1
ATOM 2151 O O . GLN A 1 294 ? -9.891 16.562 -14.523 1 98.38 294 GLN A O 1
ATOM 2156 N N . HIS A 1 295 ? -7.695 17.078 -14.758 1 98.06 295 HIS A N 1
ATOM 2157 C CA . HIS A 1 295 ? -7.414 15.977 -15.672 1 98.06 295 HIS A CA 1
ATOM 2158 C C . HIS A 1 295 ? -7.809 14.633 -15.055 1 98.06 295 HIS A C 1
ATOM 2160 O O . HIS A 1 295 ? -8.398 13.789 -15.727 1 98.06 295 HIS A O 1
ATOM 2166 N N . HIS A 1 296 ? -7.488 14.469 -13.797 1 98.12 296 HIS A N 1
ATOM 2167 C CA . HIS A 1 296 ? -7.801 13.219 -13.109 1 98.12 296 HIS A CA 1
ATOM 2168 C C . HIS A 1 296 ? -9.172 13.289 -12.445 1 98.12 296 HIS A C 1
ATOM 2170 O O . HIS A 1 296 ? -9.57 12.359 -11.742 1 98.12 296 HIS A O 1
ATOM 2176 N N . ARG A 1 297 ? -9.867 14.383 -12.492 1 98.31 297 ARG A N 1
ATOM 2177 C CA . ARG A 1 297 ? -11.273 14.578 -12.148 1 98.31 297 ARG A CA 1
ATOM 2178 C C . ARG A 1 297 ? -11.477 14.555 -10.641 1 98.31 297 ARG A C 1
ATOM 2180 O O . ARG A 1 297 ? -12.453 13.984 -10.148 1 98.31 297 ARG A O 1
ATOM 2187 N N . PHE A 1 298 ? -10.469 15.125 -9.891 1 98.38 298 PHE A N 1
ATOM 2188 C CA . PHE A 1 298 ? -10.742 15.227 -8.461 1 98.38 298 PHE A CA 1
ATOM 2189 C C . PHE A 1 298 ? -10.578 16.672 -7.98 1 98.38 298 PHE A C 1
ATOM 2191 O O . PHE A 1 298 ? -10.32 16.906 -6.801 1 98.38 298 PHE A O 1
ATOM 2198 N N . ASP A 1 299 ? -10.664 17.641 -9.031 1 98.69 299 ASP A N 1
ATOM 2199 C CA . ASP A 1 299 ? -10.906 19.031 -8.656 1 98.69 299 ASP A CA 1
ATOM 2200 C C . ASP A 1 299 ? -12.344 19.234 -8.195 1 98.69 299 ASP A C 1
ATOM 2202 O O . ASP A 1 299 ? -13.211 18.391 -8.461 1 98.69 299 ASP A O 1
ATOM 2206 N N . ALA A 1 300 ? -12.617 20.344 -7.551 1 98.75 300 ALA A N 1
ATOM 2207 C CA . ALA A 1 300 ? -13.906 20.609 -6.922 1 98.75 300 ALA A CA 1
ATOM 2208 C C . ALA A 1 300 ? -15.047 20.438 -7.922 1 98.75 300 ALA A C 1
ATOM 2210 O O . ALA A 1 300 ? -16.047 19.797 -7.621 1 98.75 300 ALA A O 1
ATOM 2211 N N . ARG A 1 301 ? -14.945 20.984 -9.117 1 98.62 301 ARG A N 1
ATOM 2212 C CA . ARG A 1 301 ? -16 20.938 -10.125 1 98.62 301 ARG A CA 1
ATOM 2213 C C . ARG A 1 301 ? -16.25 19.5 -10.578 1 98.62 301 ARG A C 1
ATOM 2215 O O . ARG A 1 301 ? -17.406 19.062 -10.68 1 98.62 301 ARG A O 1
ATOM 2222 N N . SER A 1 302 ? -15.211 18.797 -10.898 1 98.81 302 SER A N 1
ATOM 2223 C CA . SER A 1 302 ? -15.336 17.406 -11.336 1 98.81 302 SER A CA 1
ATOM 2224 C C . SER A 1 302 ? -15.938 16.547 -10.242 1 98.81 302 SER A C 1
ATOM 2226 O O . SER A 1 302 ? -16.734 15.641 -10.523 1 98.81 302 SER A O 1
ATOM 2228 N N . VAL A 1 303 ? -15.492 16.766 -9.008 1 98.81 303 VAL A N 1
ATOM 2229 C CA . VAL A 1 303 ? -16.031 16.016 -7.867 1 98.81 303 VAL A CA 1
ATOM 2230 C C . VAL A 1 303 ? -17.531 16.25 -7.762 1 98.81 303 VAL A C 1
ATOM 2232 O O . VAL A 1 303 ? -18.312 15.305 -7.613 1 98.81 303 VAL A O 1
ATOM 2235 N N . ALA A 1 304 ? -17.922 17.5 -7.852 1 98.75 304 ALA A N 1
ATOM 2236 C CA . ALA A 1 304 ? -19.344 17.828 -7.777 1 98.75 304 ALA A CA 1
ATOM 2237 C C . ALA A 1 304 ? -20.125 17.156 -8.898 1 98.75 304 ALA A C 1
ATOM 2239 O O . ALA A 1 304 ? -21.203 16.594 -8.664 1 98.75 304 ALA A O 1
ATOM 2240 N N . GLU A 1 305 ? -19.609 17.219 -10.102 1 98.38 305 GLU A N 1
ATOM 2241 C CA . GLU A 1 305 ? -20.25 16.625 -11.258 1 98.38 305 GLU A CA 1
ATOM 2242 C C . GLU A 1 305 ? -20.406 15.117 -11.078 1 98.38 305 GLU A C 1
ATOM 2244 O O . GLU A 1 305 ? -21.484 14.562 -11.328 1 98.38 305 GLU A O 1
ATOM 2249 N N . GLN A 1 306 ? -19.359 14.477 -10.648 1 98.25 306 GLN A N 1
ATOM 2250 C CA . GLN A 1 306 ? -19.391 13.031 -10.445 1 98.25 306 GLN A CA 1
ATOM 2251 C C . GLN A 1 306 ? -20.375 12.641 -9.352 1 98.25 306 GLN A C 1
ATOM 2253 O O . GLN A 1 306 ? -21.094 11.648 -9.477 1 98.25 306 GLN A O 1
ATOM 2258 N N . ALA A 1 307 ? -20.328 13.375 -8.289 1 97.75 307 ALA A N 1
ATOM 2259 C CA . ALA A 1 307 ? -21.25 13.109 -7.184 1 97.75 307 ALA A CA 1
ATOM 2260 C C . ALA A 1 307 ? -22.703 13.18 -7.645 1 97.75 307 ALA A C 1
ATOM 2262 O O . ALA A 1 307 ? -23.516 12.328 -7.285 1 97.75 307 ALA A O 1
ATOM 2263 N N . GLN A 1 308 ? -23.016 14.188 -8.414 1 97.19 308 GLN A N 1
ATOM 2264 C CA . GLN A 1 308 ? -24.359 14.336 -8.938 1 97.19 308 GLN A CA 1
ATOM 2265 C C . GLN A 1 308 ? -24.75 13.148 -9.805 1 97.19 308 GLN A C 1
ATOM 2267 O O . GLN A 1 308 ? -25.875 12.648 -9.727 1 97.19 308 GLN A O 1
ATOM 2272 N N . GLU A 1 309 ? -23.844 12.734 -10.633 1 96.88 309 GLU A N 1
ATOM 2273 C CA . GLU A 1 309 ? -24.078 11.594 -11.508 1 96.88 309 GLU A CA 1
ATOM 2274 C C . GLU A 1 309 ? -24.359 10.32 -10.703 1 96.88 309 GLU A C 1
ATOM 2276 O O . GLU A 1 309 ? -25.219 9.523 -11.078 1 96.88 309 GLU A O 1
ATOM 2281 N N . LEU A 1 310 ? -23.672 10.133 -9.586 1 96.25 310 LEU A N 1
ATOM 2282 C CA . LEU A 1 310 ? -23.781 8.93 -8.773 1 96.25 310 LEU A CA 1
ATOM 2283 C C . LEU A 1 310 ? -25.094 8.906 -8 1 96.25 310 LEU A C 1
ATOM 2285 O O . LEU A 1 310 ? -25.641 7.84 -7.727 1 96.25 310 LEU A O 1
ATOM 2289 N N . LEU A 1 311 ? -25.594 10.078 -7.645 1 94.88 311 LEU A N 1
ATOM 2290 C CA . LEU A 1 311 ? -26.844 10.172 -6.898 1 94.88 311 LEU A CA 1
ATOM 2291 C C . LEU A 1 311 ? -28.047 9.859 -7.797 1 94.88 311 LEU A C 1
ATOM 2293 O O . LEU A 1 311 ? -29.094 9.445 -7.316 1 94.88 311 LEU A O 1
ATOM 2297 N N . LYS A 1 312 ? -27.938 10.117 -9.07 1 89.69 312 LYS A N 1
ATOM 2298 C CA . LYS A 1 312 ? -29.031 9.883 -10.016 1 89.69 312 LYS A CA 1
ATOM 2299 C C . LYS A 1 312 ? -29.141 8.406 -10.367 1 89.69 312 LYS A C 1
ATOM 2301 O O . LYS A 1 312 ? -30.156 7.965 -10.898 1 89.69 312 LYS A O 1
ATOM 2306 N N . ARG A 1 313 ? -28.328 7.602 -10.016 1 74.94 313 ARG A N 1
ATOM 2307 C CA . ARG A 1 313 ? -28.359 6.172 -10.305 1 74.94 313 ARG A CA 1
ATOM 2308 C C . ARG A 1 313 ? -29.109 5.41 -9.219 1 74.94 313 ARG A C 1
ATOM 2310 O O . ARG A 1 313 ? -29.125 5.828 -8.055 1 74.94 313 ARG A O 1
ATOM 2317 N N . MET B 1 1 ? 0.401 -39.594 -4.441 1 40.19 1 MET B N 1
ATOM 2318 C CA . MET B 1 1 ? 1.126 -38.812 -3.443 1 40.19 1 MET B CA 1
ATOM 2319 C C . MET B 1 1 ? 1.328 -37.375 -3.918 1 40.19 1 MET B C 1
ATOM 2321 O O . MET B 1 1 ? 1.906 -37.125 -4.98 1 40.19 1 MET B O 1
ATOM 2325 N N . SER B 1 2 ? 0.488 -36.406 -3.723 1 53.06 2 SER B N 1
ATOM 2326 C CA . SER B 1 2 ? 0.335 -35.094 -4.305 1 53.06 2 SER B CA 1
ATOM 2327 C C . SER B 1 2 ? 1.621 -34.281 -4.176 1 53.06 2 SER B C 1
ATOM 2329 O O . SER B 1 2 ? 2.061 -33.969 -3.066 1 53.06 2 SER B O 1
ATOM 2331 N N . ASN B 1 3 ? 2.707 -34.469 -4.996 1 78.06 3 ASN B N 1
ATOM 2332 C CA . ASN B 1 3 ? 4.105 -34.062 -4.844 1 78.06 3 ASN B CA 1
ATOM 2333 C C . ASN B 1 3 ? 4.25 -32.562 -4.734 1 78.06 3 ASN B C 1
ATOM 2335 O O . ASN B 1 3 ? 3.936 -31.828 -5.676 1 78.06 3 ASN B O 1
ATOM 2339 N N . ALA B 1 4 ? 4.434 -31.984 -3.488 1 92.94 4 ALA B N 1
ATOM 2340 C CA . ALA B 1 4 ? 4.734 -30.594 -3.193 1 92.94 4 ALA B CA 1
ATOM 2341 C C . ALA B 1 4 ? 6.043 -30.156 -3.85 1 92.94 4 ALA B C 1
ATOM 2343 O O . ALA B 1 4 ? 6.949 -30.984 -4.039 1 92.94 4 ALA B O 1
ATOM 2344 N N . GLU B 1 5 ? 6.047 -29.047 -4.355 1 96.44 5 GLU B N 1
ATOM 2345 C CA . GLU B 1 5 ? 7.23 -28.516 -5.031 1 96.44 5 GLU B CA 1
ATOM 2346 C C . GLU B 1 5 ? 7.508 -27.078 -4.613 1 96.44 5 GLU B C 1
ATOM 2348 O O . GLU B 1 5 ? 6.578 -26.281 -4.438 1 96.44 5 GLU B O 1
ATOM 2353 N N . HIS B 1 6 ? 8.797 -26.844 -4.422 1 96.81 6 HIS B N 1
ATOM 2354 C CA . HIS B 1 6 ? 9.195 -25.453 -4.191 1 96.81 6 HIS B CA 1
ATOM 2355 C C . HIS B 1 6 ? 9.016 -24.609 -5.449 1 96.81 6 HIS B C 1
ATOM 2357 O O . HIS B 1 6 ? 9.531 -24.969 -6.516 1 96.81 6 HIS B O 1
ATOM 2363 N N . LEU B 1 7 ? 8.391 -23.484 -5.348 1 97.88 7 LEU B N 1
ATOM 2364 C CA . LEU B 1 7 ? 8.094 -22.656 -6.512 1 97.88 7 LEU B CA 1
ATOM 2365 C C . LEU B 1 7 ? 9.375 -22.125 -7.137 1 97.88 7 LEU B C 1
ATOM 2367 O O . LEU B 1 7 ? 9.43 -21.891 -8.344 1 97.88 7 LEU B O 1
ATOM 2371 N N . ALA B 1 8 ? 10.398 -21.938 -6.328 1 97.56 8 ALA B N 1
ATOM 2372 C CA . ALA B 1 8 ? 11.68 -21.5 -6.871 1 97.56 8 ALA B CA 1
ATOM 2373 C C . ALA B 1 8 ? 12.234 -22.516 -7.863 1 97.56 8 ALA B C 1
ATOM 2375 O O . ALA B 1 8 ? 12.883 -22.156 -8.844 1 97.56 8 ALA B O 1
ATOM 2376 N N . ASN B 1 9 ? 12.031 -23.797 -7.562 1 97.81 9 ASN B N 1
ATOM 2377 C CA . ASN B 1 9 ? 12.445 -24.828 -8.508 1 97.81 9 ASN B CA 1
ATOM 2378 C C . ASN B 1 9 ? 11.664 -24.734 -9.82 1 97.81 9 ASN B C 1
ATOM 2380 O O . ASN B 1 9 ? 12.234 -24.922 -10.898 1 97.81 9 ASN B O 1
ATOM 2384 N N . VAL B 1 10 ? 10.375 -24.484 -9.695 1 98.25 10 VAL B N 1
ATOM 2385 C CA . VAL B 1 10 ? 9.531 -24.281 -10.867 1 98.25 10 VAL B CA 1
ATOM 2386 C C . VAL B 1 10 ? 10.062 -23.094 -11.688 1 98.25 10 VAL B C 1
ATOM 2388 O O . VAL B 1 10 ? 10.148 -23.172 -12.914 1 98.25 10 VAL B O 1
ATOM 2391 N N . MET B 1 11 ? 10.414 -22.031 -11.039 1 98.5 11 MET B N 1
ATOM 2392 C CA . MET B 1 11 ? 10.953 -20.812 -11.648 1 98.5 11 MET B CA 1
ATOM 2393 C C . MET B 1 11 ? 12.227 -21.125 -12.438 1 98.5 11 MET B C 1
ATOM 2395 O O . MET B 1 11 ? 12.328 -20.766 -13.609 1 98.5 11 MET B O 1
ATOM 2399 N N . VAL B 1 12 ? 13.164 -21.797 -11.797 1 98.38 12 VAL B N 1
ATOM 2400 C CA . VAL B 1 12 ? 14.461 -22.078 -12.406 1 98.38 12 VAL B CA 1
ATOM 2401 C C . VAL B 1 12 ? 14.273 -22.938 -13.648 1 98.38 12 VAL B C 1
ATOM 2403 O O . VAL B 1 12 ? 14.883 -22.688 -14.688 1 98.38 12 VAL B O 1
ATOM 2406 N N . GLN B 1 13 ? 13.438 -23.953 -13.508 1 98.5 13 GLN B N 1
ATOM 2407 C CA . GLN B 1 13 ? 13.172 -24.797 -14.664 1 98.5 13 GLN B CA 1
ATOM 2408 C C . GLN B 1 13 ? 12.523 -24 -15.797 1 98.5 13 GLN B C 1
ATOM 2410 O O . GLN B 1 13 ? 12.82 -24.219 -16.969 1 98.5 13 GLN B O 1
ATOM 2415 N N . ALA B 1 14 ? 11.609 -23.109 -15.477 1 98.69 14 ALA B N 1
ATOM 2416 C CA . ALA B 1 14 ? 10.977 -22.25 -16.469 1 98.69 14 ALA B CA 1
ATOM 2417 C C . ALA B 1 14 ? 12.008 -21.375 -17.188 1 98.69 14 ALA B C 1
ATOM 2419 O O . ALA B 1 14 ? 11.922 -21.172 -18.391 1 98.69 14 ALA B O 1
ATOM 2420 N N . PHE B 1 15 ? 12.969 -20.812 -16.453 1 98.69 15 PHE B N 1
ATOM 2421 C CA . PHE B 1 15 ? 14.031 -20.016 -17.031 1 98.69 15 PHE B CA 1
ATOM 2422 C C . PHE B 1 15 ? 14.836 -20.828 -18.047 1 98.69 15 PHE B C 1
ATOM 2424 O O . PHE B 1 15 ? 15.102 -20.375 -19.156 1 98.69 15 PHE B O 1
ATOM 2431 N N . ILE B 1 16 ? 15.211 -22.031 -17.625 1 98.69 16 ILE B N 1
ATOM 2432 C CA . ILE B 1 16 ? 16 -22.922 -18.484 1 98.69 16 ILE B CA 1
ATOM 2433 C C . ILE B 1 16 ? 15.234 -23.203 -19.766 1 98.69 16 ILE B C 1
ATOM 2435 O O . ILE B 1 16 ? 15.766 -23.047 -20.875 1 98.69 16 ILE B O 1
ATOM 2439 N N . ASP B 1 17 ? 13.992 -23.594 -19.609 1 98.75 17 ASP B N 1
ATOM 2440 C CA . ASP B 1 17 ? 13.156 -23.891 -20.766 1 98.75 17 ASP B CA 1
ATOM 2441 C C . ASP B 1 17 ? 13.055 -22.672 -21.688 1 98.75 17 ASP B C 1
ATOM 2443 O O . ASP B 1 17 ? 13.094 -22.812 -22.922 1 98.75 17 ASP B O 1
ATOM 2447 N N . ALA B 1 18 ? 12.883 -21.531 -21.141 1 98.56 18 ALA B N 1
ATOM 2448 C CA . ALA B 1 18 ? 12.727 -20.297 -21.938 1 98.56 18 ALA B CA 1
ATOM 2449 C C . ALA B 1 18 ? 13.969 -20.047 -22.781 1 98.56 18 ALA B C 1
ATOM 2451 O O . ALA B 1 18 ? 13.859 -19.766 -23.984 1 98.56 18 ALA B O 1
ATOM 2452 N N . VAL B 1 19 ? 15.133 -20.109 -22.172 1 98.31 19 VAL B N 1
ATOM 2453 C CA . VAL B 1 19 ? 16.391 -19.891 -22.891 1 98.31 19 VAL B CA 1
ATOM 2454 C C . VAL B 1 19 ? 16.547 -20.922 -23.984 1 98.31 19 VAL B C 1
ATOM 2456 O O . VAL B 1 19 ? 16.891 -20.594 -25.125 1 98.31 19 VAL B O 1
ATOM 2459 N N . GLU B 1 20 ? 16.219 -22.125 -23.688 1 98.38 20 GLU B N 1
ATOM 2460 C CA . GLU B 1 20 ? 16.328 -23.203 -24.672 1 98.38 20 GLU B CA 1
ATOM 2461 C C . GLU B 1 20 ? 15.352 -22.984 -25.828 1 98.38 20 GLU B C 1
ATOM 2463 O O . GLU B 1 20 ? 15.617 -23.406 -26.953 1 98.38 20 GLU B O 1
ATOM 2468 N N . ASN B 1 21 ? 14.344 -22.344 -25.531 1 98.06 21 ASN B N 1
ATOM 2469 C CA . ASN B 1 21 ? 13.336 -22.062 -26.562 1 98.06 21 ASN B CA 1
ATOM 2470 C C . ASN B 1 21 ? 13.602 -20.734 -27.25 1 98.06 21 ASN B C 1
ATOM 2472 O O . ASN B 1 21 ? 12.742 -20.219 -27.984 1 98.06 21 ASN B O 1
ATOM 2476 N N . GLY B 1 22 ? 14.672 -20.109 -26.969 1 97.06 22 GLY B N 1
ATOM 2477 C CA . GLY B 1 22 ? 15.125 -18.969 -27.766 1 97.06 22 GLY B CA 1
ATOM 2478 C C . GLY B 1 22 ? 14.891 -17.641 -27.094 1 97.06 22 GLY B C 1
ATOM 2479 O O . GLY B 1 22 ? 15.203 -16.578 -27.656 1 97.06 22 GLY B O 1
ATOM 2480 N N . VAL B 1 23 ? 14.359 -17.641 -25.891 1 97.31 23 VAL B N 1
ATOM 2481 C CA . VAL B 1 23 ? 14.156 -16.391 -25.172 1 97.31 23 VAL B CA 1
ATOM 2482 C C . VAL B 1 23 ? 15.492 -15.859 -24.672 1 97.31 23 VAL B C 1
ATOM 2484 O O . VAL B 1 23 ? 16.297 -16.609 -24.094 1 97.31 23 VAL B O 1
ATOM 2487 N N . ASP B 1 24 ? 15.781 -14.609 -24.953 1 97.75 24 ASP B N 1
ATOM 2488 C CA . ASP B 1 24 ? 17 -13.984 -24.469 1 97.75 24 ASP B CA 1
ATOM 2489 C C . ASP B 1 24 ? 16.859 -13.516 -23.016 1 97.75 24 ASP B C 1
ATOM 2491 O O . ASP B 1 24 ? 16.875 -12.312 -22.75 1 97.75 24 ASP B O 1
ATOM 2495 N N . LEU B 1 25 ? 16.75 -14.445 -22.188 1 98.19 25 LEU B N 1
ATOM 2496 C CA . LEU B 1 25 ? 16.5 -14.25 -20.75 1 98.19 25 LEU B CA 1
ATOM 2497 C C . LEU B 1 25 ? 17.812 -14.156 -19.984 1 98.19 25 LEU B C 1
ATOM 2499 O O . LEU B 1 25 ? 18.734 -14.961 -20.188 1 98.19 25 LEU B O 1
ATOM 2503 N N . VAL B 1 26 ? 17.922 -13.125 -19.094 1 98.31 26 VAL B N 1
ATOM 2504 C CA . VAL B 1 26 ? 19.109 -12.93 -18.266 1 98.31 26 VAL B CA 1
ATOM 2505 C C . VAL B 1 26 ? 18.703 -12.711 -16.812 1 98.31 26 VAL B C 1
ATOM 2507 O O . VAL B 1 26 ? 18.125 -11.672 -16.469 1 98.31 26 VAL B O 1
ATOM 2510 N N . PRO B 1 27 ? 18.969 -13.656 -15.961 1 98.12 27 PRO B N 1
ATOM 2511 C CA . PRO B 1 27 ? 18.75 -13.43 -14.531 1 98.12 27 PRO B CA 1
ATOM 2512 C C . PRO B 1 27 ? 19.781 -12.492 -13.922 1 98.12 27 PRO B C 1
ATOM 2514 O O . PRO B 1 27 ? 20.969 -12.555 -14.281 1 98.12 27 PRO B O 1
ATOM 2517 N N . VAL B 1 28 ? 19.328 -11.594 -13.102 1 97.5 28 VAL B N 1
ATOM 2518 C CA . VAL B 1 28 ? 20.172 -10.719 -12.297 1 97.5 28 VAL B CA 1
ATOM 2519 C C . VAL B 1 28 ? 19.922 -10.992 -10.812 1 97.5 28 VAL B C 1
ATOM 2521 O O . VAL B 1 28 ? 18.781 -10.969 -10.352 1 97.5 28 VAL B O 1
ATOM 2524 N N . VAL B 1 29 ? 20.984 -11.289 -10.039 1 95.31 29 VAL B N 1
ATOM 2525 C CA . VAL B 1 29 ? 20.812 -11.641 -8.625 1 95.31 29 VAL B CA 1
ATOM 2526 C C . VAL B 1 29 ? 21.703 -10.75 -7.766 1 95.31 29 VAL B C 1
ATOM 2528 O O . VAL B 1 29 ? 22.703 -10.219 -8.242 1 95.31 29 VAL B O 1
ATOM 2531 N N . ALA B 1 30 ? 21.281 -10.586 -6.512 1 94.19 30 ALA B N 1
ATOM 2532 C CA . ALA B 1 30 ? 22.094 -9.906 -5.496 1 94.19 30 ALA B CA 1
ATOM 2533 C C . ALA B 1 30 ? 22.703 -10.914 -4.52 1 94.19 30 ALA B C 1
ATOM 2535 O O . ALA B 1 30 ? 22.344 -10.938 -3.342 1 94.19 30 ALA B O 1
ATOM 2536 N N . ASP B 1 31 ? 23.625 -11.672 -4.965 1 86.69 31 ASP B N 1
ATOM 2537 C CA . ASP B 1 31 ? 24.406 -12.695 -4.266 1 86.69 31 ASP B CA 1
ATOM 2538 C C . ASP B 1 31 ? 23.484 -13.734 -3.627 1 86.69 31 ASP B C 1
ATOM 2540 O O . ASP B 1 31 ? 23.938 -14.547 -2.811 1 86.69 31 ASP B O 1
ATOM 2544 N N . SER B 1 32 ? 22.266 -13.758 -3.867 1 84.25 32 SER B N 1
ATOM 2545 C CA . SER B 1 32 ? 21.297 -14.695 -3.328 1 84.25 32 SER B CA 1
ATOM 2546 C C . SER B 1 32 ? 21.094 -15.883 -4.266 1 84.25 32 SER B C 1
ATOM 2548 O O . SER B 1 32 ? 19.969 -16.172 -4.676 1 84.25 32 SER B O 1
ATOM 2550 N N . THR B 1 33 ? 22.125 -16.625 -4.426 1 87.06 33 THR B N 1
ATOM 2551 C CA . THR B 1 33 ? 22.031 -17.734 -5.367 1 87.06 33 THR B CA 1
ATOM 2552 C C . THR B 1 33 ? 21.359 -18.938 -4.723 1 87.06 33 THR B C 1
ATOM 2554 O O . THR B 1 33 ? 20.656 -19.688 -5.395 1 87.06 33 THR B O 1
ATOM 2557 N N . SER B 1 34 ? 21.594 -19.062 -3.41 1 87.44 34 SER B N 1
ATOM 2558 C CA . SER B 1 34 ? 20.969 -20.156 -2.703 1 87.44 34 SER B CA 1
ATOM 2559 C C . SER B 1 34 ? 19.469 -19.938 -2.553 1 87.44 34 SER B C 1
ATOM 2561 O O . SER B 1 34 ? 18.656 -20.828 -2.816 1 87.44 34 SER B O 1
ATOM 2563 N N . THR B 1 35 ? 19.078 -18.703 -2.168 1 87.81 35 THR B N 1
ATOM 2564 C CA . THR B 1 35 ? 17.672 -18.344 -2.023 1 87.81 35 THR B CA 1
ATOM 2565 C C . THR B 1 35 ? 16.938 -18.547 -3.342 1 87.81 35 THR B C 1
ATOM 2567 O O . THR B 1 35 ? 15.812 -19.062 -3.355 1 87.81 35 THR B O 1
ATOM 2570 N N . ALA B 1 36 ? 17.562 -18.281 -4.398 1 91.94 36 ALA B N 1
ATOM 2571 C CA . ALA B 1 36 ? 16.938 -18.344 -5.719 1 91.94 36 ALA B CA 1
ATOM 2572 C C . ALA B 1 36 ? 16.984 -19.766 -6.27 1 91.94 36 ALA B C 1
ATOM 2574 O O . ALA B 1 36 ? 16.344 -20.078 -7.281 1 91.94 36 ALA B O 1
ATOM 2575 N N . LYS B 1 37 ? 17.781 -20.609 -5.66 1 94.5 37 LYS B N 1
ATOM 2576 C CA . LYS B 1 37 ? 17.969 -21.984 -6.145 1 94.5 37 LYS B CA 1
ATOM 2577 C C . LYS B 1 37 ? 18.391 -21.984 -7.609 1 94.5 37 LYS B C 1
ATOM 2579 O O . LYS B 1 37 ? 17.922 -22.812 -8.398 1 94.5 37 LYS B O 1
ATOM 2584 N N . ILE B 1 38 ? 19.281 -21.078 -7.973 1 96.38 38 ILE B N 1
ATOM 2585 C CA . ILE B 1 38 ? 19.5 -20.766 -9.383 1 96.38 38 ILE B CA 1
ATOM 2586 C C . ILE B 1 38 ? 20.688 -21.594 -9.906 1 96.38 38 ILE B C 1
ATOM 2588 O O . ILE B 1 38 ? 21.047 -21.484 -11.078 1 96.38 38 ILE B O 1
ATOM 2592 N N . ALA B 1 39 ? 21.234 -22.5 -9.102 1 96.38 39 ALA B N 1
ATOM 2593 C CA . ALA B 1 39 ? 22.422 -23.266 -9.438 1 96.38 39 ALA B CA 1
ATOM 2594 C C . ALA B 1 39 ? 22.219 -24.078 -10.719 1 96.38 39 ALA B C 1
ATOM 2596 O O . ALA B 1 39 ? 23.078 -24.094 -11.594 1 96.38 39 ALA B O 1
ATOM 2597 N N . PRO B 1 40 ? 21.062 -24.734 -10.883 1 97.5 40 PRO B N 1
ATOM 2598 C CA . PRO B 1 40 ? 20.859 -25.484 -12.125 1 97.5 40 PRO B CA 1
ATOM 2599 C C . PRO B 1 40 ? 20.922 -24.594 -13.367 1 97.5 40 PRO B C 1
ATOM 2601 O O . PRO B 1 40 ? 21.438 -25.016 -14.406 1 97.5 40 PRO B O 1
ATOM 2604 N N . PHE B 1 41 ? 20.453 -23.422 -13.328 1 97.94 41 PHE B N 1
ATOM 2605 C CA . PHE B 1 41 ? 20.531 -22.484 -14.438 1 97.94 41 PHE B CA 1
ATOM 2606 C C . PHE B 1 41 ? 21.969 -22.094 -14.734 1 97.94 41 PHE B C 1
ATOM 2608 O O . PHE B 1 41 ? 22.391 -22.078 -15.891 1 97.94 41 PHE B O 1
ATOM 2615 N N . ILE B 1 42 ? 22.672 -21.766 -13.641 1 96.5 42 ILE B N 1
ATOM 2616 C CA . ILE B 1 42 ? 24.062 -21.375 -13.773 1 96.5 42 ILE B CA 1
ATOM 2617 C C . ILE B 1 42 ? 24.859 -22.5 -14.414 1 96.5 42 ILE B C 1
ATOM 2619 O O . ILE B 1 42 ? 25.719 -22.25 -15.266 1 96.5 42 ILE B O 1
ATOM 2623 N N . SER B 1 43 ? 24.609 -23.656 -14.008 1 97.38 43 SER B N 1
ATOM 2624 C CA . SER B 1 43 ? 25.297 -24.828 -14.547 1 97.38 43 SER B CA 1
ATOM 2625 C C . SER B 1 43 ? 25.047 -24.969 -16.047 1 97.38 43 SER B C 1
ATOM 2627 O O . SER B 1 43 ? 25.969 -25.297 -16.797 1 97.38 43 SER B O 1
ATOM 2629 N N . ARG B 1 44 ? 23.875 -24.75 -16.484 1 97.44 44 ARG B N 1
ATOM 2630 C CA . ARG B 1 44 ? 23.484 -24.922 -17.875 1 97.44 44 ARG B CA 1
ATOM 2631 C C . ARG B 1 44 ? 23.938 -23.734 -18.734 1 97.44 44 ARG B C 1
ATOM 2633 O O . ARG B 1 44 ? 24.297 -23.906 -19.891 1 97.44 44 ARG B O 1
ATOM 2640 N N . PHE B 1 45 ? 23.844 -22.578 -18.141 1 97.5 45 PHE B N 1
ATOM 2641 C CA . PHE B 1 45 ? 24.188 -21.344 -18.844 1 97.5 45 PHE B CA 1
ATOM 2642 C C . PHE B 1 45 ? 25.125 -20.469 -18.016 1 97.5 45 PHE B C 1
ATOM 2644 O O . PHE B 1 45 ? 24.75 -19.375 -17.609 1 97.5 45 PHE B O 1
ATOM 2651 N N . PRO B 1 46 ? 26.359 -20.797 -17.812 1 94.56 46 PRO B N 1
ATOM 2652 C CA . PRO B 1 46 ? 27.266 -20.125 -16.875 1 94.56 46 PRO B CA 1
ATOM 2653 C C . PRO B 1 46 ? 27.516 -18.672 -17.234 1 94.56 46 PRO B C 1
ATOM 2655 O O . PRO B 1 46 ? 27.828 -17.859 -16.359 1 94.56 46 PRO B O 1
ATOM 2658 N N . ASP B 1 47 ? 27.297 -18.25 -18.484 1 94.5 47 ASP B N 1
ATOM 2659 C CA . ASP B 1 47 ? 27.625 -16.891 -18.906 1 94.5 47 ASP B CA 1
ATOM 2660 C C . ASP B 1 47 ? 26.375 -16.031 -18.984 1 94.5 47 ASP B C 1
ATOM 2662 O O . ASP B 1 47 ? 26.422 -14.891 -19.469 1 94.5 47 ASP B O 1
ATOM 2666 N N . ARG B 1 48 ? 25.281 -16.516 -18.5 1 95.94 48 ARG B N 1
ATOM 2667 C CA . ARG B 1 48 ? 24.031 -15.805 -18.719 1 95.94 48 ARG B CA 1
ATOM 2668 C C . ARG B 1 48 ? 23.484 -15.234 -17.422 1 95.94 48 ARG B C 1
ATOM 2670 O O . ARG B 1 48 ? 22.359 -14.734 -17.375 1 95.94 48 ARG B O 1
ATOM 2677 N N . LEU B 1 49 ? 24.203 -15.242 -16.328 1 95.56 49 LEU B N 1
ATOM 2678 C CA . LEU B 1 49 ? 23.797 -14.695 -15.031 1 95.56 49 LEU B CA 1
ATOM 2679 C C . LEU B 1 49 ? 24.641 -13.484 -14.656 1 95.56 49 LEU B C 1
ATOM 2681 O O . LEU B 1 49 ? 25.859 -13.5 -14.812 1 95.56 49 LEU B O 1
ATOM 2685 N N . VAL B 1 50 ? 23.953 -12.422 -14.195 1 95.94 50 VAL B N 1
ATOM 2686 C CA . VAL B 1 50 ? 24.641 -11.258 -13.656 1 95.94 50 VAL B CA 1
ATOM 2687 C C . VAL B 1 50 ? 24.5 -11.227 -12.141 1 95.94 50 VAL B C 1
ATOM 2689 O O . VAL B 1 50 ? 23.375 -11.164 -11.625 1 95.94 50 VAL B O 1
ATOM 2692 N N . ASN B 1 51 ? 25.5 -11.312 -11.422 1 95.31 51 ASN B N 1
ATOM 2693 C CA . ASN B 1 51 ? 25.547 -11.18 -9.969 1 95.31 51 ASN B CA 1
ATOM 2694 C C . ASN B 1 51 ? 26.141 -9.836 -9.555 1 95.31 51 ASN B C 1
ATOM 2696 O O . ASN B 1 51 ? 27.312 -9.562 -9.812 1 95.31 51 ASN B O 1
ATOM 2700 N N . VAL B 1 52 ? 25.375 -9.07 -8.844 1 94.69 52 VAL B N 1
ATOM 2701 C CA . VAL B 1 52 ? 25.812 -7.707 -8.555 1 94.69 52 VAL B CA 1
ATOM 2702 C C . VAL B 1 52 ? 26.281 -7.609 -7.105 1 94.69 52 VAL B C 1
ATOM 2704 O O . VAL B 1 52 ? 26.453 -6.508 -6.57 1 94.69 52 VAL B O 1
ATOM 2707 N N . GLY B 1 53 ? 26.484 -8.727 -6.422 1 90.56 53 GLY B N 1
ATOM 2708 C CA . GLY B 1 53 ? 26.703 -8.68 -4.988 1 90.56 53 GLY B CA 1
ATOM 2709 C C . GLY B 1 53 ? 25.469 -8.32 -4.199 1 90.56 53 GLY B C 1
ATOM 2710 O O . GLY B 1 53 ? 24.375 -8.219 -4.766 1 90.56 53 GLY B O 1
ATOM 2711 N N . ILE B 1 54 ? 25.547 -8.148 -2.924 1 87.69 54 ILE B N 1
ATOM 2712 C CA . ILE B 1 54 ? 24.391 -7.801 -2.096 1 87.69 54 ILE B CA 1
ATOM 2713 C C . ILE B 1 54 ? 24.047 -6.328 -2.295 1 87.69 54 ILE B C 1
ATOM 2715 O O . ILE B 1 54 ? 24.391 -5.484 -1.466 1 87.69 54 ILE B O 1
ATOM 2719 N N . ALA B 1 55 ? 23.484 -6.027 -3.396 1 93.06 55 ALA B N 1
ATOM 2720 C CA . ALA B 1 55 ? 23.141 -4.676 -3.818 1 93.06 55 ALA B CA 1
ATOM 2721 C C . ALA B 1 55 ? 21.828 -4.668 -4.617 1 93.06 55 ALA B C 1
ATOM 2723 O O . ALA B 1 55 ? 21.859 -4.613 -5.852 1 93.06 55 ALA B O 1
ATOM 2724 N N . GLU B 1 56 ? 20.812 -4.633 -3.947 1 94.12 56 GLU B N 1
ATOM 2725 C CA . GLU B 1 56 ? 19.5 -4.785 -4.586 1 94.12 56 GLU B CA 1
ATOM 2726 C C . GLU B 1 56 ? 19.203 -3.604 -5.5 1 94.12 56 GLU B C 1
ATOM 2728 O O . GLU B 1 56 ? 18.547 -3.766 -6.535 1 94.12 56 GLU B O 1
ATOM 2733 N N . GLN B 1 57 ? 19.594 -2.402 -5.098 1 95.25 57 GLN B N 1
ATOM 2734 C CA . GLN B 1 57 ? 19.391 -1.25 -5.969 1 95.25 57 GLN B CA 1
ATOM 2735 C C . GLN B 1 57 ? 20.109 -1.44 -7.305 1 95.25 57 GLN B C 1
ATOM 2737 O O . GLN B 1 57 ? 19.516 -1.222 -8.367 1 95.25 57 GLN B O 1
ATOM 2742 N N . SER B 1 58 ? 21.312 -1.908 -7.191 1 95.88 58 SER B N 1
ATOM 2743 C CA . SER B 1 58 ? 22.078 -2.188 -8.398 1 95.88 58 SER B CA 1
ATOM 2744 C C . SER B 1 58 ? 21.453 -3.32 -9.203 1 95.88 58 SER B C 1
ATOM 2746 O O . SER B 1 58 ? 21.484 -3.297 -10.438 1 95.88 58 SER B O 1
ATOM 2748 N N . MET B 1 59 ? 20.953 -4.289 -8.562 1 97.12 59 MET B N 1
ATOM 2749 C CA . MET B 1 59 ? 20.312 -5.426 -9.211 1 97.12 59 MET B CA 1
ATOM 2750 C C . MET B 1 59 ? 19.156 -4.969 -10.094 1 97.12 59 MET B C 1
ATOM 2752 O O . MET B 1 59 ? 19.109 -5.285 -11.281 1 97.12 59 MET B O 1
ATOM 2756 N N . VAL B 1 60 ? 18.281 -4.172 -9.531 1 98 60 VAL B N 1
ATOM 2757 C CA . VAL B 1 60 ? 17.109 -3.721 -10.258 1 98 60 VAL B CA 1
ATOM 2758 C C . VAL B 1 60 ? 17.516 -2.746 -11.359 1 98 60 VAL B C 1
ATOM 2760 O O . VAL B 1 60 ? 17 -2.814 -12.477 1 98 60 VAL B O 1
ATOM 2763 N N . GLY B 1 61 ? 18.438 -1.826 -11.023 1 97.88 61 GLY B N 1
ATOM 2764 C CA . GLY B 1 61 ? 18.938 -0.925 -12.047 1 97.88 61 GLY B CA 1
ATOM 2765 C C . GLY B 1 61 ? 19.578 -1.649 -13.219 1 97.88 61 GLY B C 1
ATOM 2766 O O . GLY B 1 61 ? 19.344 -1.292 -14.375 1 97.88 61 GLY B O 1
ATOM 2767 N N . THR B 1 62 ? 20.391 -2.654 -12.906 1 98.06 62 THR B N 1
ATOM 2768 C CA . THR B 1 62 ? 21.031 -3.465 -13.93 1 98.06 62 THR B CA 1
ATOM 2769 C C . THR B 1 62 ? 19.984 -4.191 -14.773 1 98.06 62 THR B C 1
ATOM 2771 O O . THR B 1 62 ? 20.078 -4.211 -16 1 98.06 62 THR B O 1
ATOM 2774 N N . ALA B 1 63 ? 18.984 -4.762 -14.172 1 98.44 63 ALA B N 1
ATOM 2775 C CA . ALA B 1 63 ? 17.906 -5.449 -14.883 1 98.44 63 ALA B CA 1
ATOM 2776 C C . ALA B 1 63 ? 17.188 -4.504 -15.836 1 98.44 63 ALA B C 1
ATOM 2778 O O . ALA B 1 63 ? 16.891 -4.867 -16.984 1 98.44 63 ALA B O 1
ATOM 2779 N N . ALA B 1 64 ? 16.875 -3.311 -15.383 1 98.25 64 ALA B N 1
ATOM 2780 C CA . ALA B 1 64 ? 16.234 -2.312 -16.219 1 98.25 64 ALA B CA 1
ATOM 2781 C C . ALA B 1 64 ? 17.094 -1.987 -17.453 1 98.25 64 ALA B C 1
ATOM 2783 O O . ALA B 1 64 ? 16.578 -1.88 -18.562 1 98.25 64 ALA B O 1
ATOM 2784 N N . GLY B 1 65 ? 18.391 -1.799 -17.188 1 97.94 65 GLY B N 1
ATOM 2785 C CA . GLY B 1 65 ? 19.297 -1.547 -18.297 1 97.94 65 GLY B CA 1
ATOM 2786 C C . GLY B 1 65 ? 19.312 -2.666 -19.312 1 97.94 65 GLY B C 1
ATOM 2787 O O . GLY B 1 65 ? 19.297 -2.412 -20.531 1 97.94 65 GLY B O 1
ATOM 2788 N N . LEU B 1 66 ? 19.422 -3.918 -18.875 1 97.94 66 LEU B N 1
ATOM 2789 C CA . LEU B 1 66 ? 19.406 -5.086 -19.75 1 97.94 66 LEU B CA 1
ATOM 2790 C C . LEU B 1 66 ? 18.109 -5.129 -20.562 1 97.94 66 LEU B C 1
ATOM 2792 O O . LEU B 1 66 ? 18.141 -5.43 -21.766 1 97.94 66 LEU B O 1
ATOM 2796 N N . ALA B 1 67 ? 16.984 -4.875 -19.922 1 97.88 67 ALA B N 1
ATOM 2797 C CA . ALA B 1 67 ? 15.688 -4.863 -20.594 1 97.88 67 ALA B CA 1
ATOM 2798 C C . ALA B 1 67 ? 15.656 -3.818 -21.703 1 97.88 67 ALA B C 1
ATOM 2800 O O . ALA B 1 67 ? 15.156 -4.078 -22.797 1 97.88 67 ALA B O 1
ATOM 2801 N N . LEU B 1 68 ? 16.188 -2.668 -21.438 1 97.12 68 LEU B N 1
ATOM 2802 C CA . LEU B 1 68 ? 16.25 -1.613 -22.453 1 97.12 68 LEU B CA 1
ATOM 2803 C C . LEU B 1 68 ? 17.125 -2.033 -23.625 1 97.12 68 LEU B C 1
ATOM 2805 O O . LEU B 1 68 ? 16.969 -1.541 -24.734 1 97.12 68 LEU B O 1
ATOM 2809 N N . GLY B 1 69 ? 18.016 -2.924 -23.312 1 97 69 GLY B N 1
ATOM 2810 C CA . GLY B 1 69 ? 18.891 -3.473 -24.344 1 97 69 GLY B CA 1
ATOM 2811 C C . GLY B 1 69 ? 18.266 -4.625 -25.094 1 97 69 GLY B C 1
ATOM 2812 O O . GLY B 1 69 ? 18.891 -5.23 -25.953 1 97 69 GLY B O 1
ATOM 2813 N N . GLY B 1 70 ? 17.062 -5.016 -24.734 1 96.81 70 GLY B N 1
ATOM 2814 C CA . GLY B 1 70 ? 16.328 -5.996 -25.516 1 96.81 70 GLY B CA 1
ATOM 2815 C C . GLY B 1 70 ? 16.234 -7.352 -24.844 1 96.81 70 GLY B C 1
ATOM 2816 O O . GLY B 1 70 ? 15.625 -8.281 -25.375 1 96.81 70 GLY B O 1
ATOM 2817 N N . LYS B 1 71 ? 16.781 -7.484 -23.672 1 97.38 71 LYS B N 1
ATOM 2818 C CA . LYS B 1 71 ? 16.734 -8.75 -22.938 1 97.38 71 LYS B CA 1
ATOM 2819 C C . LYS B 1 71 ? 15.438 -8.883 -22.156 1 97.38 71 LYS B C 1
ATOM 2821 O O . LYS B 1 71 ? 14.781 -7.883 -21.859 1 97.38 71 LYS B O 1
ATOM 2826 N N . VAL B 1 72 ? 15.055 -10.094 -21.922 1 97.94 72 VAL B N 1
ATOM 2827 C CA . VAL B 1 72 ? 14.102 -10.367 -20.844 1 97.94 72 VAL B CA 1
ATOM 2828 C C . VAL B 1 72 ? 14.852 -10.508 -19.516 1 97.94 72 VAL B C 1
ATOM 2830 O O . VAL B 1 72 ? 15.391 -11.578 -19.219 1 97.94 72 VAL B O 1
ATOM 2833 N N . ALA B 1 73 ? 14.875 -9.422 -18.781 1 98.5 73 ALA B N 1
ATOM 2834 C CA . ALA B 1 73 ? 15.609 -9.422 -17.531 1 98.5 73 ALA B CA 1
ATOM 2835 C C . ALA B 1 73 ? 14.727 -9.906 -16.375 1 98.5 73 ALA B C 1
ATOM 2837 O O . ALA B 1 73 ? 13.594 -9.453 -16.219 1 98.5 73 ALA B O 1
ATOM 2838 N N . VAL B 1 74 ? 15.266 -10.844 -15.625 1 98.56 74 VAL B N 1
ATOM 2839 C CA . VAL B 1 74 ? 14.547 -11.352 -14.461 1 98.56 74 VAL B CA 1
ATOM 2840 C C . VAL B 1 74 ? 15.391 -11.164 -13.211 1 98.56 74 VAL B C 1
ATOM 2842 O O . VAL B 1 74 ? 16.609 -11.352 -13.242 1 98.56 74 VAL B O 1
ATOM 2845 N N . THR B 1 75 ? 14.734 -10.617 -12.148 1 97.88 75 THR B N 1
ATOM 2846 C CA . THR B 1 75 ? 15.391 -10.602 -10.852 1 97.88 75 THR B CA 1
ATOM 2847 C C . THR B 1 75 ? 14.828 -11.688 -9.938 1 97.88 75 THR B C 1
ATOM 2849 O O . THR B 1 75 ? 13.625 -11.961 -9.969 1 97.88 75 THR B O 1
ATOM 2852 N N . CYS B 1 76 ? 15.711 -12.297 -9.18 1 95.5 76 CYS B N 1
ATOM 2853 C CA . CYS B 1 76 ? 15.344 -13.336 -8.227 1 95.5 76 CYS B CA 1
ATOM 2854 C C . CYS B 1 76 ? 15.93 -13.047 -6.852 1 95.5 76 CYS B C 1
ATOM 2856 O O . CYS B 1 76 ? 17.109 -13.297 -6.613 1 95.5 76 CYS B O 1
ATOM 2858 N N . ASN B 1 77 ? 15.172 -12.562 -5.977 1 95.25 77 ASN B N 1
ATOM 2859 C CA . ASN B 1 77 ? 15.648 -12.148 -4.664 1 95.25 77 ASN B CA 1
ATOM 2860 C C . ASN B 1 77 ? 14.562 -12.281 -3.602 1 95.25 77 ASN B C 1
ATOM 2862 O O . ASN B 1 77 ? 13.375 -12.359 -3.93 1 95.25 77 ASN B O 1
ATOM 2866 N N . ALA B 1 78 ? 15.07 -12.414 -2.334 1 95.94 78 ALA B N 1
ATOM 2867 C CA . ALA B 1 78 ? 14.094 -12.375 -1.244 1 95.94 78 ALA B CA 1
ATOM 2868 C C . ALA B 1 78 ? 13.188 -11.156 -1.362 1 95.94 78 ALA B C 1
ATOM 2870 O O . ALA B 1 78 ? 13.672 -10.031 -1.562 1 95.94 78 ALA B O 1
ATOM 2871 N N . ALA B 1 79 ? 11.898 -11.375 -1.255 1 96.81 79 ALA B N 1
ATOM 2872 C CA . ALA B 1 79 ? 10.898 -10.344 -1.492 1 96.81 79 ALA B CA 1
ATOM 2873 C C . ALA B 1 79 ? 11.133 -9.133 -0.597 1 96.81 79 ALA B C 1
ATOM 2875 O O . ALA B 1 79 ? 11.062 -7.988 -1.059 1 96.81 79 ALA B O 1
ATOM 2876 N N . PRO B 1 80 ? 11.414 -9.297 0.733 1 95.06 80 PRO B N 1
ATOM 2877 C CA . PRO B 1 80 ? 11.594 -8.125 1.598 1 95.06 80 PRO B CA 1
ATOM 2878 C C . PRO B 1 80 ? 12.742 -7.223 1.15 1 95.06 80 PRO B C 1
ATOM 2880 O O . PRO B 1 80 ? 12.641 -5.996 1.248 1 95.06 80 PRO B O 1
ATOM 2883 N N . PHE B 1 81 ? 13.797 -7.816 0.604 1 95.75 81 PHE B N 1
ATOM 2884 C CA . PHE B 1 81 ? 14.961 -7.051 0.182 1 95.75 81 PHE B CA 1
ATOM 2885 C C . PHE B 1 81 ? 14.742 -6.453 -1.203 1 95.75 81 PHE B C 1
ATOM 2887 O O . PHE B 1 81 ? 15.086 -5.293 -1.444 1 95.75 81 PHE B O 1
ATOM 2894 N N . LEU B 1 82 ? 14.172 -7.289 -2.059 1 96.56 82 LEU B N 1
ATOM 2895 C CA . LEU B 1 82 ? 13.875 -6.82 -3.408 1 96.56 82 LEU B CA 1
ATOM 2896 C C . LEU B 1 82 ? 13 -5.574 -3.373 1 96.56 82 LEU B C 1
ATOM 2898 O O . LEU B 1 82 ? 13.328 -4.566 -4.004 1 96.56 82 LEU B O 1
ATOM 2902 N N . ILE B 1 83 ? 11.969 -5.625 -2.572 1 96.5 83 ILE B N 1
ATOM 2903 C CA . ILE B 1 83 ? 10.938 -4.598 -2.621 1 96.5 83 ILE B CA 1
ATOM 2904 C C . ILE B 1 83 ? 11.359 -3.4 -1.773 1 96.5 83 ILE B C 1
ATOM 2906 O O . ILE B 1 83 ? 11.234 -2.252 -2.209 1 96.5 83 ILE B O 1
ATOM 2910 N N . SER B 1 84 ? 11.891 -3.6 -0.602 1 95.44 84 SER B N 1
ATOM 2911 C CA . SER B 1 84 ? 12.141 -2.504 0.329 1 95.44 84 SER B CA 1
ATOM 2912 C C . SER B 1 84 ? 13.477 -1.822 0.037 1 95.44 84 SER B C 1
ATOM 2914 O O . SER B 1 84 ? 13.617 -0.615 0.241 1 95.44 84 SER B O 1
ATOM 2916 N N . ARG B 1 85 ? 14.484 -2.578 -0.428 1 95.62 85 ARG B N 1
ATOM 2917 C CA . ARG B 1 85 ? 15.805 -1.992 -0.626 1 95.62 85 ARG B CA 1
ATOM 2918 C C . ARG B 1 85 ? 15.914 -1.349 -2.004 1 95.62 85 ARG B C 1
ATOM 2920 O O . ARG B 1 85 ? 16.719 -0.432 -2.203 1 95.62 85 ARG B O 1
ATOM 2927 N N . ALA B 1 86 ? 15.094 -1.849 -2.957 1 97.06 86 ALA B N 1
ATOM 2928 C CA . ALA B 1 86 ? 15.148 -1.307 -4.312 1 97.06 86 ALA B CA 1
ATOM 2929 C C . ALA B 1 86 ? 13.844 -0.609 -4.68 1 97.06 86 ALA B C 1
ATOM 2931 O O . ALA B 1 86 ? 13.469 -0.569 -5.855 1 97.06 86 ALA B O 1
ATOM 2932 N N . ASN B 1 87 ? 13.219 -0.053 -3.736 1 96.75 87 ASN B N 1
ATOM 2933 C CA . ASN B 1 87 ? 11.875 0.503 -3.912 1 96.75 87 ASN B CA 1
ATOM 2934 C C . ASN B 1 87 ? 11.859 1.584 -4.988 1 96.75 87 ASN B C 1
ATOM 2936 O O . ASN B 1 87 ? 11.07 1.511 -5.934 1 96.75 87 ASN B O 1
ATOM 2940 N N . GLU B 1 88 ? 12.742 2.561 -4.891 1 96.06 88 GLU B N 1
ATOM 2941 C CA . GLU B 1 88 ? 12.781 3.658 -5.855 1 96.06 88 GLU B CA 1
ATOM 2942 C C . GLU B 1 88 ? 13.117 3.154 -7.254 1 96.06 88 GLU B C 1
ATOM 2944 O O . GLU B 1 88 ? 12.539 3.615 -8.242 1 96.06 88 GLU B O 1
ATOM 2949 N N . GLN B 1 89 ? 14.055 2.26 -7.379 1 97.25 89 GLN B N 1
ATOM 2950 C CA . GLN B 1 89 ? 14.453 1.713 -8.672 1 97.25 89 GLN B CA 1
ATOM 2951 C C . GLN B 1 89 ? 13.305 0.973 -9.336 1 97.25 89 GLN B C 1
ATOM 2953 O O . GLN B 1 89 ? 13.125 1.053 -10.555 1 97.25 89 GLN B O 1
ATOM 2958 N N . ILE B 1 90 ? 12.539 0.24 -8.539 1 98.12 90 ILE B N 1
ATOM 2959 C CA . ILE B 1 90 ? 11.375 -0.446 -9.094 1 98.12 90 ILE B CA 1
ATOM 2960 C C . ILE B 1 90 ? 10.352 0.58 -9.57 1 98.12 90 ILE B C 1
ATOM 2962 O O . ILE B 1 90 ? 9.836 0.483 -10.688 1 98.12 90 ILE B O 1
ATOM 2966 N N . LYS B 1 91 ? 10.117 1.55 -8.789 1 96.94 91 LYS B N 1
ATOM 2967 C CA . LYS B 1 91 ? 9.117 2.582 -9.062 1 96.94 91 LYS B CA 1
ATOM 2968 C C . LYS B 1 91 ? 9.461 3.352 -10.328 1 96.94 91 LYS B C 1
ATOM 2970 O O . LYS B 1 91 ? 8.594 3.586 -11.172 1 96.94 91 LYS B O 1
ATOM 2975 N N . VAL B 1 92 ? 10.695 3.674 -10.477 1 96.06 92 VAL B N 1
ATOM 2976 C CA . VAL B 1 92 ? 11.07 4.613 -11.523 1 96.06 92 VAL B CA 1
ATOM 2977 C C . VAL B 1 92 ? 11.695 3.859 -12.695 1 96.06 92 VAL B C 1
ATOM 2979 O O . VAL B 1 92 ? 11.188 3.912 -13.82 1 96.06 92 VAL B O 1
ATOM 2982 N N . ASP B 1 93 ? 12.727 3.072 -12.414 1 96.88 93 ASP B N 1
ATOM 2983 C CA . ASP B 1 93 ? 13.469 2.43 -13.492 1 96.88 93 ASP B CA 1
ATOM 2984 C C . ASP B 1 93 ? 12.633 1.336 -14.156 1 96.88 93 ASP B C 1
ATOM 2986 O O . ASP B 1 93 ? 12.75 1.109 -15.367 1 96.88 93 ASP B O 1
ATOM 2990 N N . VAL B 1 94 ? 11.797 0.718 -13.406 1 98 94 VAL B N 1
ATOM 2991 C CA . VAL B 1 94 ? 11.055 -0.412 -13.945 1 98 94 VAL B CA 1
ATOM 2992 C C . VAL B 1 94 ? 9.656 0.042 -14.352 1 98 94 VAL B C 1
ATOM 2994 O O . VAL B 1 94 ? 9.305 0.023 -15.539 1 98 94 VAL B O 1
ATOM 2997 N N . CYS B 1 95 ? 8.906 0.571 -13.43 1 97.69 95 CYS B N 1
ATOM 2998 C CA . CYS B 1 95 ? 7.488 0.845 -13.664 1 97.69 95 CYS B CA 1
ATOM 2999 C C . CYS B 1 95 ? 7.312 2.078 -14.547 1 97.69 95 CYS B C 1
ATOM 3001 O O . CYS B 1 95 ? 6.648 2.018 -15.578 1 97.69 95 CYS B O 1
ATOM 3003 N N . TYR B 1 96 ? 7.895 3.143 -14.133 1 95.38 96 TYR B N 1
ATOM 3004 C CA . TYR B 1 96 ? 7.688 4.391 -14.867 1 95.38 96 TYR B CA 1
ATOM 3005 C C . TYR B 1 96 ? 8.242 4.289 -16.281 1 95.38 96 TYR B C 1
ATOM 3007 O O . TYR B 1 96 ? 7.621 4.773 -17.234 1 95.38 96 TYR B O 1
ATOM 3015 N N . ASN B 1 97 ? 9.375 3.633 -16.438 1 96 97 ASN B N 1
ATOM 3016 C CA . ASN B 1 97 ? 9.992 3.48 -17.75 1 96 97 ASN B CA 1
ATOM 3017 C C . ASN B 1 97 ? 9.414 2.295 -18.516 1 96 97 ASN B C 1
ATOM 3019 O O . ASN B 1 97 ? 9.805 2.027 -19.656 1 96 97 ASN B O 1
ATOM 3023 N N . ASN B 1 98 ? 8.555 1.569 -17.891 1 96.88 98 ASN B N 1
ATOM 3024 C CA . ASN B 1 98 ? 7.859 0.436 -18.484 1 96.88 98 ASN B CA 1
ATOM 3025 C C . ASN B 1 98 ? 8.836 -0.572 -19.094 1 96.88 98 ASN B C 1
ATOM 3027 O O . ASN B 1 98 ? 8.695 -0.967 -20.25 1 96.88 98 ASN B O 1
ATOM 3031 N N . THR B 1 99 ? 9.859 -0.861 -18.312 1 97.69 99 THR B N 1
ATOM 3032 C CA . THR B 1 99 ? 10.883 -1.77 -18.812 1 97.69 99 THR B CA 1
ATOM 3033 C C . THR B 1 99 ? 10.43 -3.221 -18.688 1 97.69 99 THR B C 1
ATOM 3035 O O . THR B 1 99 ? 9.625 -3.553 -17.812 1 97.69 99 THR B O 1
ATOM 3038 N N . ASN B 1 100 ? 10.945 -4.078 -19.578 1 98 100 ASN B N 1
ATOM 3039 C CA . ASN B 1 100 ? 10.602 -5.496 -19.625 1 98 100 ASN B CA 1
ATOM 3040 C C . ASN B 1 100 ? 11.352 -6.285 -18.562 1 98 100 ASN B C 1
ATOM 3042 O O . ASN B 1 100 ? 12.094 -7.223 -18.875 1 98 100 ASN B O 1
ATOM 3046 N N . VAL B 1 101 ? 11.156 -5.961 -17.344 1 98.75 101 VAL B N 1
ATOM 3047 C CA . VAL B 1 101 ? 11.773 -6.605 -16.188 1 98.75 101 VAL B CA 1
ATOM 3048 C C . VAL B 1 101 ? 10.727 -7.441 -15.445 1 98.75 101 VAL B C 1
ATOM 3050 O O . VAL B 1 101 ? 9.609 -6.984 -15.203 1 98.75 101 VAL B O 1
ATOM 3053 N N . LYS B 1 102 ? 11.07 -8.695 -15.203 1 98.88 102 LYS B N 1
ATOM 3054 C CA . LYS B 1 102 ? 10.266 -9.562 -14.344 1 98.88 102 LYS B CA 1
ATOM 3055 C C . LYS B 1 102 ? 10.906 -9.711 -12.961 1 98.88 102 LYS B C 1
ATOM 3057 O O . LYS B 1 102 ? 12.047 -10.172 -12.852 1 98.88 102 LYS B O 1
ATOM 3062 N N . LEU B 1 103 ? 10.141 -9.266 -11.977 1 98.88 103 LEU B N 1
ATOM 3063 C CA . LEU B 1 103 ? 10.625 -9.297 -10.602 1 98.88 103 LEU B CA 1
ATOM 3064 C C . LEU B 1 103 ? 10.062 -10.508 -9.859 1 98.88 103 LEU B C 1
ATOM 3066 O O . LEU B 1 103 ? 8.859 -10.594 -9.633 1 98.88 103 LEU B O 1
ATOM 3070 N N . PHE B 1 104 ? 10.945 -11.398 -9.523 1 98.69 104 PHE B N 1
ATOM 3071 C CA . PHE B 1 104 ? 10.539 -12.547 -8.719 1 98.69 104 PHE B CA 1
ATOM 3072 C C . PHE B 1 104 ? 10.852 -12.312 -7.25 1 98.69 104 PHE B C 1
ATOM 3074 O O . PHE B 1 104 ? 12.023 -12.281 -6.859 1 98.69 104 PHE B O 1
ATOM 3081 N N . GLY B 1 105 ? 9.781 -12.078 -6.465 1 98.25 105 GLY B N 1
ATOM 3082 C CA . GLY B 1 105 ? 9.93 -11.961 -5.023 1 98.25 105 GLY B CA 1
ATOM 3083 C C . GLY B 1 105 ? 9.852 -13.297 -4.309 1 98.25 105 GLY B C 1
ATOM 3084 O O . GLY B 1 105 ? 8.766 -13.828 -4.082 1 98.25 105 GLY B O 1
ATOM 3085 N N . LEU B 1 106 ? 10.969 -13.758 -3.84 1 97.69 106 LEU B N 1
ATOM 3086 C CA . LEU B 1 106 ? 11.078 -15.086 -3.254 1 97.69 106 LEU B CA 1
ATOM 3087 C C . LEU B 1 106 ? 10.844 -15.039 -1.748 1 97.69 106 LEU B C 1
ATOM 3089 O O . LEU B 1 106 ? 11.086 -14.016 -1.107 1 97.69 106 LEU B O 1
ATOM 3093 N N . ASN B 1 107 ? 10.352 -16.125 -1.174 1 96.5 107 ASN B N 1
ATOM 3094 C CA . ASN B 1 107 ? 10.117 -16.25 0.26 1 96.5 107 ASN B CA 1
ATOM 3095 C C . ASN B 1 107 ? 9.273 -15.109 0.8 1 96.5 107 ASN B C 1
ATOM 3097 O O . ASN B 1 107 ? 9.633 -14.477 1.795 1 96.5 107 ASN B O 1
ATOM 3101 N N . ALA B 1 108 ? 8.281 -14.75 0.087 1 97.38 108 ALA B N 1
ATOM 3102 C CA . ALA B 1 108 ? 7.414 -13.633 0.472 1 97.38 108 ALA B CA 1
ATOM 3103 C C . ALA B 1 108 ? 6.625 -13.969 1.734 1 97.38 108 ALA B C 1
ATOM 3105 O O . ALA B 1 108 ? 6.676 -15.102 2.227 1 97.38 108 ALA B O 1
ATOM 3106 N N . GLY B 1 109 ? 5.871 -12.992 2.254 1 97.38 109 GLY B N 1
ATOM 3107 C CA . GLY B 1 109 ? 5.141 -13.188 3.496 1 97.38 109 GLY B CA 1
ATOM 3108 C C . GLY B 1 109 ? 6.043 -13.422 4.691 1 97.38 109 GLY B C 1
ATOM 3109 O O . GLY B 1 109 ? 6.996 -12.672 4.91 1 97.38 109 GLY B O 1
ATOM 3110 N N . ALA B 1 110 ? 5.672 -14.398 5.488 1 96.5 110 ALA B N 1
ATOM 3111 C CA . ALA B 1 110 ? 6.465 -14.75 6.664 1 96.5 110 ALA B CA 1
ATOM 3112 C C . ALA B 1 110 ? 7.211 -16.062 6.449 1 96.5 110 ALA B C 1
ATOM 3114 O O . ALA B 1 110 ? 7.43 -16.828 7.398 1 96.5 110 ALA B O 1
ATOM 3115 N N . SER B 1 111 ? 7.57 -16.328 5.273 1 91.94 111 SER B N 1
ATOM 3116 C CA . SER B 1 111 ? 8.148 -17.609 4.887 1 91.94 111 SER B CA 1
ATOM 3117 C C . SER B 1 111 ? 9.469 -17.859 5.609 1 91.94 111 SER B C 1
ATOM 3119 O O . SER B 1 111 ? 9.844 -19 5.848 1 91.94 111 SER B O 1
ATOM 3121 N N . TYR B 1 112 ? 10.156 -16.781 5.98 1 89.06 112 TYR B N 1
ATOM 3122 C CA . TYR B 1 112 ? 11.438 -16.922 6.656 1 89.06 112 TYR B CA 1
ATOM 3123 C C . TYR B 1 112 ? 11.25 -17.328 8.117 1 89.06 112 TYR B C 1
ATOM 3125 O O . TYR B 1 112 ? 12.211 -17.703 8.789 1 89.06 112 TYR B O 1
ATOM 3133 N N . GLY B 1 113 ? 10.086 -17.172 8.602 1 90.38 113 GLY B N 1
ATOM 3134 C CA . GLY B 1 113 ? 9.727 -17.703 9.914 1 90.38 113 GLY B CA 1
ATOM 3135 C C . GLY B 1 113 ? 10.438 -16.984 11.055 1 90.38 113 GLY B C 1
ATOM 3136 O O . GLY B 1 113 ? 10.25 -15.789 11.258 1 90.38 113 GLY B O 1
ATOM 3137 N N . PRO B 1 114 ? 11.383 -17.688 11.586 1 84.56 114 PRO B N 1
ATOM 3138 C CA . PRO B 1 114 ? 11.977 -17.172 12.82 1 84.56 114 PRO B CA 1
ATOM 3139 C C . PRO B 1 114 ? 12.922 -15.992 12.578 1 84.56 114 PRO B C 1
ATOM 3141 O O . PRO B 1 114 ? 13.32 -15.312 13.531 1 84.56 114 PRO B O 1
ATOM 3144 N N . LEU B 1 115 ? 13.242 -15.711 11.328 1 83.56 115 LEU B N 1
ATOM 3145 C CA . LEU B 1 115 ? 14.141 -14.594 11.039 1 83.56 115 LEU B CA 1
ATOM 3146 C C . LEU B 1 115 ? 13.43 -13.258 11.227 1 83.56 115 LEU B C 1
ATOM 3148 O O . LEU B 1 115 ? 14.062 -12.203 11.219 1 83.56 115 LEU B O 1
ATOM 3152 N N . ALA B 1 116 ? 12.117 -13.297 11.367 1 84.75 116 ALA B N 1
ATOM 3153 C CA . ALA B 1 116 ? 11.289 -12.219 11.898 1 84.75 116 ALA B CA 1
ATOM 3154 C C . ALA B 1 116 ? 11.188 -11.07 10.898 1 84.75 116 ALA B C 1
ATOM 3156 O O . ALA B 1 116 ? 11.195 -11.289 9.688 1 84.75 116 ALA B O 1
ATOM 3157 N N . SER B 1 117 ? 10.93 -9.875 11.383 1 82.19 117 SER B N 1
ATOM 3158 C CA . SER B 1 117 ? 10.375 -8.742 10.656 1 82.19 117 SER B CA 1
ATOM 3159 C C . SER B 1 117 ? 11.359 -8.211 9.625 1 82.19 117 SER B C 1
ATOM 3161 O O . SER B 1 117 ? 10.961 -7.652 8.602 1 82.19 117 SER B O 1
ATOM 3163 N N . THR B 1 118 ? 12.609 -8.453 9.828 1 84.25 118 THR B N 1
ATOM 3164 C CA . THR B 1 118 ? 13.586 -7.992 8.852 1 84.25 118 THR B CA 1
ATOM 3165 C C . THR B 1 118 ? 13.516 -8.828 7.574 1 84.25 118 THR B C 1
ATOM 3167 O O . THR B 1 118 ? 13.883 -8.359 6.496 1 84.25 118 THR B O 1
ATOM 3170 N N . HIS B 1 119 ? 13.016 -10.023 7.754 1 90.12 119 HIS B N 1
ATOM 3171 C CA . HIS B 1 119 ? 13.016 -10.945 6.625 1 90.12 119 HIS B CA 1
ATOM 3172 C C . HIS B 1 119 ? 11.602 -11.211 6.125 1 90.12 119 HIS B C 1
ATOM 3174 O O . HIS B 1 119 ? 11.414 -11.859 5.094 1 90.12 119 HIS B O 1
ATOM 3180 N N . HIS B 1 120 ? 10.68 -10.703 6.848 1 94.5 120 HIS B N 1
ATOM 3181 C CA . HIS B 1 120 ? 9.305 -10.867 6.395 1 94.5 120 HIS B CA 1
ATOM 3182 C C . HIS B 1 120 ? 8.938 -9.82 5.348 1 94.5 120 HIS B C 1
ATOM 3184 O O . HIS B 1 120 ? 9.438 -8.695 5.387 1 94.5 120 HIS B O 1
ATOM 3190 N N . SER B 1 121 ? 8.156 -10.211 4.402 1 96.12 121 SER B N 1
ATOM 3191 C CA . SER B 1 121 ? 7.598 -9.328 3.385 1 96.12 121 SER B CA 1
ATOM 3192 C C . SER B 1 121 ? 6.074 -9.336 3.422 1 96.12 121 SER B C 1
ATOM 3194 O O . SER B 1 121 ? 5.434 -10.047 2.639 1 96.12 121 SER B O 1
ATOM 3196 N N . ILE B 1 122 ? 5.508 -8.508 4.242 1 97.69 122 ILE B N 1
ATOM 3197 C CA . ILE B 1 122 ? 4.059 -8.516 4.422 1 97.69 122 ILE B CA 1
ATOM 3198 C C . ILE B 1 122 ? 3.469 -7.211 3.877 1 97.69 122 ILE B C 1
ATOM 3200 O O . ILE B 1 122 ? 2.391 -6.789 4.301 1 97.69 122 ILE B O 1
ATOM 3204 N N . ASP B 1 123 ? 4.16 -6.5 2.994 1 97.81 123 ASP B N 1
ATOM 3205 C CA . ASP B 1 123 ? 3.701 -5.211 2.484 1 97.81 123 ASP B CA 1
ATOM 3206 C C . ASP B 1 123 ? 3.984 -5.078 0.989 1 97.81 123 ASP B C 1
ATOM 3208 O O . ASP B 1 123 ? 3.715 -4.035 0.391 1 97.81 123 ASP B O 1
ATOM 3212 N N . ASP B 1 124 ? 4.512 -6.121 0.39 1 98.44 124 ASP B N 1
ATOM 3213 C CA . ASP B 1 124 ? 4.977 -6.059 -0.992 1 98.44 124 ASP B CA 1
ATOM 3214 C C . ASP B 1 124 ? 3.812 -5.832 -1.954 1 98.44 124 ASP B C 1
ATOM 3216 O O . ASP B 1 124 ? 3.918 -5.027 -2.885 1 98.44 124 ASP B O 1
ATOM 3220 N N . LEU B 1 125 ? 2.697 -6.504 -1.743 1 98.69 125 LEU B N 1
ATOM 3221 C CA . LEU B 1 125 ? 1.544 -6.301 -2.615 1 98.69 125 LEU B CA 1
ATOM 3222 C C . LEU B 1 125 ? 1.04 -4.867 -2.521 1 98.69 125 LEU B C 1
ATOM 3224 O O . LEU B 1 125 ? 0.744 -4.238 -3.543 1 98.69 125 LEU B O 1
ATOM 3228 N N . ALA B 1 126 ? 0.946 -4.352 -1.312 1 98.38 126 ALA B N 1
ATOM 3229 C CA . ALA B 1 126 ? 0.505 -2.977 -1.092 1 98.38 126 ALA B CA 1
ATOM 3230 C C . ALA B 1 126 ? 1.414 -1.988 -1.816 1 98.38 126 ALA B C 1
ATOM 3232 O O . ALA B 1 126 ? 0.934 -1.053 -2.461 1 98.38 126 ALA B O 1
ATOM 3233 N N . ILE B 1 127 ? 2.705 -2.199 -1.714 1 98.19 127 ILE B N 1
ATOM 3234 C CA . ILE B 1 127 ? 3.686 -1.32 -2.34 1 98.19 127 ILE B CA 1
ATOM 3235 C C . ILE B 1 127 ? 3.535 -1.379 -3.859 1 98.19 127 ILE B C 1
ATOM 3237 O O . ILE B 1 127 ? 3.438 -0.343 -4.52 1 98.19 127 ILE B O 1
ATOM 3241 N N . MET B 1 128 ? 3.422 -2.549 -4.398 1 98.5 128 MET B N 1
ATOM 3242 C CA . MET B 1 128 ? 3.369 -2.725 -5.848 1 98.5 128 MET B CA 1
ATOM 3243 C C . MET B 1 128 ? 2.078 -2.146 -6.422 1 98.5 128 MET B C 1
ATOM 3245 O O . MET B 1 128 ? 2.068 -1.622 -7.535 1 98.5 128 MET B O 1
ATOM 3249 N N . ARG B 1 129 ? 0.983 -2.23 -5.672 1 98.44 129 ARG B N 1
ATOM 3250 C CA . ARG B 1 129 ? -0.297 -1.705 -6.137 1 98.44 129 ARG B CA 1
ATOM 3251 C C . ARG B 1 129 ? -0.269 -0.182 -6.211 1 98.44 129 ARG B C 1
ATOM 3253 O O . ARG B 1 129 ? -1.149 0.43 -6.82 1 98.44 129 ARG B O 1
ATOM 3260 N N . GLY B 1 130 ? 0.69 0.386 -5.543 1 97.31 130 GLY B N 1
ATOM 3261 C CA . GLY B 1 130 ? 0.832 1.833 -5.586 1 97.31 130 GLY B CA 1
ATOM 3262 C C . GLY B 1 130 ? 1.616 2.32 -6.789 1 97.31 130 GLY B C 1
ATOM 3263 O O . GLY B 1 130 ? 1.666 3.523 -7.059 1 97.31 130 GLY B O 1
ATOM 3264 N N . PHE B 1 131 ? 2.176 1.377 -7.477 1 96.5 131 PHE B N 1
ATOM 3265 C CA . PHE B 1 131 ? 3.014 1.742 -8.609 1 96.5 131 PHE B CA 1
ATOM 3266 C C . PHE B 1 131 ? 2.211 1.716 -9.906 1 96.5 131 PHE B C 1
ATOM 3268 O O . PHE B 1 131 ? 1.09 1.203 -9.938 1 96.5 131 PHE B O 1
ATOM 3275 N N . GLY B 1 132 ? 2.625 2.35 -10.992 1 91.88 132 GLY B N 1
ATOM 3276 C CA . GLY B 1 132 ? 1.952 2.447 -12.273 1 91.88 132 GLY B CA 1
ATOM 3277 C C . GLY B 1 132 ? 1.989 1.155 -13.07 1 91.88 132 GLY B C 1
ATOM 3278 O O . GLY B 1 132 ? 1.493 0.125 -12.609 1 91.88 132 GLY B O 1
ATOM 3279 N N . ASN B 1 133 ? 2.838 1.035 -13.945 1 92.94 133 ASN B N 1
ATOM 3280 C CA . ASN B 1 133 ? 2.959 0.006 -14.977 1 92.94 133 ASN B CA 1
ATOM 3281 C C . ASN B 1 133 ? 3.582 -1.271 -14.422 1 92.94 133 ASN B C 1
ATOM 3283 O O . ASN B 1 133 ? 4.738 -1.579 -14.711 1 92.94 133 ASN B O 1
ATOM 3287 N N . ILE B 1 134 ? 2.77 -2.139 -13.719 1 98.38 134 ILE B N 1
ATOM 3288 C CA . ILE B 1 134 ? 3.311 -3.418 -13.273 1 98.38 134 ILE B CA 1
ATOM 3289 C C . ILE B 1 134 ? 2.172 -4.402 -13.023 1 98.38 134 ILE B C 1
ATOM 3291 O O . ILE B 1 134 ? 1.154 -4.051 -12.422 1 98.38 134 ILE B O 1
ATOM 3295 N N . GLN B 1 135 ? 2.309 -5.559 -13.602 1 98.81 135 GLN B N 1
ATOM 3296 C CA . GLN B 1 135 ? 1.396 -6.645 -13.258 1 98.81 135 GLN B CA 1
ATOM 3297 C C . GLN B 1 135 ? 1.859 -7.375 -12 1 98.81 135 GLN B C 1
ATOM 3299 O O . GLN B 1 135 ? 3.055 -7.422 -11.711 1 98.81 135 GLN B O 1
ATOM 3304 N N . ILE B 1 136 ? 0.919 -7.875 -11.219 1 98.94 136 ILE B N 1
ATOM 3305 C CA . ILE B 1 136 ? 1.224 -8.453 -9.914 1 98.94 136 ILE B CA 1
ATOM 3306 C C . ILE B 1 136 ? 0.533 -9.812 -9.773 1 98.94 136 ILE B C 1
ATOM 3308 O O . ILE B 1 136 ? -0.697 -9.891 -9.812 1 98.94 136 ILE B O 1
ATOM 3312 N N . PHE B 1 137 ? 1.3 -10.859 -9.57 1 98.94 137 PHE B N 1
ATOM 3313 C CA . PHE B 1 137 ? 0.755 -12.211 -9.477 1 98.94 137 PHE B CA 1
ATOM 3314 C C . PHE B 1 137 ? 1.272 -12.914 -8.227 1 98.94 137 PHE B C 1
ATOM 3316 O O . PHE B 1 137 ? 2.391 -12.656 -7.777 1 98.94 137 PHE B O 1
ATOM 3323 N N . ALA B 1 138 ? 0.477 -13.805 -7.648 1 98.88 138 ALA B N 1
ATOM 3324 C CA . ALA B 1 138 ? 0.835 -14.641 -6.504 1 98.88 138 ALA B CA 1
ATOM 3325 C C . ALA B 1 138 ? 0.313 -16.062 -6.68 1 98.88 138 ALA B C 1
ATOM 3327 O O . ALA B 1 138 ? -0.814 -16.375 -6.285 1 98.88 138 ALA B O 1
ATOM 3328 N N . PRO B 1 139 ? 1.136 -16.922 -7.223 1 98.81 139 PRO B N 1
ATOM 3329 C CA . PRO B 1 139 ? 0.685 -18.297 -7.492 1 98.81 139 PRO B CA 1
ATOM 3330 C C . PRO B 1 139 ? 0.424 -19.094 -6.215 1 98.81 139 PRO B C 1
ATOM 3332 O O . PRO B 1 139 ? 1.148 -18.938 -5.227 1 98.81 139 PRO B O 1
ATOM 3335 N N . SER B 1 140 ? -0.468 -20.031 -6.293 1 98.69 140 SER B N 1
ATOM 3336 C CA . SER B 1 140 ? -0.848 -20.844 -5.141 1 98.69 140 SER B CA 1
ATOM 3337 C C . SER B 1 140 ? -0.361 -22.281 -5.293 1 98.69 140 SER B C 1
ATOM 3339 O O . SER B 1 140 ? -0.43 -23.062 -4.344 1 98.69 140 SER B O 1
ATOM 3341 N N . SER B 1 141 ? 0.155 -22.656 -6.457 1 98.44 141 SER B N 1
ATOM 3342 C CA . SER B 1 141 ? 0.578 -24.031 -6.723 1 98.44 141 SER B CA 1
ATOM 3343 C C . SER B 1 141 ? 1.655 -24.078 -7.801 1 98.44 141 SER B C 1
ATOM 3345 O O . SER B 1 141 ? 1.88 -23.094 -8.508 1 98.44 141 SER B O 1
ATOM 3347 N N . PRO B 1 142 ? 2.342 -25.234 -7.91 1 98.44 142 PRO B N 1
ATOM 3348 C CA . PRO B 1 142 ? 3.396 -25.359 -8.922 1 98.44 142 PRO B CA 1
ATOM 3349 C C . PRO B 1 142 ? 2.875 -25.188 -10.344 1 98.44 142 PRO B C 1
ATOM 3351 O O . PRO B 1 142 ? 3.48 -24.453 -11.141 1 98.44 142 PRO B O 1
ATOM 3354 N N . ARG B 1 143 ? 1.737 -25.766 -10.664 1 98.44 143 ARG B N 1
ATOM 3355 C CA . ARG B 1 143 ? 1.174 -25.672 -12 1 98.44 143 ARG B CA 1
ATOM 3356 C C . ARG B 1 143 ? 0.795 -24.234 -12.328 1 98.44 143 ARG B C 1
ATOM 3358 O O . ARG B 1 143 ? 1.074 -23.734 -13.43 1 98.44 143 ARG B O 1
ATOM 3365 N N . GLU B 1 144 ? 0.134 -23.578 -11.445 1 98.75 144 GLU B N 1
ATOM 3366 C CA . GLU B 1 144 ? -0.215 -22.172 -11.617 1 98.75 144 GLU B CA 1
ATOM 3367 C C . GLU B 1 144 ? 1.034 -21.297 -11.742 1 98.75 144 GLU B C 1
ATOM 3369 O O . GLU B 1 144 ? 1.097 -20.406 -12.578 1 98.75 144 GLU B O 1
ATOM 3374 N N .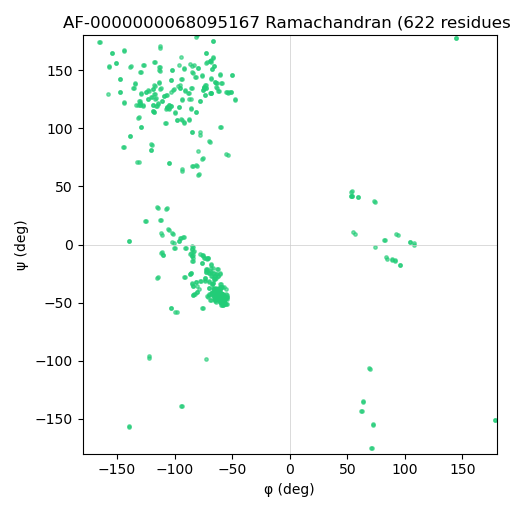 CYS B 1 145 ? 1.997 -21.578 -10.938 1 98.75 145 CYS B N 1
ATOM 3375 C CA . CYS B 1 145 ? 3.256 -20.844 -10.961 1 98.75 145 CYS B CA 1
ATOM 3376 C C . CYS B 1 145 ? 3.918 -20.938 -12.328 1 98.75 145 CYS B C 1
ATOM 3378 O O . CYS B 1 145 ? 4.324 -19.922 -12.898 1 98.75 145 CYS B O 1
ATOM 3380 N N . ARG B 1 146 ? 3.998 -22.125 -12.812 1 98.69 146 ARG B N 1
ATOM 3381 C CA . ARG B 1 146 ? 4.609 -22.344 -14.117 1 98.69 146 ARG B CA 1
ATOM 3382 C C . ARG B 1 146 ? 3.902 -21.531 -15.195 1 98.69 146 ARG B C 1
ATOM 3384 O O . ARG B 1 146 ? 4.551 -20.859 -15.992 1 98.69 146 ARG B O 1
ATOM 3391 N N . GLN B 1 147 ? 2.656 -21.562 -15.195 1 98.88 147 GLN B N 1
ATOM 3392 C CA . GLN B 1 147 ? 1.889 -20.875 -16.234 1 98.88 147 GLN B CA 1
ATOM 3393 C C . GLN B 1 147 ? 1.994 -19.359 -16.078 1 98.88 147 GLN B C 1
ATOM 3395 O O . GLN B 1 147 ? 2.051 -18.641 -17.078 1 98.88 147 GLN B O 1
ATOM 3400 N N . ILE B 1 148 ? 2.018 -18.859 -14.859 1 98.94 148 ILE B N 1
ATOM 3401 C CA . ILE B 1 148 ? 2.209 -17.422 -14.602 1 98.94 148 ILE B CA 1
ATOM 3402 C C . ILE B 1 148 ? 3.568 -16.984 -15.148 1 98.94 148 ILE B C 1
ATOM 3404 O O . ILE B 1 148 ? 3.676 -15.945 -15.797 1 98.94 148 ILE B O 1
ATOM 3408 N N . ILE B 1 149 ? 4.594 -17.797 -14.875 1 98.88 149 ILE B N 1
ATOM 3409 C CA . ILE B 1 149 ? 5.941 -17.453 -15.32 1 98.88 149 ILE B CA 1
ATOM 3410 C C . ILE B 1 149 ? 6.004 -17.453 -16.844 1 98.88 149 ILE B C 1
ATOM 3412 O O . ILE B 1 149 ? 6.57 -16.547 -17.453 1 98.88 149 ILE B O 1
ATOM 3416 N N . ASP B 1 150 ? 5.41 -18.484 -17.453 1 98.81 150 ASP B N 1
ATOM 3417 C CA . ASP B 1 150 ? 5.379 -18.547 -18.906 1 98.81 150 ASP B CA 1
ATOM 3418 C C . ASP B 1 150 ? 4.707 -17.297 -19.484 1 98.81 150 ASP B C 1
ATOM 3420 O O . ASP B 1 150 ? 5.215 -16.688 -20.438 1 98.81 150 ASP B O 1
ATOM 3424 N N . TYR B 1 151 ? 3.609 -16.906 -18.938 1 98.88 151 TYR B N 1
ATOM 3425 C CA . TYR B 1 151 ? 2.926 -15.688 -19.375 1 98.88 151 TYR B CA 1
ATOM 3426 C C . TYR B 1 151 ? 3.826 -14.469 -19.203 1 98.88 151 TYR B C 1
ATOM 3428 O O . TYR B 1 151 ? 3.959 -13.656 -20.109 1 98.88 151 TYR B O 1
ATOM 3436 N N . ALA B 1 152 ? 4.402 -14.352 -18.016 1 98.81 152 ALA B N 1
ATOM 3437 C CA . ALA B 1 152 ? 5.215 -13.188 -17.688 1 98.81 152 ALA B CA 1
ATOM 3438 C C . ALA B 1 152 ? 6.383 -13.039 -18.656 1 98.81 152 ALA B C 1
ATOM 3440 O O . ALA B 1 152 ? 6.699 -11.93 -19.094 1 98.81 152 ALA B O 1
ATOM 3441 N N . LEU B 1 153 ? 7.035 -14.117 -18.984 1 98.62 153 LEU B N 1
ATOM 3442 C CA . LEU B 1 153 ? 8.203 -14.078 -19.859 1 98.62 153 LEU B CA 1
ATOM 3443 C C . LEU B 1 153 ? 7.809 -13.688 -21.266 1 98.62 153 LEU B C 1
ATOM 3445 O O . LEU B 1 153 ? 8.609 -13.102 -22 1 98.62 153 LEU B O 1
ATOM 3449 N N . ALA B 1 154 ? 6.574 -13.984 -21.641 1 98.19 154 ALA B N 1
ATOM 3450 C CA . ALA B 1 154 ? 6.086 -13.641 -22.984 1 98.19 154 ALA B CA 1
ATOM 3451 C C . ALA B 1 154 ? 5.547 -12.211 -23.016 1 98.19 154 ALA B C 1
ATOM 3453 O O . ALA B 1 154 ? 5.527 -11.57 -24.062 1 98.19 154 ALA B O 1
ATOM 3454 N N . TYR B 1 155 ? 5.137 -11.703 -21.906 1 98.19 155 TYR B N 1
ATOM 3455 C CA . TYR B 1 155 ? 4.562 -10.367 -21.781 1 98.19 155 TYR B CA 1
ATOM 3456 C C . TYR B 1 155 ? 5.645 -9.297 -21.875 1 98.19 155 TYR B C 1
ATOM 3458 O O . TYR B 1 155 ? 6.734 -9.461 -21.328 1 98.19 155 TYR B O 1
ATOM 3466 N N . GLN B 1 156 ? 5.363 -8.25 -22.672 1 97.69 156 GLN B N 1
ATOM 3467 C CA . GLN B 1 156 ? 6.277 -7.117 -22.766 1 97.69 156 GLN B CA 1
ATOM 3468 C C . GLN B 1 156 ? 5.914 -6.039 -21.75 1 97.69 156 GLN B C 1
ATOM 3470 O O . GLN B 1 156 ? 4.977 -5.27 -21.953 1 97.69 156 GLN B O 1
ATOM 3475 N N . GLY B 1 157 ? 6.695 -5.922 -20.641 1 97.75 157 GLY B N 1
ATOM 3476 C CA . GLY B 1 157 ? 6.449 -4.957 -19.578 1 97.75 157 GLY B CA 1
ATOM 3477 C C . GLY B 1 157 ? 6.793 -5.488 -18.188 1 97.75 157 GLY B C 1
ATOM 3478 O O . GLY B 1 157 ? 7.219 -6.637 -18.047 1 97.75 157 GLY B O 1
ATOM 3479 N N . PRO B 1 158 ? 6.641 -4.68 -17.188 1 98.69 158 PRO B N 1
ATOM 3480 C CA . PRO B 1 158 ? 7.016 -5.059 -15.82 1 98.69 158 PRO B CA 1
ATOM 3481 C C . PRO B 1 158 ? 6.027 -6.031 -15.188 1 98.69 158 PRO B C 1
ATOM 3483 O O . PRO B 1 158 ? 4.812 -5.875 -15.352 1 98.69 158 PRO B O 1
ATOM 3486 N N . VAL B 1 159 ? 6.559 -7.043 -14.547 1 98.94 159 VAL B N 1
ATOM 3487 C CA . VAL B 1 159 ? 5.762 -8.016 -13.805 1 98.94 159 VAL B CA 1
ATOM 3488 C C . VAL B 1 159 ? 6.414 -8.297 -12.453 1 98.94 159 VAL B C 1
ATOM 3490 O O . VAL B 1 159 ? 7.637 -8.43 -12.359 1 98.94 159 VAL B O 1
ATOM 3493 N N . TYR B 1 160 ? 5.652 -8.305 -11.453 1 98.94 160 TYR B N 1
ATOM 3494 C CA . TYR B 1 160 ? 6.059 -8.812 -10.148 1 98.94 160 TYR B CA 1
ATOM 3495 C C . TYR B 1 160 ? 5.355 -10.133 -9.828 1 98.94 160 TYR B C 1
ATOM 3497 O O . TYR B 1 160 ? 4.129 -10.227 -9.922 1 98.94 160 TYR B O 1
ATOM 3505 N N . ILE B 1 161 ? 6.105 -11.109 -9.484 1 98.94 161 ILE B N 1
ATOM 3506 C CA . ILE B 1 161 ? 5.562 -12.406 -9.078 1 98.94 161 ILE B CA 1
ATOM 3507 C C . ILE B 1 161 ? 5.969 -12.711 -7.637 1 98.94 161 ILE B C 1
ATOM 3509 O O . ILE B 1 161 ? 7.148 -12.898 -7.344 1 98.94 161 ILE B O 1
ATOM 3513 N N . ARG B 1 162 ? 5.012 -12.773 -6.746 1 98.81 162 ARG B N 1
ATOM 3514 C CA . ARG B 1 162 ? 5.184 -13.062 -5.328 1 98.81 162 ARG B CA 1
ATOM 3515 C C . ARG B 1 162 ? 5.199 -14.57 -5.078 1 98.81 162 ARG B C 1
ATOM 3517 O O . ARG B 1 162 ? 4.191 -15.25 -5.281 1 98.81 162 ARG B O 1
ATOM 3524 N N . MET B 1 163 ? 6.277 -15.062 -4.594 1 98.06 163 MET B N 1
ATOM 3525 C CA . MET B 1 163 ? 6.434 -16.5 -4.473 1 98.06 163 MET B CA 1
ATOM 3526 C C . MET B 1 163 ? 6.598 -16.906 -3.012 1 98.06 163 MET B C 1
ATOM 3528 O O . MET B 1 163 ? 7.316 -16.25 -2.256 1 98.06 163 MET B O 1
ATOM 3532 N N . ASP B 1 164 ? 5.918 -17.984 -2.666 1 97.19 164 ASP B N 1
ATOM 3533 C CA . ASP B 1 164 ? 6.07 -18.562 -1.336 1 97.19 164 ASP B CA 1
ATOM 3534 C C . ASP B 1 164 ? 7.418 -19.266 -1.191 1 97.19 164 ASP B C 1
ATOM 3536 O O . ASP B 1 164 ? 8 -19.703 -2.182 1 97.19 164 ASP B O 1
ATOM 3540 N N . GLY B 1 165 ? 7.906 -19.406 0.033 1 95.44 165 GLY B N 1
ATOM 3541 C CA . GLY B 1 165 ? 9.242 -19.938 0.27 1 95.44 165 GLY B CA 1
ATOM 3542 C C . GLY B 1 165 ? 9.234 -21.406 0.687 1 95.44 165 GLY B C 1
ATOM 3543 O O . GLY B 1 165 ? 10.289 -21.969 0.995 1 95.44 165 GLY B O 1
ATOM 3544 N N . LYS B 1 166 ? 8.078 -22 0.758 1 95.19 166 LYS B N 1
ATOM 3545 C CA . LYS B 1 166 ? 7.953 -23.422 1.098 1 95.19 166 LYS B CA 1
ATOM 3546 C C . LYS B 1 166 ? 7.336 -24.203 -0.054 1 95.19 166 LYS B C 1
ATOM 3548 O O . LYS B 1 166 ? 6.684 -23.641 -0.928 1 95.19 166 LYS B O 1
ATOM 3553 N N . ALA B 1 167 ? 7.641 -25.5 0.007 1 96.88 167 ALA B N 1
ATOM 3554 C CA . ALA B 1 167 ? 7.012 -26.375 -0.988 1 96.88 167 ALA B CA 1
ATOM 3555 C C . ALA B 1 167 ? 5.492 -26.359 -0.849 1 96.88 167 ALA B C 1
ATOM 3557 O O . ALA B 1 167 ? 4.965 -26.375 0.265 1 96.88 167 ALA B O 1
ATOM 3558 N N . LEU B 1 168 ? 4.84 -26.188 -1.965 1 97.69 168 LEU B N 1
ATOM 3559 C CA . LEU B 1 168 ? 3.381 -26.188 -1.986 1 97.69 168 LEU B CA 1
ATOM 3560 C C . LEU B 1 168 ? 2.848 -27.391 -2.762 1 97.69 168 LEU B C 1
ATOM 3562 O O . LEU B 1 168 ? 3.412 -27.766 -3.789 1 97.69 168 LEU B O 1
ATOM 3566 N N . PRO B 1 169 ? 1.791 -28 -2.256 1 97 169 PRO B N 1
ATOM 3567 C CA . PRO B 1 169 ? 1.141 -29.047 -3.049 1 97 169 PRO B CA 1
ATOM 3568 C C . PRO B 1 169 ? 0.425 -28.5 -4.277 1 97 169 PRO B C 1
ATOM 3570 O O . PRO B 1 169 ? 0.132 -27.297 -4.344 1 97 169 PRO B O 1
ATOM 3573 N N . GLU B 1 170 ? 0.22 -29.391 -5.242 1 97.5 170 GLU B N 1
ATOM 3574 C CA . GLU B 1 170 ? -0.596 -29 -6.387 1 97.5 170 GLU B CA 1
ATOM 3575 C C . GLU B 1 170 ? -2.053 -28.797 -5.98 1 97.5 170 GLU B C 1
ATOM 3577 O O . GLU B 1 170 ? -2.578 -29.531 -5.141 1 97.5 170 GLU B O 1
ATOM 3582 N N . LEU B 1 171 ? -2.648 -27.812 -6.578 1 97 171 LEU B N 1
ATOM 3583 C CA . LEU B 1 171 ? -4.031 -27.469 -6.273 1 97 171 LEU B CA 1
ATOM 3584 C C . LEU B 1 171 ? -4.93 -27.703 -7.48 1 97 171 LEU B C 1
ATOM 3586 O O . LEU B 1 171 ? -6.117 -28 -7.324 1 97 171 LEU B O 1
ATOM 3590 N N . TYR B 1 172 ? -4.367 -27.609 -8.719 1 97.25 172 TYR B N 1
ATOM 3591 C CA . TYR B 1 172 ? -5.16 -27.594 -9.945 1 97.25 172 TYR B CA 1
ATOM 3592 C C . TYR B 1 172 ? -4.914 -28.844 -10.773 1 97.25 172 TYR B C 1
ATOM 3594 O O . TYR B 1 172 ? -3.838 -29.438 -10.695 1 97.25 172 TYR B O 1
ATOM 3602 N N . ASP B 1 173 ? -5.922 -29.219 -11.555 1 96.19 173 ASP B N 1
ATOM 3603 C CA . ASP B 1 173 ? -5.758 -30.344 -12.461 1 96.19 173 ASP B CA 1
ATOM 3604 C C . ASP B 1 173 ? -5.039 -29.922 -13.742 1 96.19 173 ASP B C 1
ATOM 3606 O O . ASP B 1 173 ? -4.656 -28.766 -13.891 1 96.19 173 ASP B O 1
ATOM 3610 N N . GLU B 1 174 ? -4.824 -30.812 -14.586 1 96.12 174 GLU B N 1
ATOM 3611 C CA . GLU B 1 174 ? -4.035 -30.578 -15.797 1 96.12 174 GLU B CA 1
ATOM 3612 C C . GLU B 1 174 ? -4.746 -29.609 -16.734 1 96.12 174 GLU B C 1
ATOM 3614 O O . GLU B 1 174 ? -4.113 -29.016 -17.609 1 96.12 174 GLU B O 1
ATOM 3619 N N . GLY B 1 175 ? -6.023 -29.438 -16.594 1 97.31 175 GLY B N 1
ATOM 3620 C CA . GLY B 1 175 ? -6.805 -28.594 -17.484 1 97.31 175 GLY B CA 1
ATOM 3621 C C . GLY B 1 175 ? -6.754 -27.125 -17.094 1 97.31 175 GLY B C 1
ATOM 3622 O O . GLY B 1 175 ? -7.191 -26.266 -17.844 1 97.31 175 GLY B O 1
ATOM 3623 N N . TYR B 1 176 ? -6.152 -26.844 -15.984 1 97.94 176 TYR B N 1
ATOM 3624 C CA . TYR B 1 176 ? -6.066 -25.469 -15.531 1 97.94 176 TYR B CA 1
ATOM 3625 C C . TYR B 1 176 ? -5.266 -24.609 -16.516 1 97.94 176 TYR B C 1
ATOM 3627 O O . TYR B 1 176 ? -4.23 -25.047 -17.016 1 97.94 176 TYR B O 1
ATOM 3635 N N . ARG B 1 177 ? -5.789 -23.422 -16.828 1 98.56 177 ARG B N 1
ATOM 3636 C CA . ARG B 1 177 ? -5.113 -22.422 -17.641 1 98.56 177 ARG B CA 1
ATOM 3637 C C . ARG B 1 177 ? -5.141 -21.062 -16.969 1 98.56 177 ARG B C 1
ATOM 3639 O O . ARG B 1 177 ? -6.211 -20.531 -16.641 1 98.56 177 ARG B O 1
ATOM 3646 N N . PHE B 1 178 ? -3.986 -20.531 -16.781 1 98.75 178 PHE B N 1
ATOM 3647 C CA . PHE B 1 178 ? -3.887 -19.219 -16.172 1 98.75 178 PHE B CA 1
ATOM 3648 C C . PHE B 1 178 ? -4.273 -18.125 -17.172 1 98.75 178 PHE B C 1
ATOM 3650 O O . PHE B 1 178 ? -3.834 -18.156 -18.328 1 98.75 178 PHE B O 1
ATOM 3657 N N . VAL B 1 179 ? -5.094 -17.203 -16.781 1 98.75 179 VAL B N 1
ATOM 3658 C CA . VAL B 1 179 ? -5.449 -15.992 -17.516 1 98.75 179 VAL B CA 1
ATOM 3659 C C . VAL B 1 179 ? -5.242 -14.766 -16.641 1 98.75 179 VAL B C 1
ATOM 3661 O O . VAL B 1 179 ? -5.828 -14.672 -15.555 1 98.75 179 VAL B O 1
ATOM 3664 N N . PRO B 1 180 ? -4.355 -13.828 -17.062 1 98.69 180 PRO B N 1
ATOM 3665 C CA . PRO B 1 180 ? -4.176 -12.617 -16.25 1 98.69 180 PRO B CA 1
ATOM 3666 C C . PRO B 1 180 ? -5.496 -11.906 -15.953 1 98.69 180 PRO B C 1
ATOM 3668 O O . PRO B 1 180 ? -6.312 -11.711 -16.859 1 98.69 180 PRO B O 1
ATOM 3671 N N . GLY B 1 181 ? -5.723 -11.578 -14.727 1 98.75 181 GLY B N 1
ATOM 3672 C CA . GLY B 1 181 ? -6.918 -10.859 -14.305 1 98.75 181 GLY B CA 1
ATOM 3673 C C . GLY B 1 181 ? -8.016 -11.773 -13.805 1 98.75 181 GLY B C 1
ATOM 3674 O O . GLY B 1 181 ? -8.922 -11.336 -13.086 1 98.75 181 GLY B O 1
ATOM 3675 N N . ALA B 1 182 ? -7.953 -13.023 -14.117 1 98.62 182 ALA B N 1
ATOM 3676 C CA . ALA B 1 182 ? -9.031 -13.945 -13.781 1 98.62 182 ALA B CA 1
ATOM 3677 C C . ALA B 1 182 ? -9 -14.305 -12.305 1 98.62 182 ALA B C 1
ATOM 3679 O O . ALA B 1 182 ? -7.934 -14.367 -11.695 1 98.62 182 ALA B O 1
ATOM 3680 N N . VAL B 1 183 ? -10.125 -14.5 -11.711 1 98.56 183 VAL B N 1
ATOM 3681 C CA . VAL B 1 183 ? -10.281 -15.133 -10.406 1 98.56 183 VAL B CA 1
ATOM 3682 C C . VAL B 1 183 ? -10.758 -16.578 -10.586 1 98.56 183 VAL B C 1
ATOM 3684 O O . VAL B 1 183 ? -11.398 -16.906 -11.586 1 98.56 183 VAL B O 1
ATOM 3687 N N . VAL B 1 184 ? -10.406 -17.453 -9.688 1 98.62 184 VAL B N 1
ATOM 3688 C CA . VAL B 1 184 ? -10.672 -18.875 -9.844 1 98.62 184 VAL B CA 1
ATOM 3689 C C . VAL B 1 184 ? -11.594 -19.359 -8.727 1 98.62 184 VAL B C 1
ATOM 3691 O O . VAL B 1 184 ? -11.203 -19.375 -7.559 1 98.62 184 VAL B O 1
ATOM 3694 N N . THR B 1 185 ? -12.797 -19.766 -9.07 1 98.62 185 THR B N 1
ATOM 3695 C CA . THR B 1 185 ? -13.68 -20.391 -8.086 1 98.62 185 THR B CA 1
ATOM 3696 C C . THR B 1 185 ? -13.32 -21.875 -7.914 1 98.62 185 THR B C 1
ATOM 3698 O O . THR B 1 185 ? -13.469 -22.656 -8.852 1 98.62 185 THR B O 1
ATOM 3701 N N . LEU B 1 186 ? -12.859 -22.219 -6.773 1 98.44 186 LEU B N 1
ATOM 3702 C CA . LEU B 1 186 ? -12.414 -23.594 -6.504 1 98.44 186 LEU B CA 1
ATOM 3703 C C . LEU B 1 186 ? -13.562 -24.438 -5.953 1 98.44 186 LEU B C 1
ATOM 3705 O O . LEU B 1 186 ? -13.531 -25.656 -6.051 1 98.44 186 LEU B O 1
ATOM 3709 N N . ARG B 1 187 ? -14.492 -23.781 -5.289 1 97.88 187 ARG B N 1
ATOM 3710 C CA . ARG B 1 187 ? -15.68 -24.406 -4.711 1 97.88 187 ARG B CA 1
ATOM 3711 C C . ARG B 1 187 ? -16.875 -23.453 -4.738 1 97.88 187 ARG B C 1
ATOM 3713 O O . ARG B 1 187 ? -16.719 -22.266 -4.441 1 97.88 187 ARG B O 1
ATOM 3720 N N . GLU B 1 188 ? -17.984 -23.938 -5.203 1 97.88 188 GLU B N 1
ATOM 3721 C CA . GLU B 1 188 ? -19.219 -23.156 -5.141 1 97.88 188 GLU B CA 1
ATOM 3722 C C . GLU B 1 188 ? -19.906 -23.328 -3.795 1 97.88 188 GLU B C 1
ATOM 3724 O O . GLU B 1 188 ? -19.953 -24.438 -3.258 1 97.88 188 GLU B O 1
ATOM 3729 N N . GLY B 1 189 ? -20.328 -22.172 -3.266 1 97.38 189 GLY B N 1
ATOM 3730 C CA . GLY B 1 189 ? -21.062 -22.188 -2.016 1 97.38 189 GLY B CA 1
ATOM 3731 C C . GLY B 1 189 ? -22.219 -21.203 -1.986 1 97.38 189 GLY B C 1
ATOM 3732 O O . GLY B 1 189 ? -22.812 -20.891 -3.025 1 97.38 189 GLY B O 1
ATOM 3733 N N . GLU B 1 190 ? -22.641 -20.797 -0.8 1 93.12 190 GLU B N 1
ATOM 3734 C CA . GLU B 1 190 ? -23.844 -19.984 -0.657 1 93.12 190 GLU B CA 1
ATOM 3735 C C . GLU B 1 190 ? -23.547 -18.672 0.043 1 93.12 190 GLU B C 1
ATOM 3737 O O . GLU B 1 190 ? -22.859 -17.812 -0.512 1 93.12 190 GLU B O 1
ATOM 3742 N N . GLU B 1 191 ? -23.75 -18.609 1.333 1 96.19 191 GLU B N 1
ATOM 3743 C CA . GLU B 1 191 ? -23.812 -17.359 2.084 1 96.19 191 GLU B CA 1
ATOM 3744 C C . GLU B 1 191 ? -22.422 -16.906 2.535 1 96.19 191 GLU B C 1
ATOM 3746 O O . GLU B 1 191 ? -22.25 -15.789 3.012 1 96.19 191 GLU B O 1
ATOM 3751 N N . LEU B 1 192 ? -21.406 -17.734 2.346 1 98.56 192 LEU B N 1
ATOM 3752 C CA . LEU B 1 192 ? -20.047 -17.453 2.809 1 98.56 192 LEU B CA 1
ATOM 3753 C C . LEU B 1 192 ? -19.047 -17.641 1.677 1 98.56 192 LEU B C 1
ATOM 3755 O O . LEU B 1 192 ? -19.078 -18.641 0.958 1 98.56 192 LEU B O 1
ATOM 3759 N N . ALA B 1 193 ? -18.203 -16.641 1.506 1 98.88 193 ALA B N 1
ATOM 3760 C CA . ALA B 1 193 ? -17.094 -16.781 0.573 1 98.88 193 ALA B CA 1
ATOM 3761 C C . ALA B 1 193 ? -15.758 -16.641 1.291 1 98.88 193 ALA B C 1
ATOM 3763 O O . ALA B 1 193 ? -15.602 -15.773 2.162 1 98.88 193 ALA B O 1
ATOM 3764 N N . LEU B 1 194 ? -14.859 -17.5 1.022 1 98.94 194 LEU B N 1
ATOM 3765 C CA . LEU B 1 194 ? -13.461 -17.422 1.418 1 98.94 194 LEU B CA 1
ATOM 3766 C C . LEU B 1 194 ? -12.578 -17.078 0.222 1 98.94 194 LEU B C 1
ATOM 3768 O O . LEU B 1 194 ? -12.547 -17.828 -0.763 1 98.94 194 LEU B O 1
ATOM 3772 N N . VAL B 1 195 ? -11.883 -15.961 0.262 1 99 195 VAL B N 1
ATOM 3773 C CA . VAL B 1 195 ? -11.07 -15.469 -0.841 1 99 195 VAL B CA 1
ATOM 3774 C C . VAL B 1 195 ? -9.609 -15.406 -0.413 1 99 195 VAL B C 1
ATOM 3776 O O . VAL B 1 195 ? -9.281 -14.859 0.647 1 99 195 VAL B O 1
ATOM 3779 N N . ALA B 1 196 ? -8.719 -15.961 -1.175 1 98.94 196 ALA B N 1
ATOM 3780 C CA . ALA B 1 196 ? -7.309 -15.992 -0.78 1 98.94 196 ALA B CA 1
ATOM 3781 C C . ALA B 1 196 ? -6.395 -15.836 -1.991 1 98.94 196 ALA B C 1
ATOM 3783 O O . ALA B 1 196 ? -6.859 -15.859 -3.135 1 98.94 196 ALA B O 1
ATOM 3784 N N . THR B 1 197 ? -5.141 -15.586 -1.798 1 98.94 197 THR B N 1
ATOM 3785 C CA . THR B 1 197 ? -4.09 -15.5 -2.805 1 98.94 197 THR B CA 1
ATOM 3786 C C . THR B 1 197 ? -2.816 -16.188 -2.318 1 98.94 197 THR B C 1
ATOM 3788 O O . THR B 1 197 ? -2.584 -16.297 -1.112 1 98.94 197 THR B O 1
ATOM 3791 N N . GLY B 1 198 ? -1.992 -16.672 -3.26 1 98.62 198 GLY B N 1
ATOM 3792 C CA . GLY B 1 198 ? -0.753 -17.328 -2.873 1 98.62 198 GLY B CA 1
ATOM 3793 C C . GLY B 1 198 ? -0.975 -18.578 -2.045 1 98.62 198 GLY B C 1
ATOM 3794 O O . GLY B 1 198 ? -1.937 -19.328 -2.271 1 98.62 198 GLY B O 1
ATOM 3795 N N . SER B 1 199 ? -0.159 -18.844 -1.11 1 98.12 199 SER B N 1
ATOM 3796 C CA . SER B 1 199 ? -0.157 -20.094 -0.381 1 98.12 199 SER B CA 1
ATOM 3797 C C . SER B 1 199 ? -1.358 -20.203 0.552 1 98.12 199 SER B C 1
ATOM 3799 O O . SER B 1 199 ? -1.759 -21.297 0.939 1 98.12 199 SER B O 1
ATOM 3801 N N . THR B 1 200 ? -1.982 -19.094 0.937 1 98.81 200 THR B N 1
ATOM 3802 C CA . THR B 1 200 ? -3.107 -19.125 1.863 1 98.81 200 THR B CA 1
ATOM 3803 C C . THR B 1 200 ? -4.348 -19.703 1.187 1 98.81 200 THR B C 1
ATOM 3805 O O . THR B 1 200 ? -5.34 -20.016 1.853 1 98.81 200 THR B O 1
ATOM 3808 N N . VAL B 1 201 ? -4.312 -19.844 -0.129 1 98.88 201 VAL B N 1
ATOM 3809 C CA . VAL B 1 201 ? -5.395 -20.547 -0.821 1 98.88 201 VAL B CA 1
ATOM 3810 C C . VAL B 1 201 ? -5.574 -21.938 -0.232 1 98.88 201 VAL B C 1
ATOM 3812 O O . VAL B 1 201 ? -6.699 -22.422 -0.096 1 98.88 201 VAL B O 1
ATOM 3815 N N . HIS B 1 202 ? -4.473 -22.594 0.125 1 98.69 202 HIS B N 1
ATOM 3816 C CA . HIS B 1 202 ? -4.551 -23.906 0.75 1 98.69 202 HIS B CA 1
ATOM 3817 C C . HIS B 1 202 ? -5.297 -23.844 2.078 1 98.69 202 HIS B C 1
ATOM 3819 O O . HIS B 1 202 ? -6.059 -24.75 2.414 1 98.69 202 HIS B O 1
ATOM 3825 N N . GLU B 1 203 ? -5.082 -22.75 2.873 1 98.81 203 GLU B N 1
ATOM 3826 C CA . GLU B 1 203 ? -5.777 -22.562 4.145 1 98.81 203 GLU B CA 1
ATOM 3827 C C . GLU B 1 203 ? -7.285 -22.469 3.939 1 98.81 203 GLU B C 1
ATOM 3829 O O . GLU B 1 203 ? -8.062 -23.078 4.68 1 98.81 203 GLU B O 1
ATOM 3834 N N . VAL B 1 204 ? -7.68 -21.719 2.916 1 98.88 204 VAL B N 1
ATOM 3835 C CA . VAL B 1 204 ? -9.117 -21.5 2.762 1 98.88 204 VAL B CA 1
ATOM 3836 C C . VAL B 1 204 ? -9.758 -22.734 2.139 1 98.88 204 VAL B C 1
ATOM 3838 O O . VAL B 1 204 ? -10.922 -23.047 2.414 1 98.88 204 VAL B O 1
ATOM 3841 N N . VAL B 1 205 ? -9.062 -23.484 1.28 1 98.81 205 VAL B N 1
ATOM 3842 C CA . VAL B 1 205 ? -9.57 -24.766 0.775 1 98.81 205 VAL B CA 1
ATOM 3843 C C . VAL B 1 205 ? -9.805 -25.719 1.938 1 98.81 205 VAL B C 1
ATOM 3845 O O . VAL B 1 205 ? -10.875 -26.328 2.043 1 98.81 205 VAL B O 1
ATOM 3848 N N . ASP B 1 206 ? -8.797 -25.828 2.852 1 98.81 206 ASP B N 1
ATOM 3849 C CA . ASP B 1 206 ? -8.914 -26.688 4.02 1 98.81 206 ASP B CA 1
ATOM 3850 C C . ASP B 1 206 ? -10.023 -26.203 4.953 1 98.81 206 ASP B C 1
ATOM 3852 O O . ASP B 1 206 ? -10.773 -27.016 5.508 1 98.81 206 ASP B O 1
ATOM 3856 N N . ALA B 1 207 ? -10.102 -24.891 5.164 1 98.88 207 ALA B N 1
ATOM 3857 C CA . ALA B 1 207 ? -11.148 -24.312 6.004 1 98.88 207 ALA B CA 1
ATOM 3858 C C . ALA B 1 207 ? -12.531 -24.641 5.449 1 98.88 207 ALA B C 1
ATOM 3860 O O . ALA B 1 207 ? -13.453 -24.953 6.207 1 98.88 207 ALA B O 1
ATOM 3861 N N . ALA B 1 208 ? -12.672 -24.531 4.125 1 98.81 208 ALA B N 1
ATOM 3862 C CA . ALA B 1 208 ? -13.953 -24.844 3.482 1 98.81 208 ALA B CA 1
ATOM 3863 C C . ALA B 1 208 ? -14.352 -26.297 3.711 1 98.81 208 ALA B C 1
ATOM 3865 O O . ALA B 1 208 ? -15.531 -26.609 3.877 1 98.81 208 ALA B O 1
ATOM 3866 N N . ALA B 1 209 ? -13.352 -27.203 3.666 1 98.62 209 ALA B N 1
ATOM 3867 C CA . ALA B 1 209 ? -13.625 -28.609 3.947 1 98.62 209 ALA B CA 1
ATOM 3868 C C . ALA B 1 209 ? -14.125 -28.797 5.375 1 98.62 209 ALA B C 1
ATOM 3870 O O . ALA B 1 209 ? -15.086 -29.531 5.609 1 98.62 209 ALA B O 1
ATOM 3871 N N . LEU B 1 210 ? -13.484 -28.109 6.312 1 98.62 210 LEU B N 1
ATOM 3872 C CA . LEU B 1 210 ? -13.914 -28.172 7.707 1 98.62 210 LEU B CA 1
ATOM 3873 C C . LEU B 1 210 ? -15.336 -27.641 7.855 1 98.62 210 LEU B C 1
ATOM 3875 O O . LEU B 1 210 ? -16.156 -28.203 8.578 1 98.62 210 LEU B O 1
ATOM 3879 N N . LEU B 1 211 ? -15.648 -26.578 7.188 1 98.56 211 LEU B N 1
ATOM 3880 C CA . LEU B 1 211 ? -16.969 -25.953 7.23 1 98.56 211 LEU B CA 1
ATOM 3881 C C . LEU B 1 211 ? -18.016 -26.875 6.633 1 98.56 211 LEU B C 1
ATOM 3883 O O . LEU B 1 211 ? -19.141 -26.984 7.152 1 98.56 211 LEU B O 1
ATOM 3887 N N . ALA B 1 212 ? -17.641 -27.547 5.547 1 98.25 212 ALA B N 1
ATOM 3888 C CA . ALA B 1 212 ? -18.562 -28.484 4.91 1 98.25 212 ALA B CA 1
ATOM 3889 C C . ALA B 1 212 ? -18.953 -29.594 5.871 1 98.25 212 ALA B C 1
ATOM 3891 O O . ALA B 1 212 ? -20.094 -30.047 5.879 1 98.25 212 ALA B O 1
ATOM 3892 N N . ASP B 1 213 ? -17.969 -30.031 6.605 1 97.81 213 ASP B N 1
ATOM 3893 C CA . ASP B 1 213 ? -18.234 -31.062 7.609 1 97.81 213 ASP B CA 1
ATOM 3894 C C . ASP B 1 213 ? -19.25 -30.578 8.641 1 97.81 213 ASP B C 1
ATOM 3896 O O . ASP B 1 213 ? -19.969 -31.375 9.242 1 97.81 213 ASP B O 1
ATOM 3900 N N . ALA B 1 214 ? -19.344 -29.312 8.812 1 96.5 214 ALA B N 1
ATOM 3901 C CA . ALA B 1 214 ? -20.281 -28.703 9.758 1 96.5 214 ALA B CA 1
ATOM 3902 C C . ALA B 1 214 ? -21.562 -28.266 9.07 1 96.5 214 ALA B C 1
ATOM 3904 O O . ALA B 1 214 ? -22.391 -27.594 9.664 1 96.5 214 ALA B O 1
ATOM 3905 N N . GLY B 1 215 ? -21.688 -28.531 7.801 1 97 215 GLY B N 1
ATOM 3906 C CA . GLY B 1 215 ? -22.906 -28.281 7.066 1 97 215 GLY B CA 1
ATOM 3907 C C . GLY B 1 215 ? -22.922 -26.906 6.395 1 97 215 GLY B C 1
ATOM 3908 O O . GLY B 1 215 ? -23.969 -26.453 5.93 1 97 215 GLY B O 1
ATOM 3909 N N . ILE B 1 216 ? -21.844 -26.219 6.395 1 97.81 216 ILE B N 1
ATOM 3910 C CA . ILE B 1 216 ? -21.734 -24.906 5.781 1 97.81 216 ILE B CA 1
ATOM 3911 C C . ILE B 1 216 ? -20.969 -25 4.469 1 97.81 216 ILE B C 1
ATOM 3913 O O . ILE B 1 216 ? -19.812 -25.422 4.453 1 97.81 216 ILE B O 1
ATOM 3917 N N . GLN B 1 217 ? -21.625 -24.672 3.396 1 98.25 217 GLN B N 1
ATOM 3918 C CA . GLN B 1 217 ? -20.969 -24.688 2.092 1 98.25 217 GLN B CA 1
ATOM 3919 C C . GLN B 1 217 ? -20.438 -23.312 1.727 1 98.25 217 GLN B C 1
ATOM 3921 O O . GLN B 1 217 ? -21.203 -22.406 1.388 1 98.25 217 GLN B O 1
ATOM 3926 N N . ALA B 1 218 ? -19.172 -23.172 1.771 1 98.62 218 ALA B N 1
ATOM 3927 C CA . ALA B 1 218 ? -18.531 -21.891 1.476 1 98.62 218 ALA B CA 1
ATOM 3928 C C . ALA B 1 218 ? -18.078 -21.828 0.022 1 98.62 218 ALA B C 1
ATOM 3930 O O . ALA B 1 218 ? -17.578 -22.812 -0.519 1 98.62 218 ALA B O 1
ATOM 3931 N N . THR B 1 219 ? -18.297 -20.688 -0.641 1 98.81 219 THR B N 1
ATOM 3932 C CA . THR B 1 219 ? -17.594 -20.406 -1.891 1 98.81 219 THR B CA 1
ATOM 3933 C C . THR B 1 219 ? -16.109 -20.156 -1.642 1 98.81 219 THR B C 1
ATOM 3935 O O . THR B 1 219 ? -15.742 -19.453 -0.701 1 98.81 219 THR B O 1
ATOM 3938 N N . VAL B 1 220 ? -15.227 -20.797 -2.377 1 98.94 220 VAL B N 1
ATOM 3939 C CA . VAL B 1 220 ? -13.789 -20.609 -2.262 1 98.94 220 VAL B CA 1
ATOM 3940 C C . VAL B 1 220 ? -13.242 -19.984 -3.549 1 98.94 220 VAL B C 1
ATOM 3942 O O . VAL B 1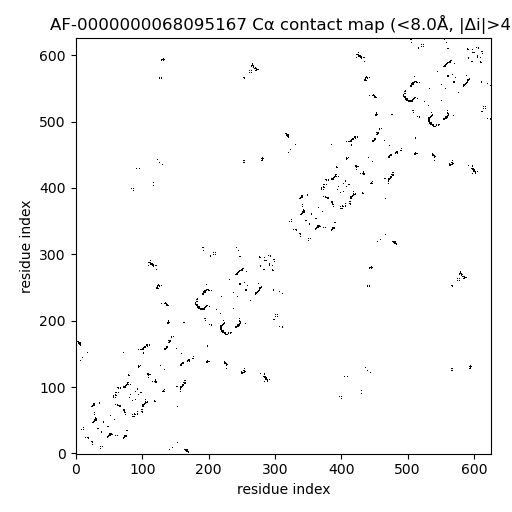 220 ? -13.422 -20.547 -4.633 1 98.94 220 VAL B O 1
ATOM 3945 N N . VAL B 1 221 ? -12.617 -18.828 -3.447 1 98.94 221 VAL B N 1
ATOM 3946 C CA . VAL B 1 221 ? -12.109 -18.109 -4.609 1 98.94 221 VAL B CA 1
ATOM 3947 C C . VAL B 1 221 ? -10.617 -17.859 -4.449 1 98.94 221 VAL B C 1
ATOM 3949 O O . VAL B 1 221 ? -10.164 -17.359 -3.416 1 98.94 221 VAL B O 1
ATOM 3952 N N . SER B 1 222 ? -9.828 -18.266 -5.402 1 98.94 222 SER B N 1
ATOM 3953 C CA . SER B 1 222 ? -8.414 -17.953 -5.508 1 98.94 222 SER B CA 1
ATOM 3954 C C . SER B 1 222 ? -8.188 -16.75 -6.422 1 98.94 222 SER B C 1
ATOM 3956 O O . SER B 1 222 ? -8.812 -16.641 -7.477 1 98.94 222 SER B O 1
ATOM 3958 N N . VAL B 1 223 ? -7.348 -15.812 -5.996 1 98.94 223 VAL B N 1
ATOM 3959 C CA . VAL B 1 223 ? -7.02 -14.633 -6.781 1 98.94 223 VAL B CA 1
ATOM 3960 C C . VAL B 1 223 ? -5.516 -14.594 -7.055 1 98.94 223 VAL B C 1
ATOM 3962 O O . VAL B 1 223 ? -4.777 -13.875 -6.379 1 98.94 223 VAL B O 1
ATOM 3965 N N . PRO B 1 224 ? -5.062 -15.32 -8.031 1 98.81 224 PRO B N 1
ATOM 3966 C CA . PRO B 1 224 ? -3.631 -15.328 -8.344 1 98.81 224 PRO B CA 1
ATOM 3967 C C . PRO B 1 224 ? -3.166 -14.031 -9 1 98.81 224 PRO B C 1
ATOM 3969 O O . PRO B 1 224 ? -1.966 -13.742 -9.031 1 98.81 224 PRO B O 1
ATOM 3972 N N . SER B 1 225 ? -4.09 -13.242 -9.617 1 98.88 225 SER B N 1
ATOM 3973 C CA . SER B 1 225 ? -3.801 -11.984 -10.297 1 98.88 225 SER B CA 1
ATOM 3974 C C . SER B 1 225 ? -4.324 -10.797 -9.5 1 98.88 225 SER B C 1
ATOM 3976 O O . SER B 1 225 ? -5.516 -10.484 -9.547 1 98.88 225 SER B O 1
ATOM 3978 N N . ILE B 1 226 ? -3.43 -10.102 -8.867 1 98.88 226 ILE B N 1
ATOM 3979 C CA . ILE B 1 226 ? -3.799 -8.938 -8.078 1 98.88 226 ILE B CA 1
ATOM 3980 C C . ILE B 1 226 ? -3.988 -7.73 -8.992 1 98.88 226 ILE B C 1
ATOM 3982 O O . ILE B 1 226 ? -4.906 -6.934 -8.789 1 98.88 226 ILE B O 1
ATOM 3986 N N . ARG B 1 227 ? -3.088 -7.648 -9.938 1 98.56 227 ARG B N 1
ATOM 3987 C CA . ARG B 1 227 ? -3.188 -6.66 -11.008 1 98.56 227 ARG B CA 1
ATOM 3988 C C . ARG B 1 227 ? -2.688 -7.234 -12.336 1 98.56 227 ARG B C 1
ATOM 3990 O O . ARG B 1 227 ? -1.521 -7.609 -12.453 1 98.56 227 ARG B O 1
ATOM 3997 N N . PRO B 1 228 ? -3.475 -7.266 -13.367 1 98.38 228 PRO B N 1
ATOM 3998 C CA . PRO B 1 228 ? -4.883 -6.859 -13.328 1 98.38 228 PRO B CA 1
ATOM 3999 C C . PRO B 1 228 ? -5.754 -7.828 -12.531 1 98.38 228 PRO B C 1
ATOM 4001 O O . PRO B 1 228 ? -5.336 -8.953 -12.25 1 98.38 228 PRO B O 1
ATOM 4004 N N . CYS B 1 229 ? -6.859 -7.32 -12.078 1 98.69 229 CYS B N 1
ATOM 4005 C CA . CYS B 1 229 ? -7.883 -8.148 -11.453 1 98.69 229 CYS B CA 1
ATOM 4006 C C . CYS B 1 229 ? -9.258 -7.871 -12.055 1 98.69 229 CYS B C 1
ATOM 4008 O O . CYS B 1 229 ? -9.703 -6.723 -12.086 1 98.69 229 CYS B O 1
ATOM 4010 N N . ASP B 1 230 ? -9.883 -8.836 -12.625 1 98.75 230 ASP B N 1
ATOM 4011 C CA . ASP B 1 230 ? -11.258 -8.711 -13.094 1 98.75 230 ASP B CA 1
ATOM 4012 C C . ASP B 1 230 ? -12.227 -8.609 -11.922 1 98.75 230 ASP B C 1
ATOM 4014 O O . ASP B 1 230 ? -12.82 -9.609 -11.508 1 98.75 230 ASP B O 1
ATOM 4018 N N . THR B 1 231 ? -12.461 -7.406 -11.461 1 98.44 231 THR B N 1
ATOM 4019 C CA . THR B 1 231 ? -13.258 -7.191 -10.258 1 98.44 231 THR B CA 1
ATOM 4020 C C . THR B 1 231 ? -14.727 -7.523 -10.516 1 98.44 231 THR B C 1
ATOM 4022 O O . THR B 1 231 ? -15.461 -7.848 -9.586 1 98.44 231 THR B O 1
ATOM 4025 N N . GLN B 1 232 ? -15.156 -7.449 -11.766 1 98.5 232 GLN B N 1
ATOM 4026 C CA . GLN B 1 232 ? -16.516 -7.871 -12.078 1 98.5 232 GLN B CA 1
ATOM 4027 C C . GLN B 1 232 ? -16.688 -9.375 -11.891 1 98.5 232 GLN B C 1
ATOM 4029 O O . GLN B 1 232 ? -17.688 -9.828 -11.344 1 98.5 232 GLN B O 1
ATOM 4034 N N . ALA B 1 233 ? -15.688 -10.102 -12.32 1 98.75 233 ALA B N 1
ATOM 4035 C CA . ALA B 1 233 ? -15.719 -11.547 -12.109 1 98.75 233 ALA B CA 1
ATOM 4036 C C . ALA B 1 233 ? -15.648 -11.883 -10.617 1 98.75 233 ALA B C 1
ATOM 4038 O O . ALA B 1 233 ? -16.312 -12.812 -10.156 1 98.75 233 ALA B O 1
ATOM 4039 N N . LEU B 1 234 ? -14.82 -11.164 -9.922 1 98.88 234 LEU B N 1
ATOM 4040 C CA . LEU B 1 234 ? -14.727 -11.344 -8.477 1 98.88 234 LEU B CA 1
ATOM 4041 C C . LEU B 1 234 ? -16.078 -11.117 -7.809 1 98.88 234 LEU B C 1
ATOM 4043 O O . LEU B 1 234 ? -16.531 -11.945 -7.016 1 98.88 234 LEU B O 1
ATOM 4047 N N . LEU B 1 235 ? -16.766 -10.023 -8.172 1 98.75 235 LEU B N 1
ATOM 4048 C CA . LEU B 1 235 ? -18.062 -9.703 -7.605 1 98.75 235 LEU B CA 1
ATOM 4049 C C . LEU B 1 235 ? -19.094 -10.758 -7.973 1 98.75 235 LEU B C 1
ATOM 4051 O O . LEU B 1 235 ? -19.953 -11.109 -7.16 1 98.75 235 LEU B O 1
ATOM 4055 N N . ALA B 1 236 ? -18.969 -11.242 -9.195 1 98.62 236 ALA B N 1
ATOM 4056 C CA . ALA B 1 236 ? -19.875 -12.297 -9.625 1 98.62 236 ALA B CA 1
ATOM 4057 C C . ALA B 1 236 ? -19.703 -13.555 -8.766 1 98.62 236 ALA B C 1
ATOM 4059 O O . ALA B 1 236 ? -20.688 -14.195 -8.391 1 98.62 236 ALA B O 1
ATOM 4060 N N . ALA B 1 237 ? -18.469 -13.906 -8.445 1 98.38 237 ALA B N 1
ATOM 4061 C CA . ALA B 1 237 ? -18.172 -15.07 -7.625 1 98.38 237 ALA B CA 1
ATOM 4062 C C . ALA B 1 237 ? -18.688 -14.891 -6.203 1 98.38 237 ALA B C 1
ATOM 4064 O O . ALA B 1 237 ? -18.953 -15.867 -5.504 1 98.38 237 ALA B O 1
ATOM 4065 N N . LEU B 1 238 ? -18.844 -13.648 -5.746 1 98.31 238 LEU B N 1
ATOM 4066 C CA . LEU B 1 238 ? -19.219 -13.352 -4.375 1 98.31 238 LEU B CA 1
ATOM 4067 C C . LEU B 1 238 ? -20.719 -13.031 -4.285 1 98.31 238 LEU B C 1
ATOM 4069 O O . LEU B 1 238 ? -21.219 -12.711 -3.207 1 98.31 238 LEU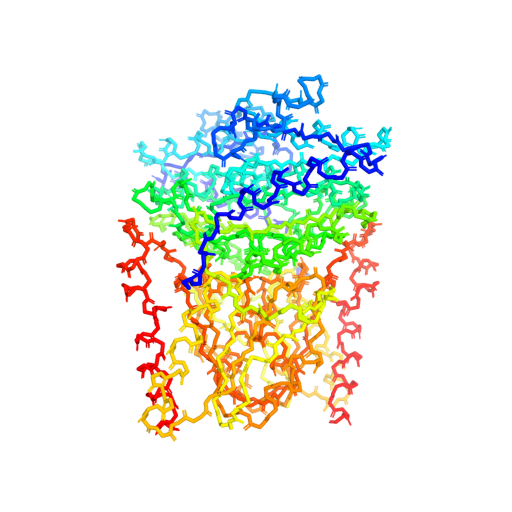 B O 1
ATOM 4073 N N . LYS B 1 239 ? -21.344 -13.023 -5.426 1 96.25 239 LYS B N 1
ATOM 4074 C CA . LYS B 1 239 ? -22.75 -12.633 -5.473 1 96.25 239 LYS B CA 1
ATOM 4075 C C . LYS B 1 239 ? -23.578 -13.484 -4.52 1 96.25 239 LYS B C 1
ATOM 4077 O O . LYS B 1 239 ? -23.453 -14.711 -4.496 1 96.25 239 LYS B O 1
ATOM 4082 N N . GLY B 1 240 ? -24.391 -12.828 -3.734 1 95.12 240 GLY B N 1
ATOM 4083 C CA . GLY B 1 240 ? -25.297 -13.531 -2.842 1 95.12 240 GLY B CA 1
ATOM 4084 C C . GLY B 1 240 ? -24.688 -13.836 -1.488 1 95.12 240 GLY B C 1
ATOM 4085 O O . GLY B 1 240 ? -25.391 -14.203 -0.547 1 95.12 240 GLY B O 1
ATOM 4086 N N . CYS B 1 241 ? -23.406 -13.703 -1.288 1 97.69 241 CYS B N 1
ATOM 4087 C CA . CYS B 1 241 ? -22.75 -13.961 -0.01 1 97.69 241 CYS B CA 1
ATOM 4088 C C . CYS B 1 241 ? -23.062 -12.859 0.996 1 97.69 241 CYS B C 1
ATOM 4090 O O . CYS B 1 241 ? -22.969 -11.672 0.671 1 97.69 241 CYS B O 1
ATOM 4092 N N . LYS B 1 242 ? -23.375 -13.289 2.172 1 97.88 242 LYS B N 1
ATOM 4093 C CA . LYS B 1 242 ? -23.609 -12.359 3.275 1 97.88 242 LYS B CA 1
ATOM 4094 C C . LYS B 1 242 ? -22.281 -11.969 3.939 1 97.88 242 LYS B C 1
ATOM 4096 O O . LYS B 1 242 ? -22.141 -10.852 4.445 1 97.88 242 LYS B O 1
ATOM 4101 N N . VAL B 1 243 ? -21.453 -12.977 3.949 1 98.62 243 VAL B N 1
ATOM 4102 C CA . VAL B 1 243 ? -20.156 -12.812 4.586 1 98.62 243 VAL B CA 1
ATOM 4103 C C . VAL B 1 243 ? -19.047 -13.156 3.592 1 98.62 243 VAL B C 1
ATOM 4105 O O . VAL B 1 243 ? -19.141 -14.156 2.877 1 98.62 243 VAL B O 1
ATOM 4108 N N . VAL B 1 244 ? -18.078 -12.32 3.477 1 98.88 244 VAL B N 1
ATOM 4109 C CA . VAL B 1 244 ? -16.859 -12.547 2.707 1 98.88 244 VAL B CA 1
ATOM 4110 C C . VAL B 1 244 ? -15.648 -12.469 3.629 1 98.88 244 VAL B C 1
ATOM 4112 O O . VAL B 1 244 ? -15.516 -11.516 4.406 1 98.88 244 VAL B O 1
ATOM 4115 N N . MET B 1 245 ? -14.82 -13.453 3.631 1 98.94 245 MET B N 1
ATOM 4116 C CA . MET B 1 245 ? -13.578 -13.445 4.398 1 98.94 245 MET B CA 1
ATOM 4117 C C . MET B 1 245 ? -12.367 -13.57 3.473 1 98.94 245 MET B C 1
ATOM 4119 O O . MET B 1 245 ? -12.289 -14.492 2.66 1 98.94 245 MET B O 1
ATOM 4123 N N . THR B 1 246 ? -11.516 -12.594 3.506 1 98.94 246 THR B N 1
ATOM 4124 C CA . THR B 1 246 ? -10.25 -12.695 2.781 1 98.94 246 THR B CA 1
ATOM 4125 C C . THR B 1 246 ? -9.148 -13.234 3.689 1 98.94 246 THR B C 1
ATOM 4127 O O . THR B 1 246 ? -9.102 -12.914 4.879 1 98.94 246 THR B O 1
ATOM 4130 N N . VAL B 1 247 ? -8.297 -14.039 3.16 1 98.94 247 VAL B N 1
ATOM 4131 C CA . VAL B 1 247 ? -7.164 -14.617 3.881 1 98.94 247 VAL B CA 1
ATOM 4132 C C . VAL B 1 247 ? -5.879 -14.414 3.08 1 98.94 247 VAL B C 1
ATOM 4134 O O . VAL B 1 247 ? -5.777 -14.852 1.933 1 98.94 247 VAL B O 1
ATOM 4137 N N . GLU B 1 248 ? -4.898 -13.766 3.639 1 98.88 248 GLU B N 1
ATOM 4138 C CA . GLU B 1 248 ? -3.621 -13.516 2.979 1 98.88 248 GLU B CA 1
ATOM 4139 C C . GLU B 1 248 ? -2.475 -13.5 3.986 1 98.88 248 GLU B C 1
ATOM 4141 O O . GLU B 1 248 ? -2.658 -13.102 5.137 1 98.88 248 GLU B O 1
ATOM 4146 N N . GLU B 1 249 ? -1.34 -14.016 3.629 1 98.56 249 GLU B N 1
ATOM 4147 C CA . GLU B 1 249 ? -0.132 -13.844 4.43 1 98.56 249 GLU B CA 1
ATOM 4148 C C . GLU B 1 249 ? 0.557 -12.516 4.109 1 98.56 249 GLU B C 1
ATOM 4150 O O . GLU B 1 249 ? 1.652 -12.5 3.545 1 98.56 249 GLU B O 1
ATOM 4155 N N . HIS B 1 250 ? -0.038 -11.461 4.434 1 98.56 250 HIS B N 1
ATOM 4156 C CA . HIS B 1 250 ? 0.222 -10.047 4.176 1 98.56 250 HIS B CA 1
ATOM 4157 C C . HIS B 1 250 ? -0.451 -9.164 5.223 1 98.56 250 HIS B C 1
ATOM 4159 O O . HIS B 1 250 ? -1.384 -9.602 5.902 1 98.56 250 HIS B O 1
ATOM 4165 N N . ASN B 1 251 ? 0.11 -7.984 5.449 1 98.06 251 ASN B N 1
ATOM 4166 C CA . ASN B 1 251 ? -0.684 -7 6.18 1 98.06 251 ASN B CA 1
ATOM 4167 C C . ASN B 1 251 ? -2.08 -6.852 5.578 1 98.06 251 ASN B C 1
ATOM 4169 O O . ASN B 1 251 ? -2.242 -6.875 4.359 1 98.06 251 ASN B O 1
ATOM 4173 N N . VAL B 1 252 ? -3.066 -6.609 6.375 1 98.44 252 VAL B N 1
ATOM 4174 C CA . VAL B 1 252 ? -4.441 -6.555 5.887 1 98.44 252 VAL B CA 1
ATOM 4175 C C . VAL B 1 252 ? -4.641 -5.293 5.047 1 98.44 252 VAL B C 1
ATOM 4177 O O . VAL B 1 252 ? -5.645 -5.164 4.344 1 98.44 252 VAL B O 1
ATOM 4180 N N . ASN B 1 253 ? -3.672 -4.375 5.105 1 98.38 253 ASN B N 1
ATOM 4181 C CA . ASN B 1 253 ? -3.781 -3.125 4.363 1 98.38 253 ASN B CA 1
ATOM 4182 C C . ASN B 1 253 ? -3.113 -3.225 2.996 1 98.38 253 ASN B C 1
ATOM 4184 O O . ASN B 1 253 ? -1.946 -3.607 2.898 1 98.38 253 ASN B O 1
ATOM 4188 N N . GLY B 1 254 ? -3.838 -2.934 1.982 1 98.5 254 GLY B N 1
ATOM 4189 C CA . GLY B 1 254 ? -3.254 -2.654 0.68 1 98.5 254 GLY B CA 1
ATOM 4190 C C . GLY B 1 254 ? -3.139 -3.885 -0.199 1 98.5 254 GLY B C 1
ATOM 4191 O O . GLY B 1 254 ? -2.873 -3.775 -1.397 1 98.5 254 GLY B O 1
ATOM 4192 N N . GLY B 1 255 ? -3.289 -5.086 0.368 1 98.56 255 GLY B N 1
ATOM 4193 C CA . GLY B 1 255 ? -3.184 -6.324 -0.391 1 98.56 255 GLY B CA 1
ATOM 4194 C C . GLY B 1 255 ? -4.523 -6.836 -0.887 1 98.56 255 GLY B C 1
ATOM 4195 O O . GLY B 1 255 ? -5.328 -6.07 -1.421 1 98.56 255 GLY B O 1
ATOM 4196 N N . LEU B 1 256 ? -4.707 -8.125 -0.794 1 98.88 256 LEU B N 1
ATOM 4197 C CA . LEU B 1 256 ? -5.926 -8.773 -1.267 1 98.88 256 LEU B CA 1
ATOM 4198 C C . LEU B 1 256 ? -7.145 -8.266 -0.504 1 98.88 256 LEU B C 1
ATOM 4200 O O . LEU B 1 256 ? -8.188 -7.996 -1.102 1 98.88 256 LEU B O 1
ATOM 4204 N N . GLY B 1 257 ? -7.02 -8.195 0.811 1 98.88 257 GLY B N 1
ATOM 4205 C CA . GLY B 1 257 ? -8.133 -7.723 1.624 1 98.88 257 GLY B CA 1
ATOM 4206 C C . GLY B 1 257 ? -8.648 -6.363 1.199 1 98.88 257 GLY B C 1
ATOM 4207 O O . GLY B 1 257 ? -9.859 -6.156 1.105 1 98.88 257 GLY B O 1
ATOM 4208 N N . SER B 1 258 ? -7.73 -5.441 0.959 1 98.88 258 SER B N 1
ATOM 4209 C CA . SER B 1 258 ? -8.117 -4.113 0.495 1 98.88 258 SER B CA 1
ATOM 4210 C C . SER B 1 258 ? -8.734 -4.172 -0.899 1 98.88 258 SER B C 1
ATOM 4212 O O . SER B 1 258 ? -9.727 -3.492 -1.177 1 98.88 258 SER B O 1
ATOM 4214 N N . LEU B 1 259 ? -8.148 -4.977 -1.761 1 98.88 259 LEU B N 1
ATOM 4215 C CA . LEU B 1 259 ? -8.672 -5.129 -3.115 1 98.88 259 LEU B CA 1
ATOM 4216 C C . LEU B 1 259 ? -10.125 -5.594 -3.09 1 98.88 259 LEU B C 1
ATOM 4218 O O . LEU B 1 259 ? -10.969 -5.023 -3.781 1 98.88 259 LEU B O 1
ATOM 4222 N N . VAL B 1 260 ? -10.391 -6.578 -2.275 1 98.94 260 VAL B N 1
ATOM 4223 C CA . VAL B 1 260 ? -11.742 -7.117 -2.162 1 98.94 260 VAL B CA 1
ATOM 4224 C C . VAL B 1 260 ? -12.656 -6.074 -1.519 1 98.94 260 VAL B C 1
ATOM 4226 O O . VAL B 1 260 ? -13.797 -5.883 -1.957 1 98.94 260 VAL B O 1
ATOM 4229 N N . ALA B 1 261 ? -12.195 -5.371 -0.486 1 98.94 261 ALA B N 1
ATOM 4230 C CA . ALA B 1 261 ? -12.969 -4.309 0.155 1 98.94 261 ALA B CA 1
ATOM 4231 C C . ALA B 1 261 ? -13.367 -3.238 -0.855 1 98.94 261 ALA B C 1
ATOM 4233 O O . ALA B 1 261 ? -14.516 -2.789 -0.872 1 98.94 261 ALA B O 1
ATOM 4234 N N . GLU B 1 262 ? -12.391 -2.82 -1.618 1 98.94 262 GLU B N 1
ATOM 4235 C CA . GLU B 1 262 ? -12.625 -1.806 -2.643 1 98.94 262 GLU B CA 1
ATOM 4236 C C . GLU B 1 262 ? -13.695 -2.252 -3.631 1 98.94 262 GLU B C 1
ATOM 4238 O O . GLU B 1 262 ? -14.625 -1.493 -3.934 1 98.94 262 GLU B O 1
ATOM 4243 N N . ALA B 1 263 ? -13.586 -3.502 -4.098 1 98.88 263 ALA B N 1
ATOM 4244 C CA . ALA B 1 263 ? -14.562 -4.039 -5.039 1 98.88 263 ALA B CA 1
ATOM 4245 C C . ALA B 1 263 ? -15.953 -4.086 -4.414 1 98.88 263 ALA B C 1
ATOM 4247 O O . ALA B 1 263 ? -16.938 -3.654 -5.027 1 98.88 263 ALA B O 1
ATOM 4248 N N . LEU B 1 264 ? -16.078 -4.598 -3.188 1 98.88 264 LEU B N 1
ATOM 4249 C CA . LEU B 1 264 ? -17.359 -4.723 -2.5 1 98.88 264 LEU B CA 1
ATOM 4250 C C . LEU B 1 264 ? -17.984 -3.352 -2.264 1 98.88 264 LEU B C 1
ATOM 4252 O O . LEU B 1 264 ? -19.188 -3.164 -2.496 1 98.88 264 LEU B O 1
ATOM 4256 N N . ALA B 1 265 ? -17.141 -2.396 -1.781 1 98.81 265 ALA B N 1
ATOM 4257 C CA . ALA B 1 265 ? -17.656 -1.066 -1.445 1 98.81 265 ALA B CA 1
ATOM 4258 C C . ALA B 1 265 ? -18.094 -0.317 -2.697 1 98.81 265 ALA B C 1
ATOM 4260 O O . ALA B 1 265 ? -19.141 0.339 -2.695 1 98.81 265 ALA B O 1
ATOM 4261 N N . GLU B 1 266 ? -17.328 -0.395 -3.73 1 98.75 266 GLU B N 1
ATOM 4262 C CA . GLU B 1 266 ? -17.672 0.302 -4.965 1 98.75 266 GLU B CA 1
ATOM 4263 C C . GLU B 1 266 ? -18.953 -0.255 -5.566 1 98.75 266 GLU B C 1
ATOM 4265 O O . GLU B 1 266 ? -19.719 0.476 -6.199 1 98.75 266 GLU B O 1
ATOM 4270 N N . ALA B 1 267 ? -19.234 -1.529 -5.34 1 98.38 267 ALA B N 1
ATOM 4271 C CA . ALA B 1 267 ? -20.438 -2.172 -5.859 1 98.38 267 ALA B CA 1
ATOM 4272 C C . ALA B 1 267 ? -21.625 -1.948 -4.926 1 98.38 267 ALA B C 1
ATOM 4274 O O . ALA B 1 267 ? -22.766 -2.238 -5.281 1 98.38 267 ALA B O 1
ATOM 4275 N N . GLY B 1 268 ? -21.375 -1.4 -3.705 1 98.06 268 GLY B N 1
ATOM 4276 C CA . GLY B 1 268 ? -22.438 -1.32 -2.713 1 98.06 268 GLY B CA 1
ATOM 4277 C C . GLY B 1 268 ? -23.016 -2.674 -2.352 1 98.06 268 GLY B C 1
ATOM 4278 O O . GLY B 1 268 ? -24.234 -2.82 -2.236 1 98.06 268 GLY B O 1
ATOM 4279 N N . SER B 1 269 ? -22.172 -3.701 -2.205 1 97.19 269 SER B N 1
ATOM 4280 C CA . SER B 1 269 ? -22.594 -5.094 -2.078 1 97.19 269 SER B CA 1
ATOM 4281 C C . SER B 1 269 ? -23.422 -5.309 -0.812 1 97.19 269 SER B C 1
ATOM 4283 O O . SER B 1 269 ? -24.359 -6.105 -0.808 1 97.19 269 SER B O 1
ATOM 4285 N N . GLY B 1 270 ? -23.062 -4.703 0.284 1 97.38 270 GLY B N 1
ATOM 4286 C CA . GLY B 1 270 ? -23.703 -4.891 1.571 1 97.38 270 GLY B CA 1
ATOM 4287 C C . GLY B 1 270 ? -23.203 -6.102 2.326 1 97.38 270 GLY B C 1
ATOM 4288 O O . GLY B 1 270 ? -23.547 -6.309 3.488 1 97.38 270 GLY B O 1
ATOM 4289 N N . ALA B 1 271 ? -22.406 -6.977 1.626 1 98.19 271 ALA B N 1
ATOM 4290 C CA . ALA B 1 271 ? -21.781 -8.102 2.324 1 98.19 271 ALA B CA 1
ATOM 4291 C C . ALA B 1 271 ? -20.844 -7.609 3.426 1 98.19 271 ALA B C 1
ATOM 4293 O O . ALA B 1 271 ? -20.188 -6.578 3.275 1 98.19 271 ALA B O 1
ATOM 4294 N N . VAL B 1 272 ? -20.781 -8.359 4.508 1 98.69 272 VAL B N 1
ATOM 4295 C CA . VAL B 1 272 ? -19.844 -8.047 5.586 1 98.69 272 VAL B CA 1
ATOM 4296 C C . VAL B 1 272 ? -18.484 -8.68 5.297 1 98.69 272 VAL B C 1
ATOM 4298 O O . VAL B 1 272 ? -18.391 -9.891 5.062 1 98.69 272 VAL B O 1
ATOM 4301 N N . LEU B 1 273 ? -17.484 -7.887 5.305 1 98.88 273 LEU B N 1
ATOM 4302 C CA . LEU B 1 273 ? -16.141 -8.344 4.996 1 98.88 273 LEU B CA 1
ATOM 4303 C C . LEU B 1 273 ? -15.32 -8.547 6.273 1 98.88 273 LEU B C 1
ATOM 4305 O O . LEU B 1 273 ? -15.375 -7.711 7.184 1 98.88 273 LEU B O 1
ATOM 4309 N N . LYS B 1 274 ? -14.664 -9.602 6.387 1 98.88 274 LYS B N 1
ATOM 4310 C CA . LYS B 1 274 ? -13.602 -9.812 7.363 1 98.88 274 LYS B CA 1
ATOM 4311 C C . LYS B 1 274 ? -12.258 -10.023 6.676 1 98.88 274 LYS B C 1
ATOM 4313 O O . LYS B 1 274 ? -12.102 -10.93 5.859 1 98.88 274 LYS B O 1
ATOM 4318 N N . ARG B 1 275 ? -11.359 -9.188 6.941 1 98.88 275 ARG B N 1
ATOM 4319 C CA . ARG B 1 275 ? -10.016 -9.312 6.383 1 98.88 275 ARG B CA 1
ATOM 4320 C C . ARG B 1 275 ? -9.086 -10.016 7.363 1 98.88 275 ARG B C 1
ATOM 4322 O O . ARG B 1 275 ? -8.828 -9.5 8.453 1 98.88 275 ARG B O 1
ATOM 4329 N N . SER B 1 276 ? -8.57 -11.156 6.961 1 98.81 276 SER B N 1
ATOM 4330 C CA . SER B 1 276 ? -7.684 -11.938 7.816 1 98.81 276 SER B CA 1
ATOM 4331 C C . SER B 1 276 ? -6.254 -11.938 7.281 1 98.81 276 SER B C 1
ATOM 4333 O O . SER B 1 276 ? -6.023 -12.281 6.121 1 98.81 276 SER B O 1
ATOM 4335 N N . GLY B 1 277 ? -5.328 -11.57 7.961 1 98.56 277 GLY B N 1
ATOM 4336 C CA . GLY B 1 277 ? -3.895 -11.445 7.742 1 98.56 277 GLY B CA 1
ATOM 4337 C C . GLY B 1 277 ? -3.154 -10.875 8.938 1 98.56 277 GLY B C 1
ATOM 4338 O O . GLY B 1 277 ? -3.539 -11.109 10.086 1 98.56 277 GLY B O 1
ATOM 4339 N N . ILE B 1 278 ? -2.047 -10.18 8.727 1 98.5 278 ILE B N 1
ATOM 4340 C CA . ILE B 1 278 ? -1.367 -9.469 9.805 1 98.5 278 ILE B CA 1
ATOM 4341 C C . ILE B 1 278 ? -2.096 -8.164 10.109 1 98.5 278 ILE B C 1
ATOM 4343 O O . ILE B 1 278 ? -2.264 -7.324 9.219 1 98.5 278 ILE B O 1
ATOM 4347 N N . PRO B 1 279 ? -2.498 -7.953 11.273 1 97.88 279 PRO B N 1
ATOM 4348 C CA . PRO B 1 279 ? -3.346 -6.805 11.594 1 97.88 279 PRO B CA 1
ATOM 4349 C C . PRO B 1 279 ? -2.625 -5.469 11.406 1 97.88 279 PRO B C 1
ATOM 4351 O O . PRO B 1 279 ? -1.395 -5.414 11.477 1 97.88 279 PRO B O 1
ATOM 4354 N N . ASP B 1 280 ? -3.389 -4.438 11.148 1 97.44 280 ASP B N 1
ATOM 4355 C CA . ASP B 1 280 ? -2.906 -3.064 11.016 1 97.44 280 ASP B CA 1
ATOM 4356 C C . ASP B 1 280 ? -1.973 -2.697 12.172 1 97.44 280 ASP B C 1
ATOM 4358 O O . ASP B 1 280 ? -2.34 -2.83 13.336 1 97.44 280 ASP B O 1
ATOM 4362 N N . GLY B 1 281 ? -0.813 -2.27 11.773 1 96.31 281 GLY B N 1
ATOM 4363 C CA . GLY B 1 281 ? 0.131 -1.766 12.758 1 96.31 281 GLY B CA 1
ATOM 4364 C C . GLY B 1 281 ? 0.905 -2.865 13.461 1 96.31 281 GLY B C 1
ATOM 4365 O O . GLY B 1 281 ? 1.705 -2.594 14.359 1 96.31 281 GLY B O 1
ATOM 4366 N N . GLU B 1 282 ? 0.714 -4.109 13.062 1 96.75 282 GLU B N 1
ATOM 4367 C CA . GLU B 1 282 ? 1.374 -5.227 13.742 1 96.75 282 GLU B CA 1
ATOM 4368 C C . GLU B 1 282 ? 2.398 -5.895 12.828 1 96.75 282 GLU B C 1
ATOM 4370 O O . GLU B 1 282 ? 2.568 -5.488 11.672 1 96.75 282 GLU B O 1
ATOM 4375 N N . TYR B 1 283 ? 3.16 -6.785 13.43 1 96.5 283 TYR B N 1
ATOM 4376 C CA . TYR B 1 283 ? 4.16 -7.59 12.734 1 96.5 283 TYR B CA 1
ATOM 4377 C C . TYR B 1 283 ? 3.771 -9.062 12.734 1 96.5 283 TYR B C 1
ATOM 4379 O O . TYR B 1 283 ? 3.035 -9.516 13.609 1 96.5 283 TYR B O 1
ATOM 4387 N N . ALA B 1 284 ? 4.188 -9.742 11.719 1 96.44 284 ALA B N 1
ATOM 4388 C CA . ALA B 1 284 ? 4.062 -11.195 11.766 1 96.44 284 ALA B CA 1
ATOM 4389 C C . ALA B 1 284 ? 4.922 -11.781 12.891 1 96.44 284 ALA B C 1
ATOM 4391 O O . ALA B 1 284 ? 6.059 -11.352 13.094 1 96.44 284 ALA B O 1
ATOM 4392 N N . ALA B 1 285 ? 4.371 -12.719 13.539 1 94.75 285 ALA B N 1
ATOM 4393 C CA . ALA B 1 285 ? 5.121 -13.391 14.602 1 94.75 285 ALA B CA 1
ATOM 4394 C C . ALA B 1 285 ? 6.324 -14.141 14.039 1 94.75 285 ALA B C 1
ATOM 4396 O O . ALA B 1 285 ? 6.23 -14.773 12.984 1 94.75 285 ALA B O 1
ATOM 4397 N N . ALA B 1 286 ? 7.445 -14.07 14.75 1 94.19 286 ALA B N 1
ATOM 4398 C CA . ALA B 1 286 ? 8.625 -14.852 14.398 1 94.19 286 ALA B CA 1
ATOM 4399 C C . ALA B 1 286 ? 8.477 -16.297 14.844 1 94.19 286 ALA B C 1
ATOM 4401 O O . ALA B 1 286 ? 8.695 -16.625 16.016 1 94.19 286 ALA B O 1
ATOM 4402 N N . ALA B 1 287 ? 8.07 -17.141 13.961 1 94.31 287 ALA B N 1
ATOM 4403 C CA . ALA B 1 287 ? 7.766 -18.531 14.281 1 94.31 287 ALA B CA 1
ATOM 4404 C C . ALA B 1 287 ? 7.645 -19.375 13.008 1 94.31 287 ALA B C 1
ATOM 4406 O O . ALA B 1 287 ? 7.84 -18.859 11.898 1 94.31 287 ALA B O 1
ATOM 4407 N N . ASP B 1 288 ? 7.492 -20.594 13.234 1 94.69 288 ASP B N 1
ATOM 4408 C CA . ASP B 1 288 ? 7.184 -21.422 12.07 1 94.69 288 ASP B CA 1
ATOM 4409 C C . ASP B 1 288 ? 5.812 -21.078 11.5 1 94.69 288 ASP B C 1
ATOM 4411 O O . ASP B 1 288 ? 4.98 -20.484 12.188 1 94.69 288 ASP B O 1
ATOM 4415 N N . ARG B 1 289 ? 5.609 -21.453 10.258 1 94.88 289 ARG B N 1
ATOM 4416 C CA . ARG B 1 289 ? 4.422 -21.062 9.5 1 94.88 289 ARG B CA 1
ATOM 4417 C C . ARG B 1 289 ? 3.146 -21.484 10.234 1 94.88 289 ARG B C 1
ATOM 4419 O O . ARG B 1 289 ? 2.217 -20.688 10.367 1 94.88 289 ARG B O 1
ATOM 4426 N N . GLY B 1 290 ? 3.119 -22.781 10.625 1 96.5 290 GLY B N 1
ATOM 4427 C CA . GLY B 1 290 ? 1.92 -23.266 11.289 1 96.5 290 GLY B CA 1
ATOM 4428 C C . GLY B 1 290 ? 1.532 -22.453 12.508 1 96.5 290 GLY B C 1
ATOM 4429 O O . GLY B 1 290 ? 0.387 -22.016 12.625 1 96.5 290 GLY B O 1
ATOM 4430 N N . TRP B 1 291 ? 2.457 -22.234 13.398 1 97.06 291 TRP B N 1
ATOM 4431 C CA . TRP B 1 291 ? 2.189 -21.469 14.609 1 97.06 291 TRP B CA 1
ATOM 4432 C C . TRP B 1 291 ? 1.851 -20.016 14.281 1 97.06 291 TRP B C 1
ATOM 4434 O O . TRP B 1 291 ? 0.925 -19.438 14.859 1 97.06 291 TRP B O 1
ATOM 4444 N N . MET B 1 292 ? 2.617 -19.438 13.414 1 97.38 292 MET B N 1
ATOM 4445 C CA . MET B 1 292 ? 2.42 -18.047 13.023 1 97.38 292 MET B CA 1
ATOM 4446 C C . MET B 1 292 ? 1.012 -17.828 12.484 1 97.38 292 MET B C 1
ATOM 4448 O O . MET B 1 292 ? 0.321 -16.891 12.898 1 97.38 292 MET B O 1
ATOM 4452 N N . ARG B 1 293 ? 0.526 -18.688 11.539 1 98.06 293 ARG B N 1
ATOM 4453 C CA . ARG B 1 293 ? -0.799 -18.531 10.953 1 98.06 293 ARG B CA 1
ATOM 4454 C C . ARG B 1 293 ? -1.892 -18.766 11.984 1 98.06 293 ARG B C 1
ATOM 4456 O O . ARG B 1 293 ? -2.936 -18.109 11.953 1 98.06 293 ARG B O 1
ATOM 4463 N N . GLN B 1 294 ? -1.634 -19.672 12.93 1 98.31 294 GLN B N 1
ATOM 4464 C CA . GLN B 1 294 ? -2.572 -19.891 14.023 1 98.31 294 GLN B CA 1
ATOM 4465 C C . GLN B 1 294 ? -2.637 -18.688 14.953 1 98.31 294 GLN B C 1
ATOM 4467 O O . GLN B 1 294 ? -3.723 -18.25 15.344 1 98.31 294 GLN B O 1
ATOM 4472 N N . HIS B 1 295 ? -1.455 -18.219 15.312 1 98.06 295 HIS B N 1
ATOM 4473 C CA . HIS B 1 295 ? -1.344 -17.062 16.203 1 98.06 295 HIS B CA 1
ATOM 4474 C C . HIS B 1 295 ? -2.125 -15.875 15.664 1 98.06 295 HIS B C 1
ATOM 4476 O O . HIS B 1 295 ? -2.824 -15.188 16.406 1 98.06 295 HIS B O 1
ATOM 4482 N N . HIS B 1 296 ? -2.006 -15.648 14.375 1 98.19 296 HIS B N 1
ATOM 4483 C CA . HIS B 1 296 ? -2.695 -14.531 13.75 1 98.19 296 HIS B CA 1
ATOM 4484 C C . HIS B 1 296 ? -4.078 -14.938 13.258 1 98.19 296 HIS B C 1
ATOM 4486 O O . HIS B 1 296 ? -4.777 -14.141 12.617 1 98.19 296 HIS B O 1
ATOM 4492 N N . ARG B 1 297 ? -4.469 -16.172 13.375 1 98.31 297 ARG B N 1
ATOM 4493 C CA . ARG B 1 297 ? -5.816 -16.719 13.203 1 98.31 297 ARG B CA 1
ATOM 4494 C C . ARG B 1 297 ? -6.199 -16.75 11.727 1 98.31 297 ARG B C 1
ATOM 4496 O O . ARG B 1 297 ? -7.34 -16.453 11.367 1 98.31 297 ARG B O 1
ATOM 4503 N N . PHE B 1 298 ? -5.188 -17.078 10.844 1 98.44 298 PHE B N 1
ATOM 4504 C CA . PHE B 1 298 ? -5.598 -17.266 9.461 1 98.44 298 PHE B CA 1
ATOM 4505 C C . PHE B 1 298 ? -5.148 -18.625 8.938 1 98.44 298 PHE B C 1
ATOM 4507 O O . PHE B 1 298 ? -4.984 -18.812 7.734 1 98.44 298 PHE B O 1
ATOM 4514 N N . ASP B 1 299 ? -4.859 -19.562 9.969 1 98.62 299 ASP B N 1
ATOM 4515 C CA . ASP B 1 299 ? -4.797 -20.969 9.609 1 98.62 299 ASP B CA 1
ATOM 4516 C C . ASP B 1 299 ? -6.188 -21.531 9.32 1 98.62 299 ASP B C 1
ATOM 4518 O O . ASP B 1 299 ? -7.195 -20.922 9.695 1 98.62 299 ASP B O 1
ATOM 4522 N N . ALA B 1 300 ? -6.246 -22.688 8.703 1 98.75 300 ALA B N 1
ATOM 4523 C CA . ALA B 1 300 ? -7.5 -23.266 8.227 1 98.75 300 ALA B CA 1
ATOM 4524 C C . ALA B 1 300 ? -8.516 -23.375 9.352 1 98.75 300 ALA B C 1
ATOM 4526 O O . ALA B 1 300 ? -9.68 -23 9.188 1 98.75 300 ALA B O 1
ATOM 4527 N N . ARG B 1 301 ? -8.148 -23.859 10.516 1 98.62 301 ARG B N 1
ATOM 4528 C CA . ARG B 1 301 ? -9.055 -24.047 11.641 1 98.62 301 ARG B CA 1
ATOM 4529 C C . ARG B 1 301 ? -9.602 -22.719 12.133 1 98.62 301 ARG B C 1
ATOM 4531 O O . ARG B 1 301 ? -10.805 -22.578 12.383 1 98.62 301 ARG B O 1
ATOM 4538 N N . SER B 1 302 ? -8.734 -21.781 12.344 1 98.81 302 SER B N 1
ATOM 4539 C CA . SER B 1 302 ? -9.148 -20.453 12.812 1 98.81 302 SER B CA 1
ATOM 4540 C C . SER B 1 302 ? -10.07 -19.781 11.812 1 98.81 302 SER B C 1
ATOM 4542 O O . SER B 1 302 ? -11.023 -19.094 12.203 1 98.81 302 SER B O 1
ATOM 4544 N N . VAL B 1 303 ? -9.734 -19.891 10.531 1 98.81 303 VAL B N 1
ATOM 4545 C CA . VAL B 1 303 ? -10.562 -19.328 9.477 1 98.81 303 VAL B CA 1
ATOM 4546 C C . VAL B 1 303 ? -11.969 -19.922 9.547 1 98.81 303 VAL B C 1
ATOM 4548 O O . VAL B 1 303 ? -12.961 -19.188 9.508 1 98.81 303 VAL B O 1
ATOM 4551 N N . ALA B 1 304 ? -12.023 -21.219 9.664 1 98.75 304 ALA B N 1
ATOM 4552 C CA . ALA B 1 304 ? -13.32 -21.891 9.75 1 98.75 304 ALA B CA 1
ATOM 4553 C C . ALA B 1 304 ? -14.102 -21.422 10.969 1 98.75 304 ALA B C 1
ATOM 4555 O O . ALA B 1 304 ? -15.305 -21.141 10.875 1 98.75 304 ALA B O 1
ATOM 4556 N N . GLU B 1 305 ? -13.445 -21.328 12.102 1 98.38 305 GLU B N 1
ATOM 4557 C CA . GLU B 1 305 ? -14.07 -20.891 13.336 1 98.38 305 GLU B CA 1
ATOM 4558 C C . GLU B 1 305 ? -14.617 -19.469 13.203 1 98.38 305 GLU B C 1
ATOM 4560 O O . GLU B 1 305 ? -15.758 -19.203 13.586 1 98.38 305 GLU B O 1
ATOM 4565 N N . GLN B 1 306 ? -13.82 -18.609 12.664 1 98.25 306 GLN B N 1
ATOM 4566 C CA . GLN B 1 306 ? -14.219 -17.219 12.492 1 98.25 306 GLN B CA 1
ATOM 4567 C C . GLN B 1 306 ? -15.398 -17.094 11.523 1 98.25 306 GLN B C 1
ATOM 4569 O O . GLN B 1 306 ? -16.312 -16.297 11.75 1 98.25 306 GLN B O 1
ATOM 4574 N N . ALA B 1 307 ? -15.297 -17.812 10.461 1 97.75 307 ALA B N 1
ATOM 4575 C CA . ALA B 1 307 ? -16.375 -17.797 9.469 1 97.75 307 ALA B CA 1
ATOM 4576 C C . ALA B 1 307 ? -17.703 -18.203 10.094 1 97.75 307 ALA B C 1
ATOM 4578 O O . ALA B 1 307 ? -18.734 -17.578 9.844 1 97.75 307 ALA B O 1
ATOM 4579 N N . GLN B 1 308 ? -17.672 -19.25 10.859 1 97.12 308 GLN B N 1
ATOM 4580 C CA . GLN B 1 308 ? -18.875 -19.719 11.539 1 97.12 308 GLN B CA 1
ATOM 4581 C C . GLN B 1 308 ? -19.438 -18.656 12.469 1 97.12 308 GLN B C 1
ATOM 4583 O O . GLN B 1 308 ? -20.656 -18.438 12.523 1 97.12 308 GLN B O 1
ATOM 4588 N N . GLU B 1 309 ? -18.562 -18.016 13.203 1 96.81 309 GLU B N 1
ATOM 4589 C CA . GLU B 1 309 ? -18.969 -16.953 14.117 1 96.81 309 GLU B CA 1
ATOM 4590 C C . GLU B 1 309 ? -19.641 -15.805 13.375 1 96.81 309 GLU B C 1
ATOM 4592 O O . GLU B 1 309 ? -20.625 -15.234 13.859 1 96.81 309 GLU B O 1
ATOM 4597 N N . LEU B 1 310 ? -19.156 -15.461 12.195 1 96.25 310 LEU B N 1
ATOM 4598 C CA . LEU B 1 310 ? -19.641 -14.336 11.414 1 96.25 310 LEU B CA 1
ATOM 4599 C C . LEU B 1 310 ? -21 -14.648 10.805 1 96.25 310 LEU B C 1
ATOM 4601 O O . LEU B 1 310 ? -21.828 -13.75 10.617 1 96.25 310 LEU B O 1
ATOM 4605 N N . LEU B 1 311 ? -21.25 -15.906 10.484 1 94.94 311 LEU B N 1
ATOM 4606 C CA . LEU B 1 311 ? -22.516 -16.312 9.891 1 94.94 311 LEU B CA 1
ATOM 4607 C C . LEU B 1 311 ? -23.641 -16.297 10.93 1 94.94 311 LEU B C 1
ATOM 4609 O O . LEU B 1 311 ? -24.812 -16.172 10.578 1 94.94 311 LEU B O 1
ATOM 4613 N N . LYS B 1 312 ? -23.328 -16.516 12.188 1 89.94 312 LYS B N 1
ATOM 4614 C CA . LYS B 1 312 ? -24.312 -16.531 13.258 1 89.94 312 LYS B CA 1
ATOM 4615 C C . LYS B 1 312 ? -24.75 -15.125 13.641 1 89.94 312 LYS B C 1
ATOM 4617 O O . LYS B 1 312 ? -25.766 -14.945 14.312 1 89.94 312 LYS B O 1
ATOM 4622 N N . ARG B 1 313 ? -24.188 -14.156 13.203 1 76.19 313 ARG B N 1
ATOM 4623 C CA . ARG B 1 313 ? -24.531 -12.773 13.516 1 76.19 313 ARG B CA 1
ATOM 4624 C C . ARG B 1 313 ? -25.562 -12.227 12.531 1 76.19 313 ARG B C 1
ATOM 4626 O O . ARG B 1 313 ? -25.594 -12.648 11.375 1 76.19 313 ARG B O 1
#

pLDDT: mean 96.66, std 5.16, range [40.19, 99.0]